Protein AF-A0A672IQ82-F1 (afdb_monomer_lite)

pLDDT: mean 71.4, std 21.6, range [24.34, 95.38]

InterPro domains:
  IPR033253 Cilia- and flagella-associated protein 45 [PTHR15504] (76-516)
  IPR043597 Trichohyalin-plectin-homology domain [PF13868] (155-502)

Secondary structure (DSSP, 8-state):
-------------------------------------------------PPP----------------------------------------HHHHHHHHHHHHHHHHHHHHHHHHHHHHHHHHHTT------HHHHHHHHHHHHHHHHHHHHHHHTSHHHHHHHHHHHHHHHHHHHHHHHHHHHHHHHHHHHHHHHHHHHHHHHHHHHHHHHHHHHHHHHHHHHHHHHHHHHHHHHHHHHHHHHHHHHHHHHHHHHHHHHHHHHHHHHHHHHHHHHHHHHHHHHHHHHHHHHHHHHHHHHHHHHHHHHHHHHHHHHTTTSSSSSSGGGSGGGSSSSSSSSSHHHHHHHHHHHHHHHHHHHHHHHHHHHHHHHHHHHHHHHHHHHHHHHHHHHHHHHHHHHHHHHHHHHHHHHHHHHHHHHHHHHHHHHHHHHHHHHHHHHHHHHHHHHHHHHHHHHHHHHHHHHHHHHHHHHHHHHHHHHHHHHHHHHHHHHHHHHTT--HHHHHHHHHHHHHHTTT-

Foldseek 3Di:
DDDDDDDDDDDDDDDDDDDDDDDDDDDDDDDDDDDDDDDDDDDDDDDDDDDDDDDDDDDDDDDDDDDDDDDDDDDDDDDDDDDDDDDDDDDDPVVVVVVVVVVVVVVVVVVVVVVVVVVVVVVVVVPPPPPQDPVRVVVVVVVVVVVVVVVVVVLCVPVLNVVLVVLLVVLVVVLVVVVVVVVVVVVVVVVVVVVVVVVVVVVVVVVVVVVVVVVVVVVVVVVVVVVVVVVVVVVVVVVVVVVVVVVVVVVVVVVVVVVVVVVVVVVVVVVVVVVVVVVVVVVVVVVVVVVVVVVVVVVVVVVVVVVVVVVVVVVVVVVPPVVPPVPPPPPPPPPPPPPPPPPPVVVVVVVVVVVVVVVVVVVVVVVVVVVVVVVVVVVVVVVVVVVVVVVVVVVVVVVVVVVVVVVVVVVVVVVVVVVVVVVVVVVVVVVVVVVVVVVVVVVVVVVVVVVVVVVVVVVVVVVVVVVVVVVVVVVVVVVSVVVSVVVSVVVLVVSVVPPRPVVSSVVSVVVSVVVVVVD

Radius of gyration: 84.93 Å; chains: 1; bounding box: 202×111×197 Å

Sequence (519 aa):
MCSVCFQCQNKIPLRTAWLAGGVERAAVRQRETWLSRPADLPRWSCFDDYKLRPAGDLREEQQTTRARTSEGETASESSSQRITEACSSKVHRSERNAMQKAFQKKKEEEIKASEERKTRMSKIDHRKNPVLTRLELKKQERDKRVVERAAALKMEEEDEIKQLNQLIGEAHCQAARDVQLQEHRRLQKEQAEGERRVHEMLKVERQKALDAADKMDEKRKQQRIRGRNEIQEQIQQNLVKKQAEKEVKKEEGKQLREQQEQMDLEDLRALEKKREETKLLQDEIKRINAESIDAKKQRKQQEKLADRTEAEYNKKKMQQEAEHEAEQRRIKKEREAEIKRLGAQQKRAADQKAKQEELHTRRIKEAKDREWRRAEVQRAVKKVEDRAVMEKSRLKQIQDKGLSMSKEVGRQKAQFDRDLRVLRQRVAKDQEQQERKQQDARRHLQAVQQQMQEEKLSAAEKRRELLKETDRQQEKAQLKQKQIQDLKEKKLKDLRATRVPEKHCQLVERRTKNQSAND

Organism: Salarias fasciatus (NCBI:txid181472)

Structure (mmCIF, N/CA/C/O backbone):
data_AF-A0A672IQ82-F1
#
_entry.id   AF-A0A672IQ82-F1
#
loop_
_atom_site.group_PDB
_atom_site.id
_atom_site.type_symbol
_atom_site.label_atom_id
_atom_site.label_alt_id
_atom_site.label_comp_id
_atom_site.label_asym_id
_atom_site.label_entity_id
_atom_site.label_seq_id
_atom_site.pdbx_PDB_ins_code
_atom_site.Cartn_x
_atom_site.Cartn_y
_atom_site.Cartn_z
_atom_site.occupancy
_atom_site.B_iso_or_equiv
_atom_site.auth_seq_id
_atom_site.auth_comp_id
_atom_site.auth_asym_id
_atom_site.auth_atom_id
_atom_site.pdbx_PDB_model_num
ATOM 1 N N . MET A 1 1 ? 57.966 -16.426 -64.859 1.00 37.22 1 MET A N 1
ATOM 2 C CA . MET A 1 1 ? 57.941 -14.993 -65.221 1.00 37.22 1 MET A CA 1
ATOM 3 C C . MET A 1 1 ? 56.777 -14.339 -64.497 1.00 37.22 1 MET A C 1
ATOM 5 O O . MET A 1 1 ? 55.691 -14.888 -64.573 1.00 37.22 1 MET A O 1
ATOM 9 N N . CYS A 1 2 ? 57.072 -13.256 -63.766 1.00 34.53 2 CYS A N 1
ATOM 10 C CA . CYS A 1 2 ? 56.198 -12.177 -63.271 1.00 34.53 2 CYS A CA 1
ATOM 11 C C . CYS A 1 2 ? 54.767 -12.530 -62.822 1.00 34.53 2 CYS A C 1
ATOM 13 O O . CYS A 1 2 ? 53.914 -12.873 -63.623 1.00 34.53 2 CYS A O 1
ATOM 15 N N . SER A 1 3 ? 54.487 -12.516 -61.516 1.00 36.38 3 SER A N 1
ATOM 16 C CA . SER A 1 3 ? 54.132 -11.320 -60.721 1.00 36.38 3 SER A CA 1
ATOM 17 C C . SER A 1 3 ? 52.795 -10.698 -61.131 1.00 36.38 3 SER A C 1
ATOM 19 O O . SER A 1 3 ? 52.675 -10.187 -62.237 1.00 36.38 3 SER A O 1
ATOM 21 N N . VAL A 1 4 ? 51.843 -10.626 -60.200 1.00 41.66 4 VAL A N 1
ATOM 22 C CA . VAL A 1 4 ? 51.490 -9.372 -59.511 1.00 41.66 4 VAL A CA 1
ATOM 23 C C . VAL A 1 4 ? 50.424 -9.670 -58.448 1.00 41.66 4 VAL A C 1
ATOM 25 O O . VAL A 1 4 ? 49.403 -10.301 -58.705 1.00 41.66 4 VAL A O 1
ATOM 28 N N . CYS A 1 5 ? 50.725 -9.212 -57.234 1.00 41.06 5 CYS A N 1
ATOM 29 C CA . CYS A 1 5 ? 49.835 -9.063 -56.091 1.00 41.06 5 CYS A CA 1
ATOM 30 C C . CYS A 1 5 ? 48.587 -8.236 -56.422 1.00 41.06 5 CYS A C 1
ATOM 32 O O . CYS A 1 5 ? 48.712 -7.193 -57.051 1.00 41.06 5 CYS A O 1
ATOM 34 N N . PHE A 1 6 ? 47.459 -8.550 -55.784 1.00 36.88 6 PHE A N 1
ATOM 35 C CA . PHE A 1 6 ? 46.820 -7.550 -54.924 1.00 36.88 6 PHE A CA 1
ATOM 36 C C . PHE A 1 6 ? 45.962 -8.224 -53.851 1.00 36.88 6 PHE A C 1
ATOM 38 O O . PHE A 1 6 ? 45.036 -8.980 -54.135 1.00 36.88 6 PHE A O 1
ATOM 45 N N . GLN A 1 7 ? 46.313 -7.946 -52.598 1.00 40.69 7 GLN A N 1
ATOM 46 C CA . GLN A 1 7 ? 45.501 -8.211 -51.422 1.00 40.69 7 GLN A CA 1
ATOM 47 C C . GLN A 1 7 ? 44.299 -7.263 -51.420 1.00 40.69 7 GLN A C 1
ATOM 49 O O . GLN A 1 7 ? 44.467 -6.049 -51.509 1.00 40.69 7 GLN A O 1
ATOM 54 N N . CYS A 1 8 ? 43.100 -7.793 -51.196 1.00 35.09 8 CYS A N 1
ATOM 55 C CA . CYS A 1 8 ? 42.100 -7.065 -50.431 1.00 35.09 8 CYS A CA 1
ATOM 56 C C . CYS A 1 8 ? 41.285 -8.028 -49.577 1.00 35.09 8 CYS A C 1
ATOM 58 O O . CYS A 1 8 ? 40.859 -9.100 -49.998 1.00 35.09 8 CYS A O 1
ATOM 60 N N . GLN A 1 9 ? 41.199 -7.629 -48.321 1.00 37.72 9 GLN A N 1
ATOM 61 C CA . GLN A 1 9 ? 40.736 -8.370 -47.174 1.00 37.72 9 GLN A CA 1
ATOM 62 C C . GLN A 1 9 ? 39.209 -8.338 -47.062 1.00 37.72 9 GLN A C 1
ATOM 64 O O . GLN A 1 9 ? 38.594 -7.338 -47.403 1.00 37.72 9 GLN A O 1
ATOM 69 N N . ASN A 1 10 ? 38.688 -9.394 -46.422 1.00 36.66 10 ASN A N 1
ATOM 70 C CA . ASN A 1 10 ? 37.582 -9.407 -45.452 1.00 36.66 10 ASN A CA 1
ATOM 71 C C . ASN A 1 10 ? 36.188 -8.924 -45.906 1.00 36.66 10 ASN A C 1
ATOM 73 O O . ASN A 1 10 ? 36.019 -7.846 -46.443 1.00 36.66 10 ASN A O 1
ATOM 77 N N . LYS A 1 11 ? 35.074 -9.577 -45.579 1.00 39.19 11 LYS A N 1
ATOM 78 C CA . LYS A 1 11 ? 34.754 -10.855 -44.925 1.00 39.19 11 LYS A CA 1
ATOM 79 C C . LYS A 1 11 ? 33.255 -11.049 -45.200 1.00 39.19 11 LYS A C 1
ATOM 81 O O . LYS A 1 11 ? 32.470 -10.118 -45.053 1.00 39.19 11 LYS A O 1
ATOM 86 N N . ILE A 1 12 ? 32.881 -12.248 -45.621 1.00 36.50 12 ILE A N 1
ATOM 87 C CA . ILE A 1 12 ? 31.517 -12.667 -45.970 1.00 36.50 12 ILE A CA 1
ATOM 88 C C . ILE A 1 12 ? 30.719 -12.973 -44.686 1.00 36.50 12 ILE A C 1
ATOM 90 O O . ILE A 1 12 ? 31.272 -13.636 -43.806 1.00 36.50 12 ILE A O 1
ATOM 94 N N . PRO A 1 13 ? 29.431 -12.588 -44.570 1.00 49.66 13 PRO A N 1
ATOM 95 C CA . PRO A 1 13 ? 28.523 -13.120 -43.561 1.00 49.66 13 PRO A CA 1
ATOM 96 C C . PRO A 1 13 ? 27.533 -14.123 -44.186 1.00 49.66 13 PRO A C 1
ATOM 98 O O . PRO A 1 13 ? 26.766 -13.780 -45.083 1.00 49.66 13 PRO A O 1
ATOM 101 N N . LEU A 1 14 ? 27.500 -15.357 -43.680 1.00 38.56 14 LEU A N 1
ATOM 102 C CA . LEU A 1 14 ? 26.433 -16.342 -43.922 1.00 38.56 14 LEU A CA 1
ATOM 103 C C . LEU A 1 14 ? 26.154 -17.027 -42.573 1.00 38.56 14 LEU A C 1
ATOM 105 O O . LEU A 1 14 ? 27.062 -17.586 -41.974 1.00 38.56 14 LEU A O 1
ATOM 109 N N . ARG A 1 15 ? 25.050 -16.704 -41.892 1.00 36.47 15 ARG A N 1
ATOM 110 C CA . ARG A 1 15 ? 23.685 -17.258 -42.012 1.00 36.47 15 ARG A CA 1
ATOM 111 C C . ARG A 1 15 ? 23.543 -18.733 -41.585 1.00 36.47 15 ARG A C 1
ATOM 113 O O . ARG A 1 15 ? 24.123 -19.629 -42.180 1.00 36.47 15 ARG A O 1
ATOM 120 N N . THR A 1 16 ? 22.610 -18.889 -40.635 1.00 35.50 16 THR A N 1
ATOM 121 C CA . THR A 1 16 ? 21.618 -19.965 -40.412 1.00 35.50 16 THR A CA 1
ATOM 122 C C . THR A 1 16 ? 21.976 -21.233 -39.625 1.00 35.50 16 THR A C 1
ATOM 124 O O . THR A 1 16 ? 22.555 -22.166 -40.161 1.00 35.50 16 THR A O 1
ATOM 127 N N . ALA A 1 17 ? 21.410 -21.305 -38.413 1.00 34.47 17 ALA A N 1
ATOM 128 C CA . ALA A 1 17 ? 20.697 -22.451 -37.820 1.00 34.47 17 ALA A CA 1
ATOM 129 C C . ALA A 1 17 ? 19.495 -21.838 -37.042 1.00 34.47 17 ALA A C 1
ATOM 131 O O . ALA A 1 17 ? 19.703 -20.868 -36.319 1.00 34.47 17 ALA A O 1
ATOM 132 N N . TRP A 1 18 ? 18.212 -22.073 -37.378 1.00 33.56 18 TRP A N 1
ATOM 133 C CA . TRP A 1 18 ? 17.365 -23.249 -37.055 1.00 33.56 18 TRP A CA 1
ATOM 134 C C . TRP A 1 18 ? 17.451 -23.586 -35.546 1.00 33.56 18 TRP A C 1
ATOM 136 O O . TRP A 1 18 ? 18.546 -23.850 -35.079 1.00 33.56 18 TRP A O 1
ATOM 146 N N . LEU A 1 19 ? 16.417 -23.594 -34.692 1.00 36.12 19 LEU A N 1
ATOM 147 C CA . LEU A 1 19 ? 14.957 -23.688 -34.818 1.00 36.12 19 LEU A CA 1
ATOM 148 C C . LEU A 1 19 ? 14.286 -23.303 -33.473 1.00 36.12 19 LEU A C 1
ATOM 150 O O . LEU A 1 19 ? 14.859 -23.530 -32.415 1.00 36.12 19 LEU A O 1
ATOM 154 N N . ALA A 1 20 ? 13.028 -22.861 -33.582 1.00 34.25 20 ALA A N 1
ATOM 155 C CA . ALA A 1 20 ? 11.898 -23.044 -32.657 1.00 34.25 20 ALA A CA 1
ATOM 156 C C . ALA A 1 20 ? 11.899 -22.365 -31.270 1.00 34.25 20 ALA A C 1
ATOM 158 O O . ALA A 1 20 ? 12.614 -22.731 -30.343 1.00 34.25 20 ALA A O 1
ATOM 159 N N . GLY A 1 21 ? 10.966 -21.416 -31.127 1.00 33.00 21 GLY A N 1
ATOM 160 C CA . GLY A 1 21 ? 10.489 -20.898 -29.851 1.00 33.00 21 GLY A CA 1
ATOM 161 C C . GLY A 1 21 ? 9.410 -21.776 -29.208 1.00 33.00 21 GLY A C 1
ATOM 162 O O . GLY A 1 21 ? 8.917 -22.730 -29.804 1.00 33.00 21 GLY A O 1
ATOM 163 N N . GLY A 1 22 ? 9.021 -21.398 -27.992 1.00 31.80 22 GLY A N 1
ATOM 164 C CA . GLY A 1 22 ? 7.932 -22.021 -27.246 1.00 31.80 22 GLY A CA 1
ATOM 165 C C . GLY A 1 22 ? 7.618 -21.229 -25.982 1.00 31.80 22 GLY A C 1
ATOM 166 O O . GLY A 1 22 ? 8.133 -21.526 -24.911 1.00 31.80 22 GLY A O 1
ATOM 167 N N . VAL A 1 23 ? 6.795 -20.191 -26.128 1.00 38.81 23 VAL A N 1
ATOM 168 C CA . VAL A 1 23 ? 6.028 -19.585 -25.036 1.00 38.81 23 VAL A CA 1
ATOM 169 C C . VAL A 1 23 ? 4.661 -20.250 -25.076 1.00 38.81 23 VAL A C 1
ATOM 171 O O . VAL A 1 23 ? 3.945 -20.050 -26.049 1.00 38.81 23 VAL A O 1
ATOM 174 N N . GLU A 1 24 ? 4.267 -20.976 -24.032 1.00 33.97 24 GLU A N 1
ATOM 175 C CA . GLU A 1 24 ? 2.870 -21.377 -23.860 1.00 33.97 24 GLU A CA 1
ATOM 176 C C . GLU A 1 24 ? 2.401 -21.164 -22.421 1.00 33.97 24 GLU A C 1
ATOM 178 O O . GLU A 1 24 ? 2.928 -21.707 -21.451 1.00 33.97 24 GLU A O 1
ATOM 183 N N . ARG A 1 25 ? 1.374 -20.317 -22.316 1.00 35.03 25 ARG A N 1
ATOM 184 C CA . ARG A 1 25 ? 0.450 -20.232 -21.193 1.00 35.03 25 ARG A CA 1
ATOM 185 C C . ARG A 1 25 ? -0.724 -21.172 -21.464 1.00 35.03 25 ARG A C 1
ATOM 187 O O . ARG A 1 25 ? -1.258 -21.163 -22.563 1.00 35.03 25 ARG A O 1
ATOM 194 N N . ALA A 1 26 ? -1.188 -21.787 -20.378 1.00 32.41 26 ALA A N 1
ATOM 195 C CA . ALA A 1 26 ? -2.571 -22.160 -20.077 1.00 32.41 26 ALA A CA 1
ATOM 196 C C . ALA A 1 26 ? -3.278 -23.203 -20.966 1.00 32.41 26 ALA A C 1
ATOM 198 O O . ALA A 1 26 ? -3.714 -22.919 -22.076 1.00 32.41 26 ALA A O 1
ATOM 199 N N . ALA A 1 27 ? -3.619 -24.336 -20.345 1.00 30.94 27 ALA A N 1
ATOM 200 C CA . ALA A 1 27 ? -4.864 -25.036 -20.633 1.00 30.94 27 ALA A CA 1
ATOM 201 C C . ALA A 1 27 ? -5.518 -25.542 -19.339 1.00 30.94 27 ALA A C 1
ATOM 203 O O . ALA A 1 27 ? -4.901 -26.144 -18.466 1.00 30.94 27 ALA A O 1
ATOM 204 N N . VAL A 1 28 ? -6.799 -25.211 -19.255 1.00 32.78 28 VAL A N 1
ATOM 205 C CA . VAL A 1 28 ? -7.788 -25.485 -18.219 1.00 32.78 28 VAL A CA 1
ATOM 206 C C . VAL A 1 28 ? -8.460 -26.831 -18.520 1.00 32.78 28 VAL A C 1
ATOM 208 O O . VAL A 1 28 ? -8.738 -27.093 -19.688 1.00 32.78 28 VAL A O 1
ATOM 211 N N . ARG A 1 29 ? -8.837 -27.584 -17.471 1.00 31.83 29 ARG A N 1
ATOM 212 C CA . ARG A 1 29 ? -10.129 -28.301 -17.259 1.00 31.83 29 ARG A CA 1
ATOM 213 C C . ARG A 1 29 ? -9.959 -29.731 -16.725 1.00 31.83 29 ARG A C 1
ATOM 215 O O . ARG A 1 29 ? -9.572 -30.614 -17.473 1.00 31.83 29 ARG A O 1
ATOM 222 N N . GLN A 1 30 ? -10.417 -29.960 -15.492 1.00 31.80 30 GLN A N 1
ATOM 223 C CA . GLN A 1 30 ? -11.649 -30.683 -15.081 1.00 31.80 30 GLN A CA 1
ATOM 224 C C . GLN A 1 30 ? -11.590 -30.814 -13.534 1.00 31.80 30 GLN A C 1
ATOM 226 O O . GLN A 1 30 ? -10.536 -31.144 -13.010 1.00 31.80 30 GLN A O 1
ATOM 231 N N . ARG A 1 31 ? -12.522 -30.204 -12.770 1.00 30.41 31 ARG A N 1
ATOM 232 C CA . ARG A 1 31 ? -13.731 -30.827 -12.149 1.00 30.41 31 ARG A CA 1
ATOM 233 C C . ARG A 1 31 ? -13.327 -32.002 -11.234 1.00 30.41 31 ARG A C 1
ATOM 235 O O . ARG A 1 31 ? -12.701 -32.916 -11.734 1.00 30.41 31 ARG A O 1
ATOM 242 N N . GLU A 1 32 ? -13.515 -32.019 -9.912 1.00 33.41 32 GLU A N 1
ATOM 243 C CA . GLU A 1 32 ? -14.679 -31.772 -9.026 1.00 33.41 32 GLU A CA 1
ATOM 244 C C . GLU A 1 32 ? -14.140 -31.551 -7.584 1.00 33.41 32 GLU A C 1
ATOM 246 O O . GLU A 1 32 ? -13.194 -32.214 -7.183 1.00 33.41 32 GLU A O 1
ATOM 251 N N . THR A 1 33 ? -14.433 -30.470 -6.854 1.00 31.64 33 THR A N 1
ATOM 252 C CA . THR A 1 33 ? -15.604 -30.155 -6.006 1.00 31.64 33 THR A CA 1
ATOM 253 C C . THR A 1 33 ? -15.846 -31.038 -4.760 1.00 31.64 33 THR A C 1
ATOM 255 O O . THR A 1 33 ? -16.025 -32.241 -4.873 1.00 31.64 33 THR A O 1
ATOM 258 N N . TRP A 1 34 ? -16.006 -30.341 -3.620 1.00 33.25 34 TRP A N 1
ATOM 259 C CA . TRP A 1 34 ? -16.676 -30.710 -2.354 1.00 33.25 34 TRP A CA 1
ATOM 260 C C . TRP A 1 34 ? -15.930 -31.572 -1.318 1.00 33.25 34 TRP A C 1
ATOM 262 O O . TRP A 1 34 ? -16.094 -32.782 -1.237 1.00 33.25 34 TRP A O 1
ATOM 272 N N . LEU A 1 35 ? -15.256 -30.893 -0.378 1.00 32.94 35 LEU A N 1
ATOM 273 C CA . LEU A 1 35 ? -15.163 -31.354 1.012 1.00 32.94 35 LEU A CA 1
ATOM 274 C C . LEU A 1 35 ? -16.375 -30.813 1.779 1.00 32.94 35 LEU A C 1
ATOM 276 O O . LEU A 1 35 ? -16.402 -29.678 2.255 1.00 32.94 35 LEU A O 1
ATOM 280 N N . SER A 1 36 ? -17.413 -31.633 1.861 1.00 33.34 36 SER A N 1
ATOM 281 C CA . SER A 1 36 ? -18.487 -31.507 2.839 1.00 33.34 36 SER A CA 1
ATOM 282 C C . SER A 1 36 ? -18.965 -32.904 3.199 1.00 33.34 36 SER A C 1
ATOM 284 O O . SER A 1 36 ? -19.394 -33.635 2.321 1.00 33.34 36 SER A O 1
ATOM 286 N N . ARG A 1 37 ? -18.865 -33.203 4.500 1.00 36.53 37 ARG A N 1
ATOM 287 C CA . ARG A 1 37 ? -19.716 -34.092 5.310 1.00 36.53 37 ARG A CA 1
ATOM 288 C C . ARG A 1 37 ? -20.093 -35.474 4.743 1.00 36.53 37 ARG A C 1
ATOM 290 O O . ARG A 1 37 ? -20.814 -35.548 3.758 1.00 36.53 37 ARG A O 1
ATOM 297 N N . PRO A 1 38 ? -19.826 -36.561 5.482 1.00 38.19 38 PRO A N 1
ATOM 298 C CA . PRO A 1 38 ? -20.615 -37.777 5.357 1.00 38.19 38 PRO A CA 1
ATOM 299 C C . PRO A 1 38 ? -21.825 -37.735 6.309 1.00 38.19 38 PRO A C 1
ATOM 301 O O . PRO A 1 38 ? -21.686 -37.403 7.488 1.00 38.19 38 PRO A O 1
ATOM 304 N N . ALA A 1 39 ? -23.002 -38.084 5.789 1.00 33.06 39 ALA A N 1
ATOM 305 C CA . ALA A 1 39 ? -24.189 -38.442 6.560 1.00 33.06 39 ALA A CA 1
ATOM 306 C C . ALA A 1 39 ? -24.871 -39.671 5.930 1.00 33.06 39 ALA A C 1
ATOM 308 O O . ALA A 1 39 ? -24.854 -39.820 4.709 1.00 33.06 39 ALA A O 1
ATOM 309 N N . ASP A 1 40 ? -25.485 -40.458 6.822 1.00 35.59 40 ASP A N 1
ATOM 310 C CA . ASP A 1 40 ? -26.496 -41.521 6.656 1.00 35.59 40 ASP A CA 1
ATOM 311 C C . ASP A 1 40 ? -25.998 -42.961 6.408 1.00 35.59 40 ASP A C 1
ATOM 313 O O . ASP A 1 40 ? -25.158 -43.174 5.544 1.00 35.59 40 ASP A O 1
ATOM 317 N N . LEU A 1 41 ? -26.460 -44.059 7.044 1.00 34.22 41 LEU A N 1
ATOM 318 C CA . LEU A 1 41 ? -27.446 -44.491 8.087 1.00 34.22 41 LEU A CA 1
ATOM 319 C C . LEU A 1 41 ? -27.310 -46.071 8.145 1.00 34.22 41 LEU A C 1
ATOM 321 O O . LEU A 1 41 ? -26.522 -46.571 7.338 1.00 34.22 41 LEU A O 1
ATOM 325 N N . PRO A 1 42 ? -28.026 -46.928 8.941 1.00 48.91 42 PRO A N 1
ATOM 326 C CA . PRO A 1 42 ? -29.123 -46.706 9.903 1.00 48.91 42 PRO A CA 1
ATOM 327 C C . PRO A 1 42 ? -29.054 -47.451 11.281 1.00 48.91 42 PRO A C 1
ATOM 329 O O . PRO A 1 42 ? -28.507 -48.537 11.411 1.00 48.91 42 PRO A O 1
ATOM 332 N N . ARG A 1 43 ? -29.756 -46.863 12.273 1.00 28.33 43 ARG A N 1
ATOM 333 C CA . ARG A 1 43 ? -30.795 -47.432 13.184 1.00 28.33 43 ARG A CA 1
ATOM 334 C C . ARG A 1 43 ? -30.533 -48.771 13.928 1.00 28.33 43 ARG A C 1
ATOM 336 O O . ARG A 1 43 ? -30.433 -49.811 13.297 1.00 28.33 43 ARG A O 1
ATOM 343 N N . TRP A 1 44 ? -30.618 -48.752 15.270 1.00 30.00 44 TRP A N 1
ATOM 344 C CA . TRP A 1 44 ? -31.692 -49.323 16.132 1.00 30.00 44 TRP A CA 1
ATOM 345 C C . TRP A 1 44 ? -31.299 -49.233 17.631 1.00 30.00 44 TRP A C 1
ATOM 347 O O . TRP A 1 44 ? -30.228 -49.700 17.989 1.00 30.00 44 TRP A O 1
ATOM 357 N N . SER A 1 45 ? -32.211 -48.673 18.456 1.00 29.62 45 SER A N 1
ATOM 358 C CA . SER A 1 45 ? -32.435 -48.853 19.922 1.00 29.62 45 SER A CA 1
ATOM 359 C C . SER A 1 45 ? -31.244 -48.672 20.891 1.00 29.62 45 SER A C 1
ATOM 361 O O . SER A 1 45 ? -30.197 -49.260 20.696 1.00 29.62 45 SER A O 1
ATOM 363 N N . CYS A 1 46 ? -31.306 -47.980 22.030 1.00 29.34 46 CYS A N 1
ATOM 364 C CA . CYS A 1 46 ? -32.373 -47.826 23.017 1.00 29.34 46 CYS A CA 1
ATOM 365 C C . CYS A 1 46 ? -31.852 -46.891 24.146 1.00 29.34 46 CYS A C 1
ATOM 367 O O . CYS A 1 46 ? -30.641 -46.745 24.287 1.00 29.34 46 CYS A O 1
ATOM 369 N N . PHE A 1 47 ? -32.765 -46.402 24.994 1.00 31.33 47 PHE A N 1
ATOM 370 C CA . PHE A 1 47 ? -32.563 -45.884 26.364 1.00 31.33 47 PHE A CA 1
ATOM 371 C C . PHE A 1 47 ? -32.249 -44.385 26.609 1.00 31.33 47 PHE A C 1
ATOM 373 O O . PHE A 1 47 ? -31.115 -43.923 26.527 1.00 31.33 47 PHE A O 1
ATOM 380 N N . ASP A 1 48 ? -33.325 -43.724 27.052 1.00 33.72 48 ASP A N 1
ATOM 381 C CA . ASP A 1 48 ? -33.469 -42.838 28.216 1.00 33.72 48 ASP A CA 1
ATOM 382 C C . ASP A 1 48 ? -33.215 -41.328 28.164 1.00 33.72 48 ASP A C 1
ATOM 384 O O . ASP A 1 48 ? -32.408 -40.767 27.429 1.00 33.72 48 ASP A O 1
ATOM 388 N N . ASP A 1 49 ? -34.027 -40.680 28.996 1.00 32.28 49 ASP A N 1
ATOM 389 C CA . ASP A 1 49 ? -34.911 -39.596 28.616 1.00 32.28 49 ASP A CA 1
ATOM 390 C C . ASP A 1 49 ? -34.633 -38.310 29.399 1.00 32.28 49 ASP A C 1
ATOM 392 O O . ASP A 1 49 ? -33.930 -38.257 30.412 1.00 32.28 49 ASP A O 1
ATOM 396 N N . TYR A 1 50 ? -35.228 -37.253 28.869 1.00 35.84 50 TYR A N 1
ATOM 397 C CA . TYR A 1 50 ? -35.011 -35.848 29.157 1.00 35.84 50 TYR A CA 1
ATOM 398 C C . TYR A 1 50 ? -35.451 -35.327 30.537 1.00 35.84 50 TYR A C 1
ATOM 400 O O . TYR A 1 50 ? -36.323 -35.837 31.237 1.00 35.84 50 TYR A O 1
ATOM 408 N N . LYS A 1 51 ? -34.848 -34.173 30.845 1.00 35.62 51 LYS A N 1
ATOM 409 C CA . LYS A 1 51 ? -35.143 -33.223 31.921 1.00 35.62 51 LYS A CA 1
ATOM 410 C C . LYS A 1 51 ? -36.616 -32.773 31.972 1.00 35.62 51 LYS A C 1
ATOM 412 O O . LYS A 1 51 ? -37.182 -32.332 30.978 1.00 35.62 51 LYS A O 1
ATOM 417 N N . LEU A 1 52 ? -37.144 -32.748 33.199 1.00 33.56 52 LEU A N 1
ATOM 418 C CA . LEU A 1 52 ? -38.272 -31.939 33.699 1.00 33.56 52 LEU A CA 1
ATOM 419 C C . LEU A 1 52 ? -38.048 -30.431 33.417 1.00 33.56 52 LEU A C 1
ATOM 421 O O . LEU A 1 52 ? -36.897 -30.002 33.421 1.00 33.56 52 LEU A O 1
ATOM 425 N N . ARG A 1 53 ? -39.023 -29.519 33.242 1.00 34.34 53 ARG A N 1
ATOM 426 C CA . ARG A 1 53 ? -40.381 -29.236 33.803 1.00 34.34 53 ARG A CA 1
ATOM 427 C C . ARG A 1 53 ? -40.899 -27.948 33.058 1.00 34.34 53 ARG A C 1
ATOM 429 O O . ARG A 1 53 ? -40.110 -27.445 32.260 1.00 34.34 53 ARG A O 1
ATOM 436 N N . PRO A 1 54 ? -42.035 -27.260 33.371 1.00 46.97 54 PRO A N 1
ATOM 437 C CA . PRO A 1 54 ? -43.217 -27.581 34.195 1.00 46.97 54 PRO A CA 1
ATOM 438 C C . PRO A 1 54 ? -44.619 -27.164 33.628 1.00 46.97 54 PRO A C 1
ATOM 440 O O . PRO A 1 54 ? -44.743 -26.243 32.835 1.00 46.97 54 PRO A O 1
ATOM 443 N N . ALA A 1 55 ? -45.652 -27.817 34.188 1.00 33.94 55 ALA A N 1
ATOM 444 C CA . ALA A 1 55 ? -46.962 -27.346 34.703 1.00 33.94 55 ALA A CA 1
ATOM 445 C C . ALA A 1 55 ? -47.961 -26.491 33.880 1.00 33.94 55 ALA A C 1
ATOM 447 O O . ALA A 1 55 ? -47.652 -25.384 33.453 1.00 33.94 55 ALA A O 1
ATOM 448 N N . GLY A 1 56 ? -49.233 -26.931 33.895 1.00 29.00 56 GLY A N 1
ATOM 449 C CA . GLY A 1 56 ? -50.405 -26.055 33.749 1.00 29.00 56 GLY A CA 1
ATOM 450 C C . GLY A 1 56 ? -51.725 -26.750 33.369 1.00 29.00 56 GLY A C 1
ATOM 451 O O . GLY A 1 56 ? -52.006 -26.879 32.189 1.00 29.00 56 GLY A O 1
ATOM 452 N N . ASP A 1 57 ? -52.497 -27.148 34.388 1.00 30.19 57 ASP A N 1
ATOM 453 C CA . ASP A 1 57 ? -53.959 -27.016 34.578 1.00 30.19 57 ASP A CA 1
ATOM 454 C C . ASP A 1 57 ? -55.047 -27.476 33.562 1.00 30.19 57 ASP A C 1
ATOM 456 O O . ASP A 1 57 ? -54.969 -27.294 32.354 1.00 30.19 57 ASP A O 1
ATOM 460 N N . LEU A 1 58 ? -56.168 -27.905 34.182 1.00 29.44 58 LEU A N 1
ATOM 461 C CA . LEU A 1 58 ? -57.566 -28.058 33.715 1.00 29.44 58 LEU A CA 1
ATOM 462 C C . LEU A 1 58 ? -57.952 -29.331 32.928 1.00 29.44 58 LEU A C 1
ATOM 464 O O . LEU A 1 58 ? -57.737 -29.418 31.725 1.00 29.44 58 LEU A O 1
ATOM 468 N N . ARG A 1 59 ? -58.730 -30.230 33.556 1.00 27.67 59 ARG A N 1
ATOM 469 C CA . ARG A 1 59 ? -60.207 -30.276 33.411 1.00 27.67 59 ARG A CA 1
ATOM 470 C C . ARG A 1 59 ? -60.863 -31.453 34.141 1.00 27.67 59 ARG A C 1
ATOM 472 O O . ARG A 1 59 ? -60.276 -32.510 34.344 1.00 27.67 59 ARG A O 1
ATOM 479 N N . GLU A 1 60 ? -62.112 -31.179 34.503 1.00 32.66 60 GLU A N 1
ATOM 480 C CA . GLU A 1 60 ? -63.208 -32.091 34.814 1.00 32.66 60 GLU A CA 1
ATOM 481 C C . GLU A 1 60 ? -63.463 -33.161 33.734 1.00 32.66 60 GLU A C 1
ATOM 483 O O . GLU A 1 60 ? -62.960 -33.087 32.617 1.00 32.66 60 GLU A O 1
ATOM 488 N N . GLU A 1 61 ? -64.367 -34.074 34.104 1.00 30.14 61 GLU A N 1
ATOM 489 C CA . GLU A 1 61 ? -65.110 -35.034 33.281 1.00 30.14 61 GLU A CA 1
ATOM 490 C C . GLU A 1 61 ? -64.381 -36.315 32.864 1.00 30.14 61 GLU A C 1
ATOM 492 O O . GLU A 1 61 ? -63.778 -36.431 31.802 1.00 30.14 61 GLU A O 1
ATOM 497 N N . GLN A 1 62 ? -64.610 -37.365 33.659 1.00 31.25 62 GLN A N 1
ATOM 498 C CA . GLN A 1 62 ? -64.847 -38.692 33.100 1.00 31.25 62 GLN A CA 1
ATOM 499 C C . GLN A 1 62 ? -66.147 -39.261 33.670 1.00 31.25 62 GLN A C 1
ATOM 501 O O . GLN A 1 62 ? -66.250 -39.612 34.845 1.00 31.25 62 GLN A O 1
ATOM 506 N N . GLN A 1 63 ? -67.149 -39.336 32.798 1.00 31.98 63 GLN A N 1
ATOM 507 C CA . GLN A 1 63 ? -68.281 -40.236 32.926 1.00 31.98 63 GLN A CA 1
ATOM 508 C C . GLN A 1 63 ? -67.987 -41.531 32.156 1.00 31.98 63 GLN A C 1
ATOM 510 O O . GLN A 1 63 ? -67.466 -41.512 31.045 1.00 31.98 63 GLN A O 1
ATOM 515 N N . THR A 1 64 ? -68.469 -42.631 32.738 1.00 30.84 64 THR A N 1
ATOM 516 C CA . THR A 1 64 ? -68.708 -43.964 32.158 1.00 30.84 64 THR A CA 1
ATOM 517 C C . THR A 1 64 ? -67.494 -44.863 31.898 1.00 30.84 64 THR A C 1
ATOM 519 O O . THR A 1 64 ? -66.625 -44.580 31.092 1.00 30.84 64 THR A O 1
ATOM 522 N N . THR A 1 65 ? -67.480 -46.044 32.519 1.00 33.31 65 THR A N 1
ATOM 523 C CA . THR A 1 65 ? -68.154 -47.236 31.977 1.00 33.31 65 THR A CA 1
ATOM 524 C C . THR A 1 65 ? -68.435 -48.269 33.071 1.00 33.31 65 THR A C 1
ATOM 526 O O . THR A 1 65 ? -67.688 -48.445 34.029 1.00 33.31 65 THR A O 1
ATOM 529 N N . ARG A 1 66 ? -69.589 -48.922 32.915 1.00 29.59 66 ARG A N 1
ATOM 530 C CA . ARG A 1 66 ? -70.037 -50.131 33.608 1.00 29.59 66 ARG A CA 1
ATOM 531 C C . ARG A 1 66 ? -69.130 -51.315 33.267 1.00 29.59 66 ARG A C 1
ATOM 533 O O . ARG A 1 66 ? -68.880 -51.546 32.091 1.00 29.59 66 ARG A O 1
ATOM 540 N N . ALA A 1 67 ? -68.891 -52.180 34.247 1.00 29.06 67 ALA A N 1
ATOM 541 C CA . ALA A 1 67 ? -68.905 -53.624 34.035 1.00 29.06 67 ALA A CA 1
ATOM 542 C C . ALA A 1 67 ? -69.440 -54.306 35.303 1.00 29.06 67 ALA A C 1
ATOM 544 O O . ALA A 1 67 ? -68.819 -54.283 36.362 1.00 29.06 67 ALA A O 1
ATOM 545 N N . ARG A 1 68 ? -70.656 -54.847 35.183 1.00 30.16 68 ARG A N 1
ATOM 546 C CA . ARG A 1 68 ? -71.202 -55.886 36.054 1.00 30.16 68 ARG A CA 1
ATOM 547 C C . ARG A 1 68 ? -70.598 -57.206 35.591 1.00 30.16 68 ARG A C 1
ATOM 549 O O . ARG A 1 68 ? -70.760 -57.523 34.419 1.00 30.16 68 ARG A O 1
ATOM 556 N N . THR A 1 69 ? -70.063 -57.997 36.508 1.00 32.38 69 THR A N 1
ATOM 557 C CA . THR A 1 69 ? -70.078 -59.459 36.402 1.00 32.38 69 THR A CA 1
ATOM 558 C C . THR A 1 69 ? -70.304 -60.022 37.792 1.00 32.38 69 THR A C 1
ATOM 560 O O . THR A 1 69 ? -69.500 -59.849 38.705 1.00 32.38 69 THR A O 1
ATOM 563 N N . SER A 1 70 ? -71.481 -60.612 37.927 1.00 29.53 70 SER A N 1
ATOM 564 C CA . SER A 1 70 ? -71.978 -61.407 39.032 1.00 29.53 70 SER A CA 1
ATOM 565 C C . SER A 1 70 ? -72.067 -62.842 38.528 1.00 29.53 70 SER A C 1
ATOM 567 O O . SER A 1 70 ? -72.834 -63.085 37.603 1.00 29.53 70 SER A O 1
ATOM 569 N N . GLU A 1 71 ? -71.340 -63.756 39.153 1.00 29.19 71 GLU A N 1
ATOM 570 C CA . GLU A 1 71 ? -71.572 -65.206 39.160 1.00 29.19 71 GLU A CA 1
ATOM 571 C C . GLU A 1 71 ? -71.150 -65.651 40.578 1.00 29.19 71 GLU A C 1
ATOM 573 O O . GLU A 1 71 ? -70.105 -65.222 41.055 1.00 29.19 71 GLU A O 1
ATOM 578 N N . GLY A 1 72 ? -71.908 -66.374 41.400 1.00 28.75 72 GLY A N 1
ATOM 579 C CA . GLY A 1 72 ? -73.180 -67.043 41.179 1.00 28.75 72 GLY A CA 1
ATOM 580 C C . GLY A 1 72 ? -73.035 -68.560 41.134 1.00 28.75 72 GLY A C 1
ATOM 581 O O . GLY A 1 72 ? -73.395 -69.132 40.125 1.00 28.75 72 GLY A O 1
ATOM 582 N N . GLU A 1 73 ? -72.577 -69.201 42.214 1.00 27.28 73 GLU A N 1
ATOM 583 C CA . GLU A 1 73 ? -72.719 -70.644 42.484 1.00 27.28 73 GLU A CA 1
ATOM 584 C C . GLU A 1 73 ? -72.669 -70.831 44.014 1.00 27.28 73 GLU A C 1
ATOM 586 O O . GLU A 1 73 ? -71.895 -70.150 44.676 1.00 27.28 73 GLU A O 1
ATOM 591 N N . THR A 1 74 ? -73.410 -71.683 44.715 1.00 24.34 74 THR A N 1
ATOM 592 C CA . THR A 1 74 ? -74.537 -72.588 44.467 1.00 24.34 74 THR A CA 1
ATOM 593 C C . THR A 1 74 ? -75.064 -72.934 45.872 1.00 24.34 74 THR A C 1
ATOM 595 O O . THR A 1 74 ? -74.278 -73.217 46.772 1.00 24.34 74 THR A O 1
ATOM 598 N N . ALA A 1 75 ? -76.378 -72.934 46.095 1.00 25.27 75 ALA A N 1
ATOM 599 C CA . ALA A 1 75 ? -76.992 -73.728 47.162 1.00 25.27 75 ALA A CA 1
ATOM 600 C C . ALA A 1 75 ? -78.446 -74.011 46.778 1.00 25.27 75 ALA A C 1
ATOM 602 O O . ALA A 1 75 ? -79.302 -73.133 46.766 1.00 25.27 75 ALA A O 1
ATOM 603 N N . SER A 1 76 ? -78.636 -75.263 46.386 1.00 27.95 76 SER A N 1
ATOM 604 C CA . SER A 1 76 ? -79.828 -75.924 45.877 1.00 27.95 76 SER A CA 1
ATOM 605 C C . SER A 1 76 ? -81.072 -75.760 46.759 1.00 27.95 76 SER A C 1
ATOM 607 O O . SER A 1 76 ? -81.053 -76.088 47.943 1.00 27.95 76 SER A O 1
ATOM 609 N N . GLU A 1 77 ? -82.191 -75.389 46.137 1.00 28.47 77 GLU A N 1
ATOM 610 C CA . GLU A 1 77 ? -83.535 -75.746 46.597 1.00 28.47 77 GLU A CA 1
ATOM 611 C C . GLU A 1 77 ? -83.815 -77.215 46.253 1.00 28.47 77 GLU A C 1
ATOM 613 O O . GLU A 1 77 ? -83.639 -77.627 45.108 1.00 28.47 77 GLU A O 1
ATOM 618 N N . SER A 1 78 ? -84.277 -78.014 47.217 1.00 27.67 78 SER A N 1
ATOM 619 C CA . SER A 1 78 ? -85.506 -78.820 47.072 1.00 27.67 78 SER A CA 1
ATOM 620 C C . SER A 1 78 ? -85.716 -79.815 48.222 1.00 27.67 78 SER A C 1
ATOM 622 O O . SER A 1 78 ? -84.786 -80.440 48.721 1.00 27.67 78 SER A O 1
ATOM 624 N N . SER A 1 79 ? -87.004 -80.001 48.546 1.00 26.77 79 SER A N 1
ATOM 625 C CA . SER A 1 79 ? -87.624 -80.945 49.500 1.00 26.77 79 SER A CA 1
ATOM 626 C C . SER A 1 79 ? -87.479 -80.553 50.982 1.00 26.77 79 SER A C 1
ATOM 628 O O . SER A 1 79 ? -86.385 -80.363 51.482 1.00 26.77 79 SER A O 1
ATOM 630 N N . SER A 1 80 ? -88.531 -80.350 51.779 1.00 28.08 80 SER A N 1
ATOM 631 C CA . SER A 1 80 ? -89.789 -81.101 51.908 1.00 28.08 80 SER A CA 1
ATOM 632 C C . SER A 1 80 ? -90.863 -80.177 52.518 1.00 28.08 80 SER A C 1
ATOM 634 O O . SER A 1 80 ? -90.592 -79.453 53.466 1.00 28.08 80 SER A O 1
ATOM 636 N N . GLN A 1 81 ? -92.001 -79.945 51.863 1.00 29.86 81 GLN A N 1
ATOM 637 C CA . GLN A 1 81 ? -93.292 -80.623 52.064 1.00 29.86 81 GLN A CA 1
ATOM 638 C C . GLN A 1 81 ? -93.834 -80.731 53.510 1.00 29.86 81 GLN A C 1
ATOM 640 O O . GLN A 1 81 ? -93.347 -81.520 54.306 1.00 29.86 81 GLN A O 1
ATOM 645 N N . ARG A 1 82 ? -95.004 -80.084 53.673 1.00 30.00 82 ARG A N 1
ATOM 646 C CA . ARG A 1 82 ? -96.270 -80.590 54.253 1.00 30.00 82 ARG A CA 1
ATOM 647 C C . ARG A 1 82 ? -96.482 -80.593 55.779 1.00 30.00 82 ARG A C 1
ATOM 649 O O . ARG A 1 82 ? -95.812 -81.300 56.511 1.00 30.00 82 ARG A O 1
ATOM 656 N N . ILE A 1 83 ? -97.616 -79.959 56.130 1.00 31.09 83 ILE A N 1
ATOM 657 C CA . ILE A 1 83 ? -98.510 -80.180 57.288 1.00 31.09 83 ILE A CA 1
ATOM 658 C C . ILE A 1 83 ? -97.887 -79.720 58.617 1.00 31.09 83 ILE A C 1
ATOM 660 O O . ILE A 1 83 ? -96.952 -80.322 59.116 1.00 31.09 83 ILE A O 1
ATOM 664 N N . THR A 1 84 ? -98.340 -78.610 59.202 1.00 26.14 84 THR A N 1
ATOM 665 C CA . THR A 1 84 ? -99.510 -78.625 60.095 1.00 26.14 84 THR A CA 1
ATOM 666 C C . THR A 1 84 ? -100.262 -77.285 60.122 1.00 26.14 84 THR A C 1
ATOM 668 O O . THR A 1 84 ? -99.803 -76.292 60.681 1.00 26.14 84 THR A O 1
ATOM 671 N N . GLU A 1 85 ? -101.482 -77.288 59.582 1.00 30.08 85 GLU A N 1
ATOM 672 C CA . GLU A 1 85 ? -102.576 -76.433 60.049 1.00 30.08 85 GLU A CA 1
ATOM 673 C C . GLU A 1 85 ? -103.415 -77.253 61.036 1.00 30.08 85 GLU A C 1
ATOM 675 O O . GLU A 1 85 ? -104.002 -78.257 60.643 1.00 30.08 85 GLU A O 1
ATOM 680 N N . ALA A 1 86 ? -103.462 -76.831 62.302 1.00 28.38 86 ALA A N 1
ATOM 681 C CA . ALA A 1 86 ? -104.666 -76.851 63.139 1.00 28.38 86 ALA A CA 1
ATOM 682 C C . ALA A 1 86 ? -104.405 -76.125 64.473 1.00 28.38 86 ALA A C 1
ATOM 684 O O . ALA A 1 86 ? -103.553 -76.542 65.251 1.00 28.38 86 ALA A O 1
ATOM 685 N N . CYS A 1 87 ? -105.225 -75.091 64.715 1.00 25.80 87 CYS A N 1
ATOM 686 C CA . CYS A 1 87 ? -105.500 -74.388 65.981 1.00 25.80 87 CYS A CA 1
ATOM 687 C C . CYS A 1 87 ? -104.329 -73.572 66.581 1.00 25.80 87 CYS A C 1
ATOM 689 O O . CYS A 1 87 ? -103.256 -74.083 66.835 1.00 25.80 87 CYS A O 1
ATOM 691 N N . SER A 1 88 ? -104.436 -72.281 66.901 1.00 28.45 88 SER A N 1
ATOM 692 C CA . SER A 1 88 ? -105.592 -71.480 67.296 1.00 28.45 88 SER A CA 1
ATOM 693 C C . SER A 1 88 ? -105.257 -69.978 67.207 1.00 28.45 88 SER A C 1
ATOM 695 O O . SER A 1 88 ? -104.139 -69.563 67.494 1.00 28.45 88 SER A O 1
ATOM 697 N N . SER A 1 89 ? -106.292 -69.188 66.898 1.00 32.56 89 SER A N 1
ATOM 698 C CA . SER A 1 89 ? -106.530 -67.779 67.275 1.00 32.56 89 SER A CA 1
ATOM 699 C C . SER A 1 89 ? -105.601 -66.648 66.779 1.00 32.56 89 SER A C 1
ATOM 701 O O . SER A 1 89 ? -104.482 -66.474 67.241 1.00 32.56 89 SER A O 1
ATOM 703 N N . LYS A 1 90 ? -106.193 -65.825 65.892 1.00 45.41 90 LYS A N 1
ATOM 704 C CA . LYS A 1 90 ? -106.067 -64.366 65.638 1.00 45.41 90 LYS A CA 1
ATOM 705 C C . LYS A 1 90 ? -104.985 -63.578 66.410 1.00 45.41 90 LYS A C 1
ATOM 707 O O . LYS A 1 90 ? -104.978 -63.637 67.629 1.00 45.41 90 LYS A O 1
ATOM 712 N N . VAL A 1 91 ? -104.241 -62.701 65.702 1.00 37.25 91 VAL A N 1
ATOM 713 C CA . VAL A 1 91 ? -104.003 -61.259 66.021 1.00 37.25 91 VAL A CA 1
ATOM 714 C C . VAL A 1 91 ? -103.156 -60.554 64.923 1.00 37.25 91 VAL A C 1
ATOM 716 O O . VAL A 1 91 ? -102.331 -61.156 64.241 1.00 37.25 91 VAL A O 1
ATOM 719 N N . HIS A 1 92 ? -103.451 -59.261 64.744 1.00 43.25 92 HIS A N 1
ATOM 720 C CA . HIS A 1 92 ? -102.984 -58.204 63.827 1.00 43.25 92 HIS A CA 1
ATOM 721 C C . HIS A 1 92 ? -101.583 -58.293 63.156 1.00 43.25 92 HIS A C 1
ATOM 723 O O . HIS A 1 92 ? -100.537 -58.129 63.782 1.00 43.25 92 HIS A O 1
ATOM 729 N N . ARG A 1 93 ? -101.554 -58.324 61.810 1.00 46.47 93 ARG A N 1
ATOM 730 C CA . ARG A 1 93 ? -100.345 -58.101 60.972 1.00 46.47 93 ARG A CA 1
ATOM 731 C C . ARG A 1 93 ? -99.852 -56.640 60.996 1.00 46.47 93 ARG A C 1
ATOM 733 O O . ARG A 1 93 ? -98.688 -56.377 60.704 1.00 46.47 93 ARG A O 1
ATOM 740 N N . SER A 1 94 ? -100.719 -55.687 61.354 1.00 51.94 94 SER A N 1
ATOM 741 C CA . SER A 1 94 ? -100.398 -54.249 61.360 1.00 51.94 94 SER A CA 1
ATOM 742 C C . SER A 1 94 ? -99.651 -53.798 62.627 1.00 51.94 94 SER A C 1
ATOM 744 O O . SER A 1 94 ? -98.819 -52.895 62.549 1.00 51.94 94 SER A O 1
ATOM 746 N N . GLU A 1 95 ? -99.856 -54.467 63.766 1.00 54.75 95 GLU A N 1
ATOM 747 C CA . GLU A 1 95 ? -99.196 -54.124 65.037 1.00 54.75 95 GLU A CA 1
ATOM 748 C C . GLU A 1 95 ? -97.735 -54.597 65.078 1.00 54.75 95 GLU A C 1
ATOM 750 O O . GLU A 1 95 ? -96.865 -53.878 65.566 1.00 54.75 95 GLU A O 1
ATOM 755 N N . ARG A 1 96 ? -97.419 -55.748 64.462 1.00 53.69 96 ARG A N 1
ATOM 756 C CA . ARG A 1 96 ? -96.031 -56.238 64.323 1.00 53.69 96 ARG A CA 1
ATOM 757 C C . ARG A 1 96 ? -95.152 -55.297 63.494 1.00 53.69 96 ARG A C 1
ATOM 759 O O . ARG A 1 96 ? -94.023 -55.008 63.887 1.00 53.69 96 ARG A O 1
ATOM 766 N N . ASN A 1 97 ? -95.685 -54.771 62.390 1.00 57.28 97 ASN A N 1
ATOM 767 C CA . ASN A 1 97 ? -94.969 -53.816 61.539 1.00 57.28 97 ASN A CA 1
ATOM 768 C C . ASN A 1 97 ? -94.820 -52.442 62.212 1.00 57.28 97 ASN A C 1
ATOM 770 O O . ASN A 1 97 ? -93.803 -51.774 62.024 1.00 57.28 97 ASN A O 1
ATOM 774 N N . ALA A 1 98 ? -95.804 -52.023 63.015 1.00 63.38 98 ALA A N 1
ATOM 775 C CA . ALA A 1 98 ? -95.717 -50.794 63.800 1.00 63.38 98 ALA A CA 1
ATOM 776 C C . ALA A 1 98 ? -94.677 -50.912 64.929 1.00 63.38 98 ALA A C 1
ATOM 778 O O . ALA A 1 98 ? -93.863 -50.004 65.097 1.00 63.38 98 ALA A O 1
ATOM 779 N N . MET A 1 99 ? -94.623 -52.050 65.632 1.00 58.44 99 MET A N 1
ATOM 780 C CA . MET A 1 99 ? -93.607 -52.302 66.660 1.00 58.44 99 MET A CA 1
ATOM 781 C C . MET A 1 99 ? -92.191 -52.418 66.085 1.00 58.44 99 MET A C 1
ATOM 783 O O . MET A 1 99 ? -91.264 -51.862 66.668 1.00 58.44 99 MET A O 1
ATOM 787 N N . GLN A 1 100 ? -92.000 -53.048 64.920 1.00 56.78 100 GLN A N 1
ATOM 788 C CA . GLN A 1 100 ? -90.685 -53.077 64.262 1.00 56.78 100 GLN A CA 1
ATOM 789 C C . GLN A 1 100 ? -90.230 -51.690 63.796 1.00 56.78 100 GLN A C 1
ATOM 791 O O . GLN A 1 100 ? -89.069 -51.341 63.998 1.00 56.78 100 GLN A O 1
ATOM 796 N N . LYS A 1 101 ? -91.130 -50.865 63.242 1.00 67.88 101 LYS A N 1
ATOM 797 C CA . LYS A 1 101 ? -90.805 -49.476 62.874 1.00 67.88 101 LYS A CA 1
ATOM 798 C C . LYS A 1 101 ? -90.513 -48.605 64.097 1.00 67.88 101 LYS A C 1
ATOM 800 O O . LYS A 1 101 ? -89.610 -47.777 64.043 1.00 67.88 101 LYS A O 1
ATOM 805 N N . ALA A 1 102 ? -91.229 -48.801 65.204 1.00 71.19 102 ALA A N 1
ATOM 806 C CA . ALA A 1 102 ? -90.954 -48.103 66.459 1.00 71.19 102 ALA A CA 1
ATOM 807 C C . ALA A 1 102 ? -89.608 -48.531 67.071 1.00 71.19 102 ALA A C 1
ATOM 809 O O . ALA A 1 102 ? -88.858 -47.688 67.558 1.00 71.19 102 ALA A O 1
ATOM 810 N N . PHE A 1 103 ? -89.265 -49.819 66.993 1.00 66.31 103 PHE A N 1
ATOM 811 C CA . PHE A 1 103 ? -87.975 -50.340 67.445 1.00 66.31 103 PHE A CA 1
ATOM 812 C C . PHE A 1 103 ? -86.811 -49.848 66.569 1.00 66.31 103 PHE A C 1
ATOM 814 O O . PHE A 1 103 ? -85.776 -49.449 67.095 1.00 66.31 103 PHE A O 1
ATOM 821 N N . GLN A 1 104 ? -86.993 -49.796 65.244 1.00 64.25 104 GLN A N 1
ATOM 822 C CA . GLN A 1 104 ? -86.011 -49.225 64.314 1.00 64.25 104 GLN A CA 1
ATOM 823 C C . GLN A 1 104 ? -85.804 -47.729 64.555 1.00 64.25 104 GLN A C 1
ATOM 825 O O . GLN A 1 104 ? -84.659 -47.300 64.630 1.00 64.25 104 GLN A O 1
ATOM 830 N N . LYS A 1 105 ? -86.876 -46.956 64.781 1.00 72.81 105 LYS A N 1
ATOM 831 C CA . LYS A 1 105 ? -86.763 -45.532 65.131 1.00 72.81 105 LYS A CA 1
ATOM 832 C C . LYS A 1 105 ? -86.013 -45.306 66.442 1.00 72.81 105 LYS A C 1
ATOM 834 O O . LYS A 1 105 ? -85.115 -44.478 66.471 1.00 72.81 105 LYS A O 1
ATOM 839 N N . LYS A 1 106 ? -86.299 -46.086 67.492 1.00 71.88 106 LYS A N 1
ATOM 840 C CA . LYS A 1 106 ? -85.548 -45.999 68.759 1.00 71.88 106 LYS A CA 1
ATOM 841 C C . LYS A 1 106 ? -84.067 -46.346 68.582 1.00 71.88 106 LYS A C 1
ATOM 843 O O . LYS A 1 106 ? -83.211 -45.664 69.134 1.00 71.88 106 LYS A O 1
ATOM 848 N N . LYS A 1 107 ? -83.754 -47.361 67.769 1.00 70.19 107 LYS A N 1
ATOM 849 C CA . LYS A 1 107 ? -82.369 -47.752 67.468 1.00 70.19 107 LYS A CA 1
ATOM 850 C C . LYS A 1 107 ? -81.645 -46.699 66.616 1.00 70.19 107 LYS A C 1
ATOM 852 O O . LYS A 1 107 ? -80.475 -46.426 66.854 1.00 70.19 107 LYS A O 1
ATOM 857 N N . GLU A 1 108 ? -82.330 -46.077 65.658 1.00 70.81 108 GLU A N 1
ATOM 858 C CA . GLU A 1 108 ? -81.807 -44.949 64.873 1.00 70.81 108 GLU A CA 1
ATOM 859 C C . GLU A 1 108 ? -81.590 -43.697 65.729 1.00 70.81 108 GLU A C 1
ATOM 861 O O . GLU A 1 108 ? -80.601 -42.998 65.536 1.00 70.81 108 GLU A O 1
ATOM 866 N N . GLU A 1 109 ? -82.470 -43.419 66.691 1.00 76.44 109 GLU A N 1
ATOM 867 C CA . GLU A 1 109 ? -82.316 -42.319 67.648 1.00 76.44 109 GLU A CA 1
ATOM 868 C C . GLU A 1 109 ? -81.134 -42.558 68.601 1.00 76.44 109 GLU A C 1
ATOM 870 O O . GLU A 1 109 ? -80.354 -41.639 68.843 1.00 76.44 109 GLU A O 1
ATOM 875 N N . GLU A 1 110 ? -80.922 -43.791 69.071 1.00 73.44 110 GLU A N 1
ATOM 876 C CA . GLU A 1 110 ? -79.734 -44.156 69.856 1.00 73.44 110 GLU A CA 1
ATOM 877 C C . GLU A 1 110 ? -78.439 -44.074 69.037 1.00 73.44 110 GLU A C 1
ATOM 879 O O . GLU A 1 110 ? -77.424 -43.577 69.537 1.00 73.44 110 GLU A O 1
ATOM 884 N N . ILE A 1 111 ? -78.465 -44.502 67.769 1.00 74.50 111 ILE A N 1
ATOM 885 C CA . ILE A 1 111 ? -77.320 -44.377 66.858 1.00 74.50 111 ILE A CA 1
ATOM 886 C C . ILE A 1 111 ? -77.027 -42.902 66.580 1.00 74.50 111 ILE A C 1
ATOM 888 O O . ILE A 1 111 ? -75.879 -42.494 66.731 1.00 74.50 111 ILE A O 1
ATOM 892 N N . LYS A 1 112 ? -78.039 -42.075 66.292 1.00 76.25 112 LYS A N 1
ATOM 893 C CA . LYS A 1 112 ? -77.870 -40.624 66.115 1.00 76.25 112 LYS A CA 1
ATOM 894 C C . LYS A 1 112 ? -77.345 -39.953 67.379 1.00 76.25 112 LYS A C 1
ATOM 896 O O . LYS A 1 112 ? -76.408 -39.171 67.297 1.00 76.25 112 LYS A O 1
ATOM 901 N N . ALA A 1 113 ? -77.846 -40.307 68.561 1.00 79.31 113 ALA A N 1
ATOM 902 C CA . ALA A 1 113 ? -77.338 -39.772 69.825 1.00 79.31 113 ALA A CA 1
ATOM 903 C C . ALA A 1 113 ? -75.890 -40.217 70.123 1.00 79.31 113 ALA A C 1
ATOM 905 O O . ALA A 1 113 ? -75.132 -39.492 70.779 1.00 79.31 113 ALA A O 1
ATOM 906 N N . SER A 1 114 ? -75.488 -41.401 69.653 1.00 76.31 114 SER A N 1
ATOM 907 C CA . SER A 1 114 ? -74.111 -41.903 69.717 1.00 76.31 114 SER A CA 1
ATOM 908 C C . SER A 1 114 ? -73.199 -41.213 68.693 1.00 76.31 114 SER A C 1
ATOM 910 O O . SER A 1 114 ? -72.079 -40.828 69.027 1.00 76.31 114 SER A O 1
ATOM 912 N N . GLU A 1 115 ? -73.672 -40.986 67.468 1.00 74.00 115 GLU A N 1
ATOM 913 C CA . GLU A 1 115 ? -72.965 -40.247 66.417 1.00 74.00 115 GLU A CA 1
ATOM 914 C C . GLU A 1 115 ? -72.822 -38.763 66.761 1.00 74.00 115 GLU A C 1
ATOM 916 O O . GLU A 1 115 ? -71.757 -38.181 66.570 1.00 74.00 115 GLU A O 1
ATOM 921 N N . GLU A 1 116 ? -73.831 -38.147 67.367 1.00 78.06 116 GLU A N 1
ATOM 922 C CA . GLU A 1 116 ? -73.752 -36.791 67.905 1.00 78.06 116 GLU A CA 1
ATOM 923 C C . GLU A 1 116 ? -72.768 -36.705 69.076 1.00 78.06 116 GLU A C 1
ATOM 925 O O . GLU A 1 116 ? -71.994 -35.751 69.164 1.00 78.06 116 GLU A O 1
ATOM 930 N N . ARG A 1 117 ? -72.711 -37.722 69.947 1.00 76.38 117 ARG A N 1
ATOM 931 C CA . ARG A 1 117 ? -71.672 -37.813 70.984 1.00 76.38 117 ARG A CA 1
ATOM 932 C C . ARG A 1 117 ? -70.279 -38.004 70.388 1.00 76.38 117 ARG A C 1
ATOM 934 O O . ARG A 1 117 ? -69.360 -37.312 70.819 1.00 76.38 117 ARG A O 1
ATOM 941 N N . LYS A 1 118 ? -70.114 -38.859 69.373 1.00 77.06 118 LYS A N 1
ATOM 942 C CA . LYS A 1 118 ? -68.840 -39.050 68.654 1.00 77.06 118 LYS A CA 1
ATOM 943 C C . LYS A 1 118 ? -68.399 -37.789 67.921 1.00 77.06 118 LYS A C 1
ATOM 945 O O . LYS A 1 118 ? -67.234 -37.422 68.007 1.00 77.06 118 LYS A O 1
ATOM 950 N N . THR A 1 119 ? -69.305 -37.098 67.238 1.00 74.12 119 THR A N 1
ATOM 951 C CA . THR A 1 119 ? -68.993 -35.852 66.522 1.00 74.12 119 THR A CA 1
ATOM 952 C C . THR A 1 119 ? -68.725 -34.703 67.486 1.00 74.12 119 THR A C 1
ATOM 954 O O . THR A 1 119 ? -67.837 -33.898 67.218 1.00 74.12 119 THR A O 1
ATOM 957 N N . ARG A 1 120 ? -69.405 -34.632 68.639 1.00 74.81 120 ARG A N 1
ATOM 958 C CA . ARG A 1 120 ? -69.046 -33.697 69.718 1.00 74.81 120 ARG A CA 1
ATOM 959 C C . ARG A 1 120 ? -67.678 -34.030 70.313 1.00 74.81 120 ARG A C 1
ATOM 961 O O . ARG A 1 120 ? -66.880 -33.114 70.468 1.00 74.81 120 ARG A O 1
ATOM 968 N N . MET A 1 121 ? -67.368 -35.304 70.564 1.00 69.75 121 MET A N 1
ATOM 969 C CA . MET A 1 121 ? -66.059 -35.725 71.083 1.00 69.75 121 MET A CA 1
ATOM 970 C C . MET A 1 121 ? -64.932 -35.442 70.082 1.00 69.75 121 MET A C 1
ATOM 972 O O . MET A 1 121 ? -63.934 -34.838 70.446 1.00 69.75 121 MET A O 1
ATOM 976 N N . SER A 1 122 ? -65.136 -35.749 68.798 1.00 66.94 122 SER A N 1
ATOM 977 C CA . SER A 1 122 ? -64.196 -35.439 67.712 1.00 66.94 122 SER A CA 1
ATOM 978 C C . SER A 1 122 ? -63.997 -33.930 67.530 1.00 66.94 122 SER A C 1
ATOM 980 O O . SER A 1 122 ? -62.870 -33.475 67.360 1.00 66.94 122 SER A O 1
ATOM 982 N N . LYS A 1 123 ? -65.057 -33.117 67.649 1.00 69.12 123 LYS A N 1
ATOM 983 C CA . LYS A 1 123 ? -64.941 -31.648 67.647 1.00 69.12 123 LYS A CA 1
ATOM 984 C C . LYS A 1 123 ? -64.207 -31.112 68.882 1.00 69.12 123 LYS A C 1
ATOM 986 O O . LYS A 1 123 ? -63.568 -30.069 68.776 1.00 69.12 123 LYS A O 1
ATOM 991 N N . ILE A 1 124 ? -64.295 -31.783 70.033 1.00 66.06 124 ILE A N 1
ATOM 992 C CA . ILE A 1 124 ? -63.558 -31.422 71.256 1.00 66.06 124 ILE A CA 1
ATOM 993 C C . ILE A 1 124 ? -62.082 -31.834 71.138 1.00 66.06 124 ILE A C 1
ATOM 995 O O . ILE A 1 124 ? -61.213 -31.028 71.465 1.00 66.06 124 ILE A O 1
ATOM 999 N N . ASP A 1 125 ? -61.783 -33.017 70.599 1.00 60.03 125 ASP A N 1
ATOM 1000 C CA . ASP A 1 125 ? -60.408 -33.485 70.378 1.00 60.03 125 ASP A CA 1
ATOM 1001 C C . ASP A 1 125 ? -59.689 -32.698 69.273 1.00 60.03 125 ASP A C 1
ATOM 1003 O O . ASP A 1 125 ? -58.529 -32.341 69.446 1.00 60.03 125 ASP A O 1
ATOM 1007 N N . HIS A 1 126 ? -60.372 -32.303 68.192 1.00 56.94 126 HIS A N 1
ATOM 1008 C CA . HIS A 1 126 ? -59.799 -31.406 67.175 1.00 56.94 126 HIS A CA 1
ATOM 1009 C C . HIS A 1 126 ? -59.596 -29.963 67.658 1.00 56.94 126 HIS A C 1
ATOM 1011 O O . HIS A 1 126 ? -58.839 -29.216 67.043 1.00 56.94 126 HIS A O 1
ATOM 1017 N N . ARG A 1 127 ? -60.259 -29.546 68.746 1.00 56.75 127 ARG A N 1
ATOM 1018 C CA . ARG A 1 127 ? -60.072 -28.213 69.349 1.00 56.75 127 ARG A CA 1
ATOM 1019 C C . ARG A 1 127 ? -58.963 -28.172 70.395 1.00 56.75 127 ARG A C 1
ATOM 1021 O O . ARG A 1 127 ? -58.513 -27.080 70.741 1.00 56.75 127 ARG A O 1
ATOM 1028 N N . LYS A 1 128 ? -58.488 -29.322 70.881 1.00 52.41 128 LYS A N 1
ATOM 1029 C CA . LYS A 1 128 ? -57.267 -29.392 71.687 1.00 52.41 128 LYS A CA 1
ATOM 1030 C C . LYS A 1 128 ? -56.062 -29.271 70.753 1.00 52.41 128 LYS A C 1
ATOM 1032 O O . LYS A 1 128 ? -55.468 -30.268 70.366 1.00 52.41 128 LYS A O 1
ATOM 1037 N N . ASN A 1 129 ? -55.689 -28.039 70.402 1.00 54.59 129 ASN A N 1
ATOM 1038 C CA . ASN A 1 129 ? -54.332 -27.777 69.927 1.00 54.59 129 ASN A CA 1
ATOM 1039 C C . ASN A 1 129 ? -53.379 -28.178 71.064 1.00 54.59 129 ASN A C 1
ATOM 1041 O O . ASN A 1 129 ? -53.454 -27.554 72.129 1.00 54.59 129 ASN A O 1
ATOM 1045 N N . PRO A 1 130 ? -52.517 -29.198 70.908 1.00 61.31 130 PRO A N 1
ATOM 1046 C CA . PRO A 1 130 ? -51.488 -29.441 71.904 1.00 61.31 130 PRO A CA 1
ATOM 1047 C C . PRO A 1 130 ? -50.644 -28.167 72.014 1.00 61.31 130 PRO A C 1
ATOM 1049 O O . PRO A 1 130 ? -50.259 -27.577 71.002 1.00 61.31 130 PRO A O 1
ATOM 1052 N N . VAL A 1 131 ? -50.406 -27.697 73.241 1.00 62.41 131 VAL A N 1
ATOM 1053 C CA . VAL A 1 131 ? -49.467 -26.598 73.486 1.00 62.41 131 VAL A CA 1
ATOM 1054 C C . VAL A 1 131 ? -48.123 -27.053 72.926 1.00 62.41 131 VAL A C 1
ATOM 1056 O O . VAL A 1 131 ? -47.553 -28.022 73.424 1.00 62.41 131 VAL A O 1
ATOM 1059 N N . LEU A 1 132 ? -47.674 -26.396 71.849 1.00 63.03 132 LEU A N 1
ATOM 1060 C CA . LEU A 1 132 ? -46.453 -26.746 71.126 1.00 63.03 132 LEU A CA 1
ATOM 1061 C C . LEU A 1 132 ? -45.300 -26.900 72.117 1.00 63.03 132 LEU A C 1
ATOM 1063 O O . LEU A 1 132 ? -44.992 -25.997 72.899 1.00 63.03 132 LEU A O 1
ATOM 1067 N N . THR A 1 133 ? -44.649 -28.054 72.074 1.00 73.50 133 THR A N 1
ATOM 1068 C CA . THR A 1 133 ? -43.515 -28.359 72.940 1.00 73.50 133 THR A CA 1
ATOM 1069 C C . THR A 1 133 ? -42.370 -27.394 72.617 1.00 73.50 133 THR A C 1
ATOM 1071 O O . THR A 1 133 ? -42.197 -26.974 71.473 1.00 73.50 133 THR A O 1
ATOM 1074 N N . ARG A 1 134 ? -41.511 -27.059 73.590 1.00 76.25 134 ARG A N 1
ATOM 1075 C CA . ARG A 1 134 ? -40.345 -26.162 73.402 1.00 76.25 134 ARG A CA 1
ATOM 1076 C C . ARG A 1 134 ? -39.489 -26.498 72.164 1.00 76.25 134 ARG A C 1
ATOM 1078 O O . ARG A 1 134 ? -38.884 -25.606 71.573 1.00 76.25 134 ARG A O 1
ATOM 1085 N N . LEU A 1 135 ? -39.415 -27.772 71.775 1.00 75.62 135 LEU A N 1
ATOM 1086 C CA . LEU A 1 135 ? -38.716 -28.229 70.567 1.00 75.62 135 LEU A CA 1
ATOM 1087 C C . LEU A 1 135 ? -39.476 -27.907 69.272 1.00 75.62 135 LEU A C 1
ATOM 1089 O O . LEU A 1 135 ? -38.852 -27.545 68.278 1.00 75.62 135 LEU A O 1
ATOM 1093 N N . GLU A 1 136 ? -40.802 -27.983 69.289 1.00 80.56 136 GLU A N 1
ATOM 1094 C CA . GLU A 1 136 ? -41.669 -27.667 68.151 1.00 80.56 136 GLU A CA 1
ATOM 1095 C C . GLU A 1 136 ? -41.707 -26.161 67.888 1.00 80.56 136 GLU A C 1
ATOM 1097 O O . GLU A 1 136 ? -41.631 -25.750 66.735 1.00 80.56 136 GLU A O 1
ATOM 1102 N N . LEU A 1 137 ? -41.695 -25.330 68.938 1.00 82.19 137 LEU A N 1
ATOM 1103 C CA . LEU A 1 137 ? -41.530 -23.877 68.802 1.00 82.19 137 LEU A CA 1
ATOM 1104 C C . LEU A 1 137 ? -40.177 -23.516 68.175 1.00 82.19 137 LEU A C 1
ATOM 1106 O O . LEU A 1 137 ? -40.124 -22.749 67.217 1.00 82.19 137 LEU A O 1
ATOM 1110 N N . LYS A 1 138 ? -39.081 -24.134 68.637 1.00 83.00 138 LYS A N 1
ATOM 1111 C CA . LYS A 1 138 ? -37.753 -23.953 68.022 1.00 83.00 138 LYS A CA 1
ATOM 1112 C C . LYS A 1 138 ? -37.713 -24.429 66.571 1.00 83.00 138 LYS A C 1
ATOM 1114 O O . LYS A 1 138 ? -37.002 -23.841 65.760 1.00 83.00 138 LYS A O 1
ATOM 1119 N N . LYS A 1 139 ? -38.438 -25.499 66.237 1.00 85.00 139 LYS A N 1
ATOM 1120 C CA . LYS A 1 139 ? -38.569 -25.975 64.858 1.00 85.00 139 LYS A CA 1
ATOM 1121 C C . LYS A 1 139 ? -39.334 -24.960 64.011 1.00 85.00 139 LYS A C 1
ATOM 1123 O O . LYS A 1 139 ? -38.815 -24.553 62.986 1.00 85.00 139 LYS A O 1
ATOM 1128 N N . GLN A 1 140 ? -40.470 -24.454 64.488 1.00 84.19 140 GLN A N 1
ATOM 1129 C CA . GLN A 1 140 ? -41.219 -23.400 63.802 1.00 84.19 140 GLN A CA 1
ATOM 1130 C C . GLN A 1 140 ? -40.401 -22.118 63.618 1.00 84.19 140 GLN A C 1
ATOM 1132 O O . GLN A 1 140 ? -40.471 -21.509 62.560 1.00 84.19 140 GLN A O 1
ATOM 1137 N N . GLU A 1 141 ? -39.608 -21.699 64.604 1.00 86.88 141 GLU A N 1
ATOM 1138 C CA . GLU A 1 141 ? -38.700 -20.555 64.453 1.00 86.88 141 GLU A CA 1
ATOM 1139 C C . GLU A 1 141 ? -37.624 -20.810 63.397 1.00 86.88 141 GLU A C 1
ATOM 1141 O O . GLU A 1 141 ? -37.317 -19.922 62.605 1.00 86.88 141 GLU A O 1
ATOM 1146 N N . ARG A 1 142 ? -37.051 -22.017 63.360 1.00 87.25 142 ARG A N 1
ATOM 1147 C CA . ARG A 1 142 ? -36.093 -22.404 62.317 1.00 87.25 142 ARG A CA 1
ATOM 1148 C C . ARG A 1 142 ? -36.752 -22.414 60.945 1.00 87.25 142 ARG A C 1
ATOM 1150 O O . ARG A 1 142 ? -36.195 -21.834 60.022 1.00 87.25 142 ARG A O 1
ATOM 1157 N N . ASP A 1 143 ? -37.935 -23.002 60.831 1.00 87.94 143 ASP A N 1
ATOM 1158 C CA . ASP A 1 143 ? -38.689 -23.081 59.582 1.00 87.94 143 ASP A CA 1
ATOM 1159 C C . ASP A 1 143 ? -39.063 -21.673 59.096 1.00 87.94 143 ASP A C 1
ATOM 1161 O O . ASP A 1 143 ? -38.837 -21.344 57.934 1.00 87.94 143 ASP A O 1
ATOM 1165 N N . LYS A 1 144 ? -39.511 -20.789 59.999 1.00 90.56 144 LYS A N 1
ATOM 1166 C CA . LYS A 1 144 ? -39.747 -19.365 59.705 1.00 90.56 144 LYS A CA 1
ATOM 1167 C C . LYS A 1 144 ? -38.480 -18.668 59.218 1.00 90.56 144 LYS A C 1
ATOM 1169 O O . LYS A 1 144 ? -38.519 -18.044 58.165 1.00 90.56 144 LYS A O 1
ATOM 1174 N N . ARG A 1 145 ? -37.339 -18.843 59.895 1.00 90.06 145 ARG A N 1
ATOM 1175 C CA . ARG A 1 145 ? -36.048 -18.277 59.455 1.00 90.06 145 ARG A CA 1
ATOM 1176 C C . ARG A 1 145 ? -35.619 -18.796 58.085 1.00 90.06 145 ARG A C 1
ATOM 1178 O O . ARG A 1 145 ? -35.028 -18.051 57.311 1.00 90.06 145 ARG A O 1
ATOM 1185 N N . VAL A 1 146 ? -35.884 -20.066 57.778 1.00 92.62 146 VAL A N 1
ATOM 1186 C CA . VAL A 1 146 ? -35.586 -20.649 56.462 1.00 92.62 146 VAL A CA 1
ATOM 1187 C C . VAL A 1 146 ? -36.477 -20.026 55.392 1.00 92.62 146 VAL A C 1
ATOM 1189 O O . VAL A 1 146 ? -35.967 -19.645 54.341 1.00 92.62 146 VAL A O 1
ATOM 1192 N N . VAL A 1 147 ? -37.773 -19.862 55.665 1.00 92.75 147 VAL A N 1
ATOM 1193 C CA . VAL A 1 147 ? -38.715 -19.205 54.748 1.00 92.75 147 VAL A CA 1
ATOM 1194 C C . VAL A 1 147 ? -38.346 -17.735 54.535 1.00 92.75 147 VAL A C 1
ATOM 1196 O O . VAL A 1 147 ? -38.278 -17.292 53.393 1.00 92.75 147 VAL A O 1
ATOM 1199 N N . GLU A 1 148 ? -38.037 -16.995 55.599 1.00 89.56 148 GLU A N 1
ATOM 1200 C CA . GLU A 1 148 ? -37.589 -15.598 55.538 1.00 89.56 148 GLU A CA 1
ATOM 1201 C C . GLU A 1 148 ? -36.275 -15.460 54.765 1.00 89.56 148 GLU A C 1
ATOM 1203 O O . GLU A 1 148 ? -36.156 -14.595 53.901 1.00 89.56 148 GLU A O 1
ATOM 1208 N N . ARG A 1 149 ? -35.302 -16.347 55.008 1.00 90.81 149 ARG A N 1
ATOM 1209 C CA . ARG A 1 149 ? -34.036 -16.365 54.264 1.00 90.81 149 ARG A CA 1
ATOM 1210 C C . ARG A 1 149 ? -34.251 -16.698 52.791 1.00 90.81 149 ARG A C 1
ATOM 1212 O O . ARG A 1 149 ? -33.627 -16.075 51.939 1.00 90.81 149 ARG A O 1
ATOM 1219 N N . ALA A 1 150 ? -35.122 -17.656 52.481 1.00 90.94 150 ALA A N 1
ATOM 1220 C CA . ALA A 1 150 ? -35.463 -17.998 51.104 1.00 90.94 150 ALA A CA 1
ATOM 1221 C C . ALA A 1 150 ? -36.176 -16.834 50.399 1.00 90.94 150 ALA A C 1
ATOM 1223 O O . ALA A 1 150 ? -35.892 -16.563 49.236 1.00 90.94 150 ALA A O 1
ATOM 1224 N N . ALA A 1 151 ? -37.062 -16.122 51.099 1.00 88.44 151 ALA A N 1
ATOM 1225 C CA . ALA A 1 151 ? -37.706 -14.919 50.584 1.00 88.44 151 ALA A CA 1
ATOM 1226 C C . ALA A 1 151 ? -36.691 -13.790 50.349 1.00 88.44 151 ALA A C 1
ATOM 1228 O O . ALA A 1 151 ? -36.706 -13.183 49.284 1.00 88.44 151 ALA A O 1
ATOM 1229 N N . ALA A 1 152 ? -35.766 -13.557 51.285 1.00 86.56 152 ALA A N 1
ATOM 1230 C CA . ALA A 1 152 ? -34.703 -12.568 51.124 1.00 86.56 152 ALA A CA 1
ATOM 1231 C C . ALA A 1 152 ? -33.815 -12.881 49.910 1.00 86.56 152 ALA A C 1
ATOM 1233 O O . ALA A 1 152 ? -33.594 -12.003 49.087 1.00 86.56 152 ALA A O 1
ATOM 1234 N N . LEU A 1 153 ? -33.377 -14.134 49.745 1.00 88.62 153 LEU A N 1
ATOM 1235 C CA . LEU A 1 153 ? -32.575 -14.546 48.587 1.00 88.62 153 LEU A CA 1
ATOM 1236 C C . LEU A 1 153 ? -33.314 -14.336 47.261 1.00 88.62 153 LEU A C 1
ATOM 1238 O O . LEU A 1 153 ? -32.723 -13.807 46.328 1.00 88.62 153 LEU A O 1
ATOM 1242 N N . LYS A 1 154 ? -34.609 -14.667 47.193 1.00 87.88 154 LYS A N 1
ATOM 1243 C CA . LYS A 1 154 ? -35.425 -14.402 45.996 1.00 87.88 154 LYS A CA 1
ATOM 1244 C C . LYS A 1 154 ? -35.503 -12.916 45.659 1.00 87.88 154 LYS A C 1
ATOM 1246 O O . LYS A 1 154 ? -35.487 -12.564 44.490 1.00 87.88 154 LYS A O 1
ATOM 1251 N N . MET A 1 155 ? -35.571 -12.049 46.666 1.00 84.19 155 MET A N 1
ATOM 1252 C CA . MET A 1 155 ? -35.581 -10.607 46.431 1.00 84.19 155 MET A CA 1
ATOM 1253 C C . MET A 1 155 ? -34.199 -10.060 46.045 1.00 84.19 155 MET A C 1
ATOM 1255 O O . MET A 1 155 ? -34.121 -9.135 45.248 1.00 84.19 155 MET A O 1
ATOM 1259 N N . GLU A 1 156 ? -33.105 -10.628 46.565 1.00 86.50 156 GLU A N 1
ATOM 1260 C CA . GLU A 1 156 ? -31.742 -10.306 46.102 1.00 86.50 156 GLU A CA 1
ATOM 1261 C C . GLU A 1 156 ? -31.496 -10.765 44.657 1.00 86.50 156 GLU A C 1
ATOM 1263 O O . GLU A 1 156 ? -30.648 -10.204 43.963 1.00 86.50 156 GLU A O 1
ATOM 1268 N N . GLU A 1 157 ? -32.225 -11.787 44.199 1.00 86.81 157 GLU A N 1
ATOM 1269 C CA . GLU A 1 157 ? -32.196 -12.256 42.815 1.00 86.81 157 GLU A CA 1
ATOM 1270 C C . GLU A 1 157 ? -32.937 -11.326 41.840 1.00 86.81 157 GLU A C 1
ATOM 1272 O O . GLU A 1 157 ? -32.693 -11.430 40.637 1.00 86.81 157 GLU A O 1
ATOM 1277 N N . GLU A 1 158 ? -33.782 -10.405 42.312 1.00 86.25 158 GLU A N 1
ATOM 1278 C CA . GLU A 1 158 ? -34.442 -9.416 41.449 1.00 86.25 158 GLU A CA 1
ATOM 1279 C C . GLU A 1 158 ? -33.399 -8.457 40.837 1.00 86.25 158 GLU A C 1
ATOM 1281 O O . GLU A 1 158 ? -32.487 -7.967 41.513 1.00 86.25 158 GLU A O 1
ATOM 1286 N N . ASP A 1 159 ? -33.519 -8.176 39.537 1.00 85.06 159 ASP A N 1
ATOM 1287 C CA . ASP A 1 159 ? -32.461 -7.501 38.771 1.00 85.06 159 ASP A CA 1
ATOM 1288 C C . ASP A 1 159 ? -32.200 -6.065 39.244 1.00 85.06 159 ASP A C 1
ATOM 1290 O O . ASP A 1 159 ? -31.048 -5.639 39.319 1.00 85.06 159 ASP A O 1
ATOM 1294 N N . GLU A 1 160 ? -33.238 -5.339 39.663 1.00 85.56 160 GLU A N 1
ATOM 1295 C CA . GLU A 1 160 ? -33.099 -3.999 40.242 1.00 85.56 160 GLU A CA 1
ATOM 1296 C C . GLU A 1 160 ? -32.271 -3.997 41.541 1.00 85.56 160 GLU A C 1
ATOM 1298 O O . GLU A 1 160 ? -31.530 -3.049 41.817 1.00 85.56 160 GLU A O 1
ATOM 1303 N N . ILE A 1 161 ? -32.375 -5.061 42.347 1.00 87.62 161 ILE A N 1
ATOM 1304 C CA . ILE A 1 161 ? -31.601 -5.215 43.585 1.00 87.62 161 ILE A CA 1
ATOM 1305 C C . ILE A 1 161 ? -30.169 -5.645 43.267 1.00 87.62 161 ILE A C 1
ATOM 1307 O O . ILE A 1 161 ? -29.236 -5.127 43.879 1.00 87.62 161 ILE A O 1
ATOM 1311 N N . LYS A 1 162 ? -29.953 -6.502 42.261 1.00 89.12 162 LYS A N 1
ATOM 1312 C CA . LYS A 1 162 ? -28.602 -6.809 41.760 1.00 89.12 162 LYS A CA 1
ATOM 1313 C C . LYS A 1 162 ? -27.891 -5.567 41.231 1.00 89.12 162 LYS A C 1
ATOM 1315 O O . LYS A 1 162 ? -26.725 -5.357 41.559 1.00 89.12 162 LYS A O 1
ATOM 1320 N N . GLN A 1 163 ? -28.583 -4.731 40.457 1.00 87.75 163 GLN A N 1
ATOM 1321 C CA . GLN A 1 163 ? -28.046 -3.462 39.964 1.00 87.75 163 GLN A CA 1
ATOM 1322 C C . GLN A 1 163 ? -27.705 -2.518 41.120 1.00 87.75 163 GLN A C 1
ATOM 1324 O O . GLN A 1 163 ? -26.633 -1.914 41.128 1.00 87.75 163 GLN A O 1
ATOM 1329 N N . LEU A 1 164 ? -28.564 -2.434 42.140 1.00 87.25 164 LEU A N 1
ATOM 1330 C CA . LEU A 1 164 ? -28.248 -1.682 43.353 1.00 87.25 164 LEU A CA 1
ATOM 1331 C C . LEU A 1 164 ? -27.021 -2.257 44.078 1.00 87.25 164 LEU A C 1
ATOM 1333 O O . LEU A 1 164 ? -26.122 -1.503 44.442 1.00 87.25 164 LEU A O 1
ATOM 1337 N N . ASN A 1 165 ? -26.932 -3.577 44.247 1.00 89.62 165 ASN A N 1
ATOM 1338 C CA . ASN A 1 165 ? -25.773 -4.240 44.847 1.00 89.62 165 ASN A CA 1
ATOM 1339 C C . ASN A 1 165 ? -24.488 -3.980 44.033 1.00 89.62 165 ASN A C 1
ATOM 1341 O O . ASN A 1 165 ? -23.424 -3.772 44.618 1.00 89.62 165 ASN A O 1
ATOM 1345 N N . GLN A 1 166 ? -24.576 -3.914 42.700 1.00 88.31 166 GLN A N 1
ATOM 1346 C CA . GLN A 1 166 ? -23.466 -3.506 41.840 1.00 88.31 166 GLN A CA 1
ATOM 1347 C C . GLN A 1 166 ? -23.071 -2.047 42.095 1.00 88.31 166 GLN A C 1
ATOM 1349 O O . GLN A 1 166 ? -21.891 -1.776 42.293 1.00 88.31 166 GLN A O 1
ATOM 1354 N N . LEU A 1 167 ? -24.028 -1.114 42.145 1.00 88.81 167 LEU A N 1
ATOM 1355 C CA . LEU A 1 167 ? -23.754 0.295 42.449 1.00 88.81 167 LEU A CA 1
ATOM 1356 C C . LEU A 1 167 ? -23.130 0.476 43.839 1.00 88.81 167 LEU A C 1
ATOM 1358 O O . LEU A 1 167 ? -22.220 1.286 44.004 1.00 88.81 167 LEU A O 1
ATOM 1362 N N . ILE A 1 168 ? -23.584 -0.300 44.823 1.00 88.62 168 ILE A N 1
ATOM 1363 C CA . ILE A 1 168 ? -22.989 -0.374 46.161 1.00 88.62 168 ILE A CA 1
ATOM 1364 C C . ILE A 1 168 ? -21.537 -0.860 46.066 1.00 88.62 168 ILE A C 1
ATOM 1366 O O . ILE A 1 168 ? -20.633 -0.213 46.595 1.00 88.62 168 ILE A O 1
ATOM 1370 N N . GLY A 1 169 ? -21.283 -1.955 45.345 1.00 88.25 169 GLY A N 1
ATOM 1371 C CA . GLY A 1 169 ? -19.932 -2.466 45.105 1.00 88.25 169 GLY A CA 1
ATOM 1372 C C . GLY A 1 169 ? -19.031 -1.452 44.394 1.00 88.25 169 GLY A C 1
ATOM 1373 O O . GLY A 1 169 ? -17.883 -1.248 44.791 1.00 88.25 169 GLY A O 1
ATOM 1374 N N . GLU A 1 170 ? -19.554 -0.749 43.390 1.00 88.56 170 GLU A N 1
ATOM 1375 C CA . GLU A 1 170 ? -18.860 0.330 42.690 1.00 88.56 170 GLU A CA 1
ATOM 1376 C C . GLU A 1 170 ? -18.533 1.495 43.621 1.00 88.56 170 GLU A C 1
ATOM 1378 O O . GLU A 1 170 ? -17.421 2.014 43.551 1.00 88.56 170 GLU A O 1
ATOM 1383 N N . ALA A 1 171 ? -19.457 1.889 44.499 1.00 89.06 171 ALA A N 1
ATOM 1384 C CA . ALA A 1 171 ? -19.242 2.936 45.492 1.00 89.06 171 ALA A CA 1
ATOM 1385 C C . ALA A 1 171 ? -18.149 2.547 46.494 1.00 89.06 171 ALA A C 1
ATOM 1387 O O . ALA A 1 171 ? -17.260 3.353 46.768 1.00 89.06 171 ALA A O 1
ATOM 1388 N N . HIS A 1 172 ? -18.136 1.296 46.965 1.00 88.56 172 HIS A N 1
ATOM 1389 C CA . HIS A 1 172 ? -17.030 0.764 47.765 1.00 88.56 172 HIS A CA 1
ATOM 1390 C C . HIS A 1 172 ? -15.699 0.814 47.000 1.00 88.56 172 HIS A C 1
ATOM 1392 O O . HIS A 1 172 ? -14.692 1.274 47.538 1.00 88.56 172 HIS A O 1
ATOM 1398 N N . CYS A 1 173 ? -15.687 0.409 45.728 1.00 88.88 173 CYS A N 1
ATOM 1399 C CA . CYS A 1 173 ? -14.488 0.456 44.891 1.00 88.88 173 CYS A CA 1
ATOM 1400 C C . CYS A 1 173 ? -14.035 1.893 44.591 1.00 88.88 173 CYS A C 1
ATOM 1402 O O . CYS A 1 173 ? -12.842 2.155 44.486 1.00 88.88 173 CYS A O 1
ATOM 1404 N N . GLN A 1 174 ? -14.958 2.840 44.411 1.00 88.50 174 GLN A N 1
ATOM 1405 C CA . GLN A 1 174 ? -14.649 4.262 44.232 1.00 88.50 174 GLN A CA 1
ATOM 1406 C C . GLN A 1 174 ? -14.079 4.861 45.516 1.00 88.50 174 GLN A C 1
ATOM 1408 O O . GLN A 1 174 ? -13.067 5.547 45.450 1.00 88.50 174 GLN A O 1
ATOM 1413 N N . ALA A 1 175 ? -14.649 4.531 46.676 1.00 88.88 175 ALA A N 1
ATOM 1414 C CA . ALA A 1 175 ? -14.100 4.928 47.966 1.00 88.88 175 ALA A CA 1
ATOM 1415 C C . ALA A 1 175 ? -12.671 4.393 48.160 1.00 88.88 175 ALA A C 1
ATOM 1417 O O . ALA A 1 175 ? -11.778 5.154 48.524 1.00 88.88 175 ALA A O 1
ATOM 1418 N N . ALA A 1 176 ? -12.431 3.117 47.843 1.00 89.38 176 ALA A N 1
ATOM 1419 C CA . ALA A 1 176 ? -11.095 2.526 47.900 1.00 89.38 176 ALA A CA 1
ATOM 1420 C C . ALA A 1 176 ? -10.123 3.185 46.904 1.00 89.38 176 ALA A C 1
ATOM 1422 O O . ALA A 1 176 ? -8.998 3.520 47.269 1.00 89.38 176 ALA A O 1
ATOM 1423 N N . ARG A 1 177 ? -10.562 3.433 45.663 1.00 91.38 177 ARG A N 1
ATOM 1424 C CA . ARG A 1 177 ? -9.755 4.120 44.642 1.00 91.38 177 ARG A CA 1
ATOM 1425 C C . ARG A 1 177 ? -9.413 5.550 45.029 1.00 91.38 177 ARG A C 1
ATOM 1427 O O . ARG A 1 177 ? -8.291 5.968 44.786 1.00 91.38 177 ARG A O 1
ATOM 1434 N N . ASP A 1 178 ? -10.336 6.298 45.624 1.00 90.56 178 ASP A N 1
ATOM 1435 C CA . ASP A 1 178 ? -10.069 7.667 46.074 1.00 90.56 178 ASP A CA 1
ATOM 1436 C C . ASP A 1 178 ? -8.955 7.686 47.127 1.00 90.56 178 ASP A C 1
ATOM 1438 O O . ASP A 1 178 ? -8.050 8.519 47.044 1.00 90.56 178 ASP A O 1
ATOM 1442 N N . VAL A 1 179 ? -8.976 6.731 48.063 1.00 90.38 179 VAL A N 1
ATOM 1443 C CA . VAL A 1 179 ? -7.898 6.544 49.045 1.00 90.38 179 VAL A CA 1
ATOM 1444 C C . VAL A 1 179 ? -6.581 6.208 48.337 1.00 90.38 179 VAL A C 1
ATOM 1446 O O . VAL A 1 179 ? -5.585 6.900 48.539 1.00 90.38 179 VAL A O 1
ATOM 1449 N N . GLN A 1 180 ? -6.582 5.232 47.425 1.00 90.94 180 GLN A N 1
ATOM 1450 C CA . GLN A 1 180 ? -5.385 4.844 46.665 1.00 90.94 180 GLN A CA 1
ATOM 1451 C C . GLN A 1 180 ? -4.826 5.980 45.796 1.00 90.94 180 GLN A C 1
ATOM 1453 O O . GLN A 1 180 ? -3.615 6.139 45.679 1.00 90.94 180 GLN A O 1
ATOM 1458 N N . LEU A 1 181 ? -5.681 6.800 45.183 1.00 93.44 181 LEU A N 1
ATOM 1459 C CA . LEU A 1 181 ? -5.265 7.949 44.378 1.00 93.44 181 LEU A CA 1
ATOM 1460 C C . LEU A 1 181 ? -4.643 9.043 45.242 1.00 93.44 181 LEU A C 1
ATOM 1462 O O . LEU A 1 181 ? -3.686 9.688 44.811 1.00 93.44 181 LEU A O 1
ATOM 1466 N N . GLN A 1 182 ? -5.172 9.273 46.445 1.00 91.88 182 GLN A N 1
ATOM 1467 C CA . GLN A 1 182 ? -4.555 10.191 47.400 1.00 91.88 182 GLN A CA 1
ATOM 1468 C C . GLN A 1 182 ? -3.167 9.693 47.816 1.00 91.88 182 GLN A C 1
ATOM 1470 O O . GLN A 1 182 ? -2.217 10.480 47.799 1.00 91.88 182 GLN A O 1
ATOM 1475 N N . GLU A 1 183 ? -3.023 8.396 48.094 1.00 92.56 183 GLU A N 1
ATOM 1476 C CA . GLU A 1 183 ? -1.728 7.772 48.387 1.00 92.56 183 GLU A CA 1
ATOM 1477 C C . GLU A 1 183 ? -0.759 7.872 47.204 1.00 92.56 183 GLU A C 1
ATOM 1479 O O . GLU A 1 183 ? 0.365 8.339 47.374 1.00 92.56 183 GLU A O 1
ATOM 1484 N N . HIS A 1 184 ? -1.197 7.533 45.989 1.00 94.44 184 HIS A N 1
ATOM 1485 C CA . HIS A 1 184 ? -0.374 7.632 44.784 1.00 94.44 184 HIS A CA 1
ATOM 1486 C C . HIS A 1 184 ? 0.070 9.073 44.515 1.00 94.44 184 HIS A C 1
ATOM 1488 O O . HIS A 1 184 ? 1.229 9.312 44.197 1.00 94.44 184 HIS A O 1
ATOM 1494 N N . ARG A 1 185 ? -0.819 10.065 44.668 1.00 93.56 185 ARG A N 1
ATOM 1495 C CA . ARG A 1 185 ? -0.453 11.486 44.531 1.00 93.56 185 ARG A CA 1
ATOM 1496 C C . ARG A 1 185 ? 0.578 11.912 45.572 1.00 93.56 185 ARG A C 1
ATOM 1498 O O . ARG A 1 185 ? 1.440 12.726 45.248 1.00 93.56 185 ARG A O 1
ATOM 1505 N N . ARG A 1 186 ? 0.492 11.398 46.804 1.00 93.31 186 ARG A N 1
ATOM 1506 C CA . ARG A 1 186 ? 1.503 11.641 47.842 1.00 93.31 186 ARG A CA 1
ATOM 1507 C C . ARG A 1 186 ? 2.849 11.043 47.424 1.00 93.31 186 ARG A C 1
ATOM 1509 O O . ARG A 1 186 ? 3.829 11.776 47.363 1.00 93.31 186 ARG A O 1
ATOM 1516 N N . LEU A 1 187 ? 2.865 9.770 47.029 1.00 92.44 187 LEU A N 1
ATOM 1517 C CA . LEU A 1 187 ? 4.072 9.073 46.569 1.00 92.44 187 LEU A CA 1
ATOM 1518 C C . LEU A 1 187 ? 4.698 9.733 45.333 1.00 92.44 187 LEU A C 1
ATOM 1520 O O . LEU A 1 187 ? 5.908 9.904 45.273 1.00 92.44 187 LEU A O 1
ATOM 1524 N N . GLN A 1 188 ? 3.891 10.164 44.362 1.00 93.06 188 GLN A N 1
ATOM 1525 C CA . GLN A 1 188 ? 4.377 10.836 43.155 1.00 93.06 188 GLN A CA 1
ATOM 1526 C C . GLN A 1 188 ? 5.047 12.178 43.474 1.00 93.06 188 GLN A C 1
ATOM 1528 O O . GLN A 1 188 ? 6.038 12.534 42.841 1.00 93.06 188 GLN A O 1
ATOM 1533 N N . LYS A 1 189 ? 4.529 12.933 44.452 1.00 93.50 189 LYS A N 1
ATOM 1534 C CA . LYS A 1 189 ? 5.181 14.167 44.916 1.00 93.50 189 LYS A CA 1
ATOM 1535 C C . LYS A 1 189 ? 6.538 13.865 45.550 1.00 93.50 189 LYS A C 1
ATOM 1537 O O . LYS A 1 189 ? 7.521 14.498 45.181 1.00 93.50 189 LYS A O 1
ATOM 1542 N N . GLU A 1 190 ? 6.600 12.867 46.429 1.00 92.62 190 GLU A N 1
ATOM 1543 C CA . GLU A 1 190 ? 7.849 12.423 47.063 1.00 92.62 190 GLU A CA 1
ATOM 1544 C C . GLU A 1 190 ? 8.877 11.935 46.023 1.00 92.62 190 GLU A C 1
ATOM 1546 O O . GLU A 1 190 ? 10.059 12.279 46.106 1.00 92.62 190 GLU A O 1
ATOM 1551 N N . GLN A 1 191 ? 8.429 11.197 45.000 1.00 90.50 191 GLN A N 1
ATOM 1552 C CA . GLN A 1 191 ? 9.261 10.759 43.873 1.00 90.50 191 GLN A CA 1
ATOM 1553 C C . GLN A 1 191 ? 9.768 11.938 43.043 1.00 90.50 191 GLN A C 1
ATOM 1555 O O . GLN A 1 191 ? 10.968 12.029 42.810 1.00 90.50 191 GLN A O 1
ATOM 1560 N N . ALA A 1 192 ? 8.896 12.871 42.651 1.00 92.44 192 ALA A N 1
ATOM 1561 C CA . ALA A 1 192 ? 9.286 14.046 41.872 1.00 92.44 192 ALA A CA 1
ATOM 1562 C C . ALA A 1 192 ? 10.296 14.926 42.629 1.00 92.44 192 ALA A C 1
ATOM 1564 O O . ALA A 1 192 ? 11.221 15.479 42.035 1.00 92.44 192 ALA A O 1
ATOM 1565 N N . GLU A 1 193 ? 10.157 15.054 43.948 1.00 94.12 193 GLU A N 1
ATOM 1566 C CA . GLU A 1 193 ? 11.159 15.712 44.790 1.00 94.12 193 GLU A CA 1
ATOM 1567 C C . GLU A 1 193 ? 12.481 14.932 44.825 1.00 94.12 193 GLU A C 1
ATOM 1569 O O . GLU A 1 193 ? 13.550 15.538 44.736 1.00 94.12 193 GLU A O 1
ATOM 1574 N N . GLY A 1 194 ? 12.428 13.599 44.901 1.00 92.12 194 GLY A N 1
ATOM 1575 C CA . GLY A 1 194 ? 13.597 12.725 44.780 1.00 92.12 194 GLY A CA 1
ATOM 1576 C C . GLY A 1 194 ? 14.328 12.875 43.444 1.00 92.12 194 GLY A C 1
ATOM 1577 O O . GLY A 1 194 ? 15.537 13.101 43.428 1.00 92.12 194 GLY A O 1
ATOM 1578 N N . GLU A 1 195 ? 13.600 12.833 42.330 1.00 91.56 195 GLU A N 1
ATOM 1579 C CA . GLU A 1 195 ? 14.131 13.025 40.978 1.00 91.56 195 GLU A CA 1
ATOM 1580 C C . GLU A 1 195 ? 14.749 14.410 40.803 1.00 91.56 195 GLU A C 1
ATOM 1582 O O . GLU A 1 195 ? 15.834 14.523 40.239 1.00 91.56 195 GLU A O 1
ATOM 1587 N N . ARG A 1 196 ? 14.122 15.470 41.334 1.00 93.44 196 ARG A N 1
ATOM 1588 C CA . ARG A 1 196 ? 14.702 16.825 41.322 1.00 93.44 196 ARG A CA 1
ATOM 1589 C C . ARG A 1 196 ? 16.049 16.869 42.039 1.00 93.44 196 ARG A C 1
ATOM 1591 O O . ARG A 1 196 ? 16.987 17.457 41.505 1.00 93.44 196 ARG A O 1
ATOM 1598 N N . ARG A 1 197 ? 16.168 16.221 43.206 1.00 94.25 197 ARG A N 1
ATOM 1599 C CA . ARG A 1 197 ? 17.443 16.123 43.942 1.00 94.25 197 ARG A CA 1
ATOM 1600 C C . ARG A 1 197 ? 18.517 15.404 43.119 1.00 94.25 197 ARG A C 1
ATOM 1602 O O . ARG A 1 197 ? 19.647 15.881 43.046 1.00 94.25 197 ARG A O 1
ATOM 1609 N N . VAL A 1 198 ? 18.169 14.294 42.465 1.00 93.94 198 VAL A N 1
ATOM 1610 C CA . VAL A 1 198 ? 19.106 13.526 41.624 1.00 93.94 198 VAL A CA 1
ATOM 1611 C C . VAL A 1 198 ? 19.480 14.285 40.349 1.00 93.94 198 VAL A C 1
ATOM 1613 O O . VAL A 1 198 ? 20.653 14.334 39.994 1.00 93.94 198 VAL A O 1
ATOM 1616 N N . HIS A 1 199 ? 18.525 14.923 39.672 1.00 93.94 199 HIS A N 1
ATOM 1617 C CA . HIS A 1 199 ? 18.797 15.736 38.487 1.00 93.94 199 HIS A CA 1
ATOM 1618 C C . HIS A 1 199 ? 19.765 16.875 38.786 1.00 93.94 199 HIS A C 1
ATOM 1620 O O . HIS A 1 199 ? 20.647 17.143 37.974 1.00 93.94 199 HIS A O 1
ATOM 1626 N N . GLU A 1 200 ? 19.623 17.530 39.937 1.00 94.19 200 GLU A N 1
ATOM 1627 C CA . GLU A 1 200 ? 20.544 18.589 40.333 1.00 94.19 200 GLU A CA 1
ATOM 1628 C C . GLU A 1 200 ? 21.956 18.042 40.582 1.00 94.19 200 GLU A C 1
ATOM 1630 O O . GLU A 1 200 ? 22.926 18.584 40.056 1.00 94.19 200 GLU A O 1
ATOM 1635 N N . MET A 1 201 ? 22.074 16.892 41.255 1.00 91.00 201 MET A N 1
ATOM 1636 C CA . MET A 1 201 ? 23.352 16.186 41.407 1.00 91.00 201 MET A CA 1
ATOM 1637 C C . MET A 1 201 ? 23.975 15.817 40.047 1.00 91.00 201 MET A C 1
ATOM 1639 O O . MET A 1 201 ? 25.161 16.051 39.824 1.00 91.00 201 MET A O 1
ATOM 1643 N N . LEU A 1 202 ? 23.183 15.300 39.103 1.00 92.81 202 LEU A N 1
ATOM 1644 C CA . LEU A 1 202 ? 23.660 14.926 37.768 1.00 92.81 202 LEU A CA 1
ATOM 1645 C C . LEU A 1 202 ? 24.067 16.130 36.915 1.00 92.81 202 LEU A C 1
ATOM 1647 O O . LEU A 1 202 ? 25.012 16.021 36.138 1.00 92.81 202 LEU A O 1
ATOM 1651 N N . LYS A 1 203 ? 23.393 17.281 37.036 1.00 92.44 203 LYS A N 1
ATOM 1652 C CA . LYS A 1 203 ? 23.829 18.517 36.365 1.00 92.44 203 LYS A CA 1
ATOM 1653 C C . LYS A 1 203 ? 25.196 18.955 36.868 1.00 92.44 203 LYS A C 1
ATOM 1655 O O . LYS A 1 203 ? 26.041 19.318 36.054 1.00 92.44 203 LYS A O 1
ATOM 1660 N N . VAL A 1 204 ? 25.415 18.883 38.180 1.00 95.38 204 VAL A N 1
ATOM 1661 C CA . VAL A 1 204 ? 26.715 19.188 38.785 1.00 95.38 204 VAL A CA 1
ATOM 1662 C C . VAL A 1 204 ? 27.791 18.243 38.245 1.00 95.38 204 VAL A C 1
ATOM 1664 O O . VAL A 1 204 ? 28.840 18.710 37.808 1.00 95.38 204 VAL A O 1
ATOM 1667 N N . GLU A 1 205 ? 27.533 16.934 38.185 1.00 92.19 205 GLU A N 1
ATOM 1668 C CA . GLU A 1 205 ? 28.485 15.969 37.610 1.00 92.19 205 GLU A CA 1
ATOM 1669 C C . GLU A 1 205 ? 28.717 16.178 36.106 1.00 92.19 205 GLU A C 1
ATOM 1671 O O . GLU A 1 205 ? 29.854 16.131 35.635 1.00 92.19 205 GLU A O 1
ATOM 1676 N N . ARG A 1 206 ? 27.667 16.498 35.341 1.00 93.88 206 ARG A N 1
ATOM 1677 C CA . ARG A 1 206 ? 27.792 16.854 33.923 1.00 93.88 206 ARG A CA 1
ATOM 1678 C C . ARG A 1 206 ? 28.670 18.088 33.737 1.00 93.88 206 ARG A C 1
ATOM 1680 O O . ARG A 1 206 ? 29.518 18.079 32.849 1.00 93.88 206 ARG A O 1
ATOM 1687 N N . GLN A 1 207 ? 28.475 19.128 34.546 1.00 92.94 207 GLN A N 1
ATOM 1688 C CA . GLN A 1 207 ? 29.285 20.341 34.470 1.00 92.94 207 GLN A CA 1
ATOM 1689 C C . GLN A 1 207 ? 30.754 20.023 34.752 1.00 92.94 207 GLN A C 1
ATOM 1691 O O . GLN A 1 207 ? 31.615 20.394 33.964 1.00 92.94 207 GLN A O 1
ATOM 1696 N N . LYS A 1 208 ? 31.037 19.231 35.795 1.00 94.50 208 LYS A N 1
ATOM 1697 C CA . LYS A 1 208 ? 32.401 18.767 36.090 1.00 94.50 208 LYS A CA 1
ATOM 1698 C C . LYS A 1 208 ? 33.023 17.999 34.919 1.00 94.50 208 LYS A C 1
ATOM 1700 O O . LYS A 1 208 ? 34.205 18.181 34.635 1.00 94.50 208 LYS A O 1
ATOM 1705 N N . ALA A 1 209 ? 32.250 17.151 34.239 1.00 93.00 209 ALA A N 1
ATOM 1706 C CA . ALA A 1 209 ? 32.724 16.394 33.082 1.00 93.00 209 ALA A CA 1
ATOM 1707 C C . ALA A 1 209 ? 33.018 17.292 31.867 1.00 93.00 209 ALA A C 1
ATOM 1709 O O . ALA A 1 209 ? 34.037 17.094 31.205 1.00 93.00 209 ALA A O 1
ATOM 1710 N N . LEU A 1 210 ? 32.169 18.291 31.597 1.00 94.06 210 LEU A N 1
ATOM 1711 C CA . LEU A 1 210 ? 32.408 19.289 30.548 1.00 94.06 210 LEU A CA 1
ATOM 1712 C C . LEU A 1 210 ? 33.653 20.124 30.859 1.00 94.06 210 LEU A C 1
ATOM 1714 O O . LEU A 1 210 ? 34.557 20.189 30.031 1.00 94.06 210 LEU A O 1
ATOM 1718 N N . ASP A 1 211 ? 33.769 20.641 32.084 1.00 94.25 211 ASP A N 1
ATOM 1719 C CA . ASP A 1 211 ? 34.939 21.404 32.523 1.00 94.25 211 ASP A CA 1
ATOM 1720 C C . ASP A 1 211 ? 36.233 20.572 32.410 1.00 94.25 211 ASP A C 1
ATOM 1722 O O . ASP A 1 211 ? 37.308 21.096 32.107 1.00 94.25 211 ASP A O 1
ATOM 1726 N N . ALA A 1 212 ? 36.163 19.259 32.663 1.00 94.06 212 ALA A N 1
ATOM 1727 C CA . ALA A 1 212 ? 37.290 18.348 32.480 1.00 94.06 212 ALA A CA 1
ATOM 1728 C C . ALA A 1 212 ? 37.635 18.133 30.995 1.00 94.06 212 ALA A C 1
ATOM 1730 O O . ALA A 1 212 ? 38.819 18.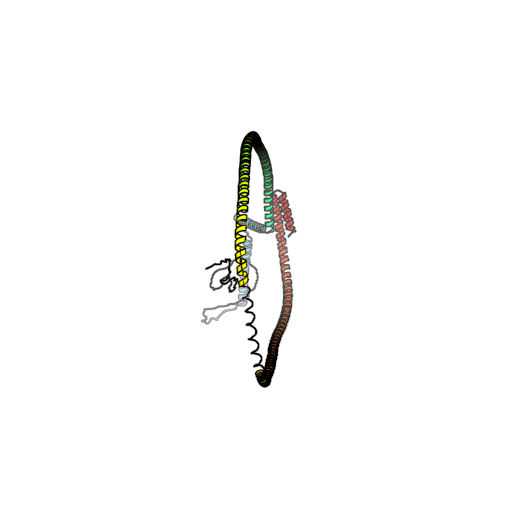121 30.649 1.00 94.06 212 ALA A O 1
ATOM 1731 N N . ALA A 1 213 ? 36.636 17.992 30.120 1.00 91.56 213 ALA A N 1
ATOM 1732 C CA . ALA A 1 213 ? 36.833 17.856 28.677 1.00 91.56 213 ALA A CA 1
ATOM 1733 C C . ALA A 1 213 ? 37.437 19.128 28.061 1.00 91.56 213 ALA A C 1
ATOM 1735 O O . ALA A 1 213 ? 38.443 19.037 27.356 1.00 91.56 213 ALA A O 1
ATOM 1736 N N . ASP A 1 214 ? 36.920 20.305 28.419 1.00 93.38 214 ASP A N 1
ATOM 1737 C CA . ASP A 1 214 ? 37.436 21.601 27.965 1.00 93.38 214 ASP A CA 1
ATOM 1738 C C . ASP A 1 214 ? 38.907 21.781 28.364 1.00 93.38 214 ASP A C 1
ATOM 1740 O O . ASP A 1 214 ? 39.747 22.175 27.549 1.00 93.38 214 ASP A O 1
ATOM 1744 N N . LYS A 1 215 ? 39.273 21.390 29.594 1.00 93.81 215 LYS A N 1
ATOM 1745 C CA . LYS A 1 215 ? 40.677 21.376 30.043 1.00 93.81 215 LYS A CA 1
ATOM 1746 C C . LYS A 1 215 ? 41.555 20.445 29.201 1.00 93.81 215 LYS A C 1
ATOM 1748 O O . LYS A 1 215 ? 42.732 20.747 28.991 1.00 93.81 215 LYS A O 1
ATOM 1753 N N . MET A 1 216 ? 41.034 19.309 28.736 1.00 90.31 216 MET A N 1
ATOM 1754 C CA . MET A 1 216 ? 41.780 18.378 27.881 1.00 90.31 216 MET A CA 1
ATOM 1755 C C . MET A 1 216 ? 41.922 18.897 26.449 1.00 90.31 216 MET A C 1
ATOM 1757 O O . MET A 1 216 ? 42.997 18.770 25.856 1.00 90.31 216 MET A O 1
ATOM 1761 N N . ASP A 1 217 ? 40.884 19.517 25.900 1.00 91.81 217 ASP A N 1
ATOM 1762 C CA . ASP A 1 217 ? 40.931 20.092 24.559 1.00 91.81 217 ASP A CA 1
ATOM 1763 C C . ASP A 1 217 ? 41.810 21.338 24.492 1.00 91.81 217 ASP A C 1
ATOM 1765 O O . ASP A 1 217 ? 42.558 21.496 23.521 1.00 91.81 217 ASP A O 1
ATOM 1769 N N . GLU A 1 218 ? 41.835 22.154 25.546 1.00 94.12 218 GLU A N 1
ATOM 1770 C CA . GLU A 1 218 ? 42.773 23.271 25.651 1.00 94.12 218 GLU A CA 1
ATOM 1771 C C . GLU A 1 218 ? 44.225 22.766 25.672 1.00 94.12 218 GLU A C 1
ATOM 1773 O O . GLU A 1 218 ? 45.069 23.264 24.924 1.00 94.12 218 GLU A O 1
ATOM 1778 N N . LYS A 1 219 ? 44.517 21.682 26.408 1.00 92.81 219 LYS A N 1
ATOM 1779 C CA . LYS A 1 219 ? 45.839 21.026 26.361 1.00 92.81 219 LYS A CA 1
ATOM 1780 C C . LYS A 1 219 ? 46.188 20.517 24.956 1.00 92.81 219 LYS A C 1
ATOM 1782 O O . LYS A 1 219 ? 47.308 20.731 24.490 1.00 92.81 219 LYS A O 1
ATOM 1787 N N . ARG A 1 220 ? 45.249 19.886 24.242 1.00 91.94 220 ARG A N 1
ATOM 1788 C CA . ARG A 1 220 ? 45.464 19.426 22.852 1.00 91.94 220 ARG A CA 1
ATOM 1789 C C . ARG A 1 220 ? 45.680 20.591 21.889 1.00 91.94 220 ARG A C 1
ATOM 1791 O O . ARG A 1 220 ? 46.519 20.506 20.995 1.00 91.94 220 ARG A O 1
ATOM 1798 N N . LYS A 1 221 ? 44.940 21.688 22.054 1.00 92.62 221 LYS A N 1
ATOM 1799 C CA . LYS A 1 221 ? 45.107 22.912 21.263 1.00 92.62 221 LYS A CA 1
ATOM 1800 C C . LYS A 1 221 ? 46.492 23.508 21.485 1.00 92.62 221 LYS A C 1
ATOM 1802 O O . LYS A 1 221 ? 47.165 23.821 20.506 1.00 92.62 221 LYS A O 1
ATOM 1807 N N . GLN A 1 222 ? 46.946 23.579 22.733 1.00 93.00 222 GLN A N 1
ATOM 1808 C CA . GLN A 1 222 ? 48.303 24.012 23.061 1.00 93.00 222 GLN A CA 1
ATOM 1809 C C . GLN A 1 222 ? 49.362 23.114 22.406 1.00 93.00 222 GLN A C 1
ATOM 1811 O O . GLN A 1 222 ? 50.302 23.633 21.810 1.00 93.00 222 GLN A O 1
ATOM 1816 N N . GLN A 1 223 ? 49.189 21.788 22.428 1.00 90.81 223 GLN A N 1
ATOM 1817 C CA . GLN A 1 223 ? 50.090 20.859 21.731 1.00 90.81 223 GLN A CA 1
ATOM 1818 C C . GLN A 1 223 ? 50.107 21.080 20.210 1.00 90.81 223 GLN A C 1
ATOM 1820 O O . GLN A 1 223 ? 51.180 21.121 19.616 1.00 90.81 223 GLN A O 1
ATOM 1825 N N . ARG A 1 224 ? 48.946 21.296 19.574 1.00 91.50 224 ARG A N 1
ATOM 1826 C CA . ARG A 1 224 ? 48.868 21.613 18.135 1.00 91.50 224 ARG A CA 1
ATOM 1827 C C . ARG A 1 224 ? 49.570 22.921 17.787 1.00 91.50 224 ARG A C 1
ATOM 1829 O O . ARG A 1 224 ? 50.246 22.989 16.767 1.00 91.50 224 ARG A O 1
ATOM 1836 N N . ILE A 1 225 ? 49.412 23.952 18.619 1.00 92.62 225 ILE A N 1
ATOM 1837 C CA . ILE A 1 225 ? 50.094 25.237 18.420 1.00 92.62 225 ILE A CA 1
ATOM 1838 C C . ILE A 1 225 ? 51.610 25.042 18.511 1.00 92.62 225 ILE A C 1
ATOM 1840 O O . ILE A 1 225 ? 52.320 25.534 17.639 1.00 92.62 225 ILE A O 1
ATOM 1844 N N . ARG A 1 226 ? 52.097 24.282 19.504 1.00 93.62 226 ARG A N 1
ATOM 1845 C CA . ARG A 1 226 ? 53.525 23.943 19.628 1.00 93.62 226 ARG A CA 1
ATOM 1846 C C . ARG A 1 226 ? 54.040 23.207 18.388 1.00 93.62 226 ARG A C 1
ATOM 1848 O O . ARG A 1 226 ? 54.956 23.706 17.748 1.00 93.62 226 ARG A O 1
ATOM 1855 N N . GLY A 1 227 ? 53.379 22.125 17.970 1.00 92.25 227 GLY A N 1
ATOM 1856 C CA . GLY A 1 227 ? 53.782 21.370 16.776 1.00 92.25 227 GLY A CA 1
ATOM 1857 C C . GLY A 1 227 ? 53.724 22.187 15.477 1.00 92.25 227 GLY A C 1
ATOM 1858 O O . GLY A 1 227 ? 54.598 22.063 14.624 1.00 92.25 227 GLY A O 1
ATOM 1859 N N . ARG A 1 228 ? 52.738 23.085 15.322 1.00 93.06 228 ARG A N 1
ATOM 1860 C CA . ARG A 1 228 ? 52.690 24.024 14.185 1.00 93.06 228 ARG A CA 1
ATOM 1861 C C . ARG A 1 228 ? 53.908 24.946 14.177 1.00 93.06 228 ARG A C 1
ATOM 1863 O O . ARG A 1 228 ? 54.485 25.161 13.116 1.00 93.06 228 ARG A O 1
ATOM 1870 N N . ASN A 1 229 ? 54.260 25.505 15.333 1.00 92.75 229 ASN A N 1
ATOM 1871 C CA . ASN A 1 229 ? 55.401 26.407 15.446 1.00 92.75 229 ASN A CA 1
ATOM 1872 C C . ASN A 1 229 ? 56.712 25.667 15.115 1.00 92.75 229 ASN A C 1
ATOM 1874 O O . ASN A 1 229 ? 57.498 26.181 14.328 1.00 92.75 229 ASN A O 1
ATOM 1878 N N . GLU A 1 230 ? 56.885 24.429 15.590 1.00 93.69 230 GLU A N 1
ATOM 1879 C CA . GLU A 1 230 ? 58.041 23.579 15.253 1.00 93.69 230 GLU A CA 1
ATOM 1880 C C . GLU A 1 230 ? 58.149 23.306 13.739 1.00 93.69 230 GLU A C 1
ATOM 1882 O O . GLU A 1 230 ? 59.224 23.427 13.153 1.00 93.69 230 GLU A O 1
ATOM 1887 N N . ILE A 1 231 ? 57.039 22.995 13.057 1.00 91.19 231 ILE A N 1
ATOM 1888 C CA . ILE A 1 231 ? 57.036 22.802 11.593 1.00 91.19 231 ILE A CA 1
ATOM 1889 C C . ILE A 1 231 ? 57.369 24.108 10.867 1.00 91.19 231 ILE A C 1
ATOM 1891 O O . ILE A 1 231 ? 58.099 24.103 9.877 1.00 91.19 231 ILE A O 1
ATOM 1895 N N . GLN A 1 232 ? 56.835 25.237 11.336 1.00 89.75 232 GLN A N 1
ATOM 1896 C CA . GLN A 1 232 ? 57.128 26.539 10.746 1.00 89.75 232 GLN A CA 1
ATOM 1897 C C . GLN A 1 232 ? 58.624 26.868 10.851 1.00 89.75 232 GLN A C 1
ATOM 1899 O O . GLN A 1 232 ? 59.213 27.314 9.864 1.00 89.75 232 GLN A O 1
ATOM 1904 N N . GLU A 1 233 ? 59.247 26.577 11.994 1.00 93.00 233 GLU A N 1
ATOM 1905 C CA . GLU A 1 233 ? 60.698 26.681 12.175 1.00 93.00 233 GLU A CA 1
ATOM 1906 C C . GLU A 1 233 ? 61.456 25.757 11.205 1.00 93.00 233 GLU A C 1
ATOM 1908 O O . GLU A 1 233 ? 62.387 26.204 10.532 1.00 93.00 233 GLU A O 1
ATOM 1913 N N . GLN A 1 234 ? 61.023 24.502 11.030 1.00 91.44 234 GLN A N 1
ATOM 1914 C CA . GLN A 1 234 ? 61.630 23.576 10.059 1.00 91.44 234 GLN A CA 1
ATOM 1915 C C . GLN A 1 234 ? 61.507 24.064 8.607 1.00 91.44 234 GLN A C 1
ATOM 1917 O O . GLN A 1 234 ? 62.459 23.957 7.831 1.00 91.44 234 GLN A O 1
ATOM 1922 N N . ILE A 1 235 ? 60.356 24.621 8.215 1.00 90.88 235 ILE A N 1
ATOM 1923 C CA . ILE A 1 235 ? 60.154 25.193 6.876 1.00 90.88 235 ILE A CA 1
ATOM 1924 C C . ILE A 1 235 ? 61.110 26.363 6.663 1.00 90.88 235 ILE A C 1
ATOM 1926 O O . ILE A 1 235 ? 61.752 26.433 5.615 1.00 90.88 235 ILE A O 1
ATOM 1930 N N . GLN A 1 236 ? 61.239 27.256 7.646 1.00 91.19 236 GLN A N 1
ATOM 1931 C CA . GLN A 1 236 ? 62.184 28.369 7.572 1.00 91.19 236 GLN A CA 1
ATOM 1932 C C . GLN A 1 236 ? 63.622 27.864 7.400 1.00 91.19 236 GLN A C 1
ATOM 1934 O O . GLN A 1 236 ? 64.315 28.313 6.487 1.00 91.19 236 GLN A O 1
ATOM 1939 N N . GLN A 1 237 ? 64.044 26.869 8.185 1.00 91.38 237 GLN A N 1
ATOM 1940 C CA . GLN A 1 237 ? 65.369 26.254 8.045 1.00 91.38 237 GLN A CA 1
ATOM 1941 C C . GLN A 1 237 ? 65.583 25.626 6.657 1.00 91.38 237 GLN A C 1
ATOM 1943 O O . GLN A 1 237 ? 66.635 25.811 6.044 1.00 91.38 237 GLN A O 1
ATOM 1948 N N . ASN A 1 238 ? 64.587 24.917 6.119 1.00 91.88 238 ASN A N 1
ATOM 1949 C CA . ASN A 1 238 ? 64.669 24.304 4.790 1.00 91.88 238 ASN A CA 1
ATOM 1950 C C . ASN A 1 238 ? 64.684 25.338 3.658 1.00 91.88 238 ASN A C 1
ATOM 1952 O O . ASN A 1 238 ? 65.371 25.136 2.658 1.00 91.88 238 ASN A O 1
ATOM 1956 N N . LEU A 1 239 ? 63.955 26.449 3.797 1.00 91.12 239 LEU A N 1
ATOM 1957 C CA . LEU A 1 239 ? 64.002 27.549 2.835 1.00 91.12 239 LEU A CA 1
ATOM 1958 C C . LEU A 1 239 ? 65.396 28.171 2.780 1.00 91.12 239 LEU A C 1
ATOM 1960 O O . LEU A 1 239 ? 65.904 28.380 1.680 1.00 91.12 239 LEU A O 1
ATOM 1964 N N . VAL A 1 240 ? 66.028 28.390 3.937 1.00 92.06 240 VAL A N 1
ATOM 1965 C CA . VAL A 1 240 ? 67.414 28.875 4.014 1.00 92.06 240 VAL A CA 1
ATOM 1966 C C . VAL A 1 240 ? 68.371 27.886 3.338 1.00 92.06 240 VAL A C 1
ATOM 1968 O O . VAL A 1 240 ? 69.155 28.288 2.480 1.00 92.06 240 VAL A O 1
ATOM 1971 N N . LYS A 1 241 ? 68.257 26.580 3.622 1.00 89.38 241 LYS A N 1
ATOM 1972 C CA . LYS A 1 241 ? 69.070 25.542 2.953 1.00 89.38 241 LYS A CA 1
ATOM 1973 C C . LYS A 1 241 ? 68.873 25.532 1.433 1.00 89.38 241 LYS A C 1
ATOM 1975 O O . LYS A 1 241 ? 69.843 25.542 0.683 1.00 89.38 241 LYS A O 1
ATOM 1980 N N . LYS A 1 242 ? 67.624 25.585 0.961 1.00 90.94 242 LYS A N 1
ATOM 1981 C CA . LYS A 1 242 ? 67.297 25.605 -0.473 1.00 90.94 242 LYS A CA 1
ATOM 1982 C C . LYS A 1 242 ? 67.799 26.871 -1.170 1.00 90.94 242 LYS A C 1
ATOM 1984 O O . LYS A 1 242 ? 68.143 26.821 -2.348 1.00 90.94 242 LYS A O 1
ATOM 1989 N N . GLN A 1 243 ? 67.798 28.012 -0.481 1.00 85.94 243 GLN A N 1
ATOM 1990 C CA . GLN A 1 243 ? 68.413 29.236 -0.994 1.00 85.94 243 GLN A CA 1
ATOM 1991 C C . GLN A 1 243 ? 69.922 29.044 -1.167 1.00 85.94 243 GLN A C 1
ATOM 1993 O O . GLN A 1 243 ? 70.420 29.318 -2.254 1.00 85.94 243 GLN A O 1
ATOM 1998 N N . ALA A 1 244 ? 70.612 28.476 -0.174 1.00 88.31 244 ALA A N 1
ATOM 1999 C CA . ALA A 1 244 ? 72.037 28.163 -0.284 1.00 88.31 244 ALA A CA 1
ATOM 2000 C C . ALA A 1 244 ? 72.341 27.217 -1.467 1.00 88.31 244 ALA A C 1
ATOM 2002 O O . ALA A 1 244 ? 73.212 27.514 -2.278 1.00 88.31 244 ALA A O 1
ATOM 2003 N N . GLU A 1 245 ? 71.569 26.140 -1.650 1.00 87.69 245 GLU A N 1
ATOM 2004 C CA . GLU A 1 245 ? 71.730 25.219 -2.793 1.00 87.69 245 GLU A CA 1
ATOM 2005 C C . GLU A 1 245 ? 71.521 25.896 -4.157 1.00 87.69 245 GLU A C 1
ATOM 2007 O O . GLU A 1 245 ? 72.180 25.554 -5.140 1.00 87.69 245 GLU A O 1
ATOM 2012 N N . LYS A 1 246 ? 70.577 26.842 -4.252 1.00 85.94 246 LYS A N 1
ATOM 2013 C CA . LYS A 1 246 ? 70.359 27.607 -5.488 1.00 85.94 246 LYS A CA 1
ATOM 2014 C C . LYS A 1 246 ? 71.553 28.490 -5.819 1.00 85.94 246 LYS A C 1
ATOM 2016 O O . LYS A 1 246 ? 71.860 28.624 -7.000 1.00 85.94 246 LYS A O 1
ATOM 2021 N N . GLU A 1 247 ? 72.185 29.096 -4.818 1.00 86.44 247 GLU A N 1
ATOM 2022 C CA . GLU A 1 247 ? 73.399 29.883 -5.039 1.00 86.44 247 GLU A CA 1
ATOM 2023 C C . GLU A 1 247 ? 74.544 28.986 -5.534 1.00 86.44 247 GLU A C 1
ATOM 2025 O O . GLU A 1 247 ? 75.128 29.303 -6.567 1.00 86.44 247 GLU A O 1
ATOM 2030 N N . VAL A 1 248 ? 74.741 27.798 -4.945 1.00 87.75 248 VAL A N 1
ATOM 2031 C CA . VAL A 1 248 ? 75.729 26.812 -5.438 1.00 87.75 248 VAL A CA 1
ATOM 2032 C C . VAL A 1 248 ? 75.472 26.432 -6.903 1.00 87.75 248 VAL A C 1
ATOM 2034 O O . VAL A 1 248 ? 76.364 26.535 -7.740 1.00 87.75 248 VAL A O 1
ATOM 2037 N N . LYS A 1 249 ? 74.231 26.086 -7.272 1.00 84.38 249 LYS A N 1
ATOM 2038 C CA . LYS A 1 249 ? 73.889 25.737 -8.667 1.00 84.38 249 LYS A CA 1
ATOM 2039 C C . LYS A 1 249 ? 74.100 26.887 -9.652 1.00 84.38 249 LYS A C 1
ATOM 2041 O O . LYS A 1 249 ? 74.396 26.653 -10.823 1.00 84.38 249 LYS A O 1
ATOM 2046 N N . LYS A 1 250 ? 73.902 28.138 -9.222 1.00 84.00 250 LYS A N 1
ATOM 2047 C CA . LYS A 1 250 ? 74.193 29.308 -10.065 1.00 84.00 250 LYS A CA 1
ATOM 2048 C C . LYS A 1 250 ? 75.691 29.445 -10.307 1.00 84.00 250 LYS A C 1
ATOM 2050 O O . LYS A 1 250 ? 76.064 29.814 -11.418 1.00 84.00 250 LYS A O 1
ATOM 2055 N N . GLU A 1 251 ? 76.515 29.182 -9.298 1.00 81.44 251 GLU A N 1
ATOM 2056 C CA . GLU A 1 251 ? 77.974 29.186 -9.423 1.00 81.44 251 GLU A CA 1
ATOM 2057 C C . GLU A 1 251 ? 78.453 28.065 -10.355 1.00 81.44 251 GLU A C 1
ATOM 2059 O O . GLU A 1 251 ? 79.147 28.357 -11.326 1.00 81.44 251 GLU A O 1
ATOM 2064 N N . GLU A 1 252 ? 77.976 26.830 -10.173 1.00 86.56 252 GLU A N 1
ATOM 2065 C CA . GLU A 1 252 ? 78.246 25.704 -11.088 1.00 86.56 252 GLU A CA 1
ATOM 2066 C C . GLU A 1 252 ? 77.818 26.028 -12.532 1.00 86.56 252 GLU A C 1
ATOM 2068 O O . GLU A 1 252 ? 78.560 25.813 -13.489 1.00 86.56 252 GLU A O 1
ATOM 2073 N N . GLY A 1 253 ? 76.631 26.621 -12.711 1.00 84.12 253 GLY A N 1
ATOM 2074 C CA . GLY A 1 253 ? 76.135 27.033 -14.025 1.00 84.12 253 GLY A CA 1
ATOM 2075 C C . GLY A 1 253 ? 76.897 28.207 -14.654 1.00 84.12 253 GLY A C 1
ATOM 2076 O O . GLY A 1 253 ? 76.817 28.402 -15.867 1.00 84.12 253 GLY A O 1
ATOM 2077 N N . LYS A 1 254 ? 77.609 29.031 -13.874 1.00 85.50 254 LYS A N 1
ATOM 2078 C CA . LYS A 1 254 ? 78.555 30.023 -14.420 1.00 85.50 254 LYS A CA 1
ATOM 2079 C C . LYS A 1 254 ? 79.817 29.324 -14.921 1.00 85.50 254 LYS A C 1
ATOM 2081 O O . LYS A 1 254 ? 80.177 29.533 -16.071 1.00 85.50 254 LYS A O 1
ATOM 2086 N N . GLN A 1 255 ? 80.388 28.426 -14.119 1.00 81.19 255 GLN A N 1
ATOM 2087 C CA . GLN A 1 255 ? 81.578 27.656 -14.496 1.00 81.19 255 GLN A CA 1
ATOM 2088 C C . GLN A 1 255 ? 81.355 26.833 -15.774 1.00 81.19 255 GLN A C 1
ATOM 2090 O O . GLN A 1 255 ? 82.197 26.840 -16.666 1.00 81.19 255 GLN A O 1
ATOM 2095 N N . LEU A 1 256 ? 80.194 26.182 -15.917 1.00 83.81 256 LEU A N 1
ATOM 2096 C CA . LEU A 1 256 ? 79.865 25.422 -17.129 1.00 83.81 256 LEU A CA 1
ATOM 2097 C C . LEU A 1 256 ? 79.744 26.320 -18.373 1.00 83.81 256 LEU A C 1
ATOM 2099 O O . LEU A 1 256 ? 80.141 25.919 -19.463 1.00 83.81 256 LEU A O 1
ATOM 2103 N N . ARG A 1 257 ? 79.204 27.538 -18.225 1.00 81.50 257 ARG A N 1
ATOM 2104 C CA . ARG A 1 257 ? 79.122 28.505 -19.334 1.00 81.50 257 ARG A CA 1
ATOM 2105 C C . ARG A 1 257 ? 80.498 28.985 -19.766 1.00 81.50 257 ARG A C 1
ATOM 2107 O O . ARG A 1 257 ? 80.766 28.995 -20.957 1.00 81.50 257 ARG A O 1
ATOM 2114 N N . GLU A 1 258 ? 81.370 29.302 -18.813 1.00 84.56 258 GLU A N 1
ATOM 2115 C CA . GLU A 1 258 ? 82.759 29.677 -19.100 1.00 84.56 258 GLU A CA 1
ATOM 2116 C C . GLU A 1 258 ? 83.501 28.553 -19.845 1.00 84.56 258 GLU A C 1
ATOM 2118 O O . GLU A 1 258 ? 84.233 28.821 -20.795 1.00 84.56 258 GLU A O 1
ATOM 2123 N N . GLN A 1 259 ? 83.265 27.288 -19.478 1.00 81.31 259 GLN A N 1
ATOM 2124 C CA . GLN A 1 259 ? 83.813 26.131 -20.199 1.00 81.31 259 GLN A CA 1
ATOM 2125 C C . GLN A 1 259 ? 83.247 25.999 -21.621 1.00 81.31 259 GLN A C 1
ATOM 2127 O O . GLN A 1 259 ? 83.999 25.734 -22.556 1.00 81.31 259 GLN A O 1
ATOM 2132 N N . GLN A 1 260 ? 81.938 26.200 -21.804 1.00 76.31 260 GLN A N 1
ATOM 2133 C CA . GLN A 1 260 ? 81.312 26.145 -23.127 1.00 76.31 260 GLN A CA 1
ATOM 2134 C C . GLN A 1 260 ? 81.843 27.251 -24.046 1.00 76.31 260 GLN A C 1
ATOM 2136 O O . GLN A 1 260 ? 82.190 26.974 -25.190 1.00 76.31 260 GLN A O 1
ATOM 2141 N N . GLU A 1 261 ? 81.970 28.480 -23.540 1.00 83.75 261 GLU A N 1
ATOM 2142 C CA . GLU A 1 261 ? 82.519 29.609 -24.299 1.00 83.75 261 GLU A CA 1
ATOM 2143 C C . GLU A 1 261 ? 83.956 29.337 -24.767 1.00 83.75 261 GLU A C 1
ATOM 2145 O O . GLU A 1 261 ? 84.317 29.705 -25.884 1.00 83.75 261 GLU A O 1
ATOM 2150 N N . GLN A 1 262 ? 84.769 28.651 -23.956 1.00 81.19 262 GLN A N 1
ATOM 2151 C CA . GLN A 1 262 ? 86.111 28.225 -24.361 1.00 81.19 262 GLN A CA 1
ATOM 2152 C C . GLN A 1 262 ? 86.071 27.218 -25.517 1.00 81.19 262 GLN A C 1
ATOM 2154 O O . GLN A 1 262 ? 86.809 27.399 -26.487 1.00 81.19 262 GLN A O 1
ATOM 2159 N N . MET A 1 263 ? 85.190 26.212 -25.457 1.00 75.88 263 MET A N 1
ATOM 2160 C CA . MET A 1 263 ? 85.034 25.243 -26.551 1.00 75.88 263 MET A CA 1
ATOM 2161 C C . MET A 1 263 ? 84.527 25.900 -27.840 1.00 75.88 263 MET A C 1
ATOM 2163 O O . MET A 1 263 ? 85.078 25.652 -28.910 1.00 75.88 263 MET A O 1
ATOM 2167 N N . ASP A 1 264 ? 83.539 26.794 -27.751 1.00 77.56 264 ASP A N 1
ATOM 2168 C CA . ASP A 1 264 ? 83.004 27.504 -28.920 1.00 77.56 264 ASP A CA 1
ATOM 2169 C C . ASP A 1 264 ? 84.096 28.357 -29.600 1.00 77.56 264 ASP A C 1
ATOM 2171 O O . ASP A 1 264 ? 84.162 28.457 -30.830 1.00 77.56 264 ASP A O 1
ATOM 2175 N N . LEU A 1 265 ? 85.001 28.950 -28.811 1.00 82.56 265 LEU A N 1
ATOM 2176 C CA . LEU A 1 265 ? 86.136 29.720 -29.324 1.00 82.56 265 LEU A CA 1
ATOM 2177 C C . LEU A 1 265 ? 87.162 28.830 -30.047 1.00 82.56 265 LEU A C 1
ATOM 2179 O O . LEU A 1 265 ? 87.764 29.252 -31.039 1.00 82.56 265 LEU A O 1
ATOM 2183 N N . GLU A 1 266 ? 87.361 27.601 -29.572 1.00 78.81 266 GLU A N 1
ATOM 2184 C CA . GLU A 1 266 ? 88.189 26.593 -30.240 1.00 78.81 266 GLU A CA 1
ATOM 2185 C C . GLU A 1 266 ? 87.553 26.107 -31.550 1.00 78.81 266 GLU A C 1
ATOM 2187 O O . GLU A 1 266 ? 88.243 26.032 -32.573 1.00 78.81 266 GLU A O 1
ATOM 2192 N N . ASP A 1 267 ? 86.238 25.880 -31.564 1.00 79.19 267 ASP A N 1
ATOM 2193 C CA . ASP A 1 267 ? 85.486 25.498 -32.763 1.00 79.19 267 ASP A CA 1
ATOM 2194 C C . ASP A 1 267 ? 85.517 26.594 -33.839 1.00 79.19 267 ASP A C 1
ATOM 2196 O O . ASP A 1 267 ? 85.717 26.304 -35.025 1.00 79.19 267 ASP A O 1
ATOM 2200 N N . LEU A 1 268 ? 85.400 27.870 -33.450 1.00 78.62 268 LEU A N 1
ATOM 2201 C CA . LEU A 1 268 ? 85.558 29.001 -34.371 1.00 78.62 268 LEU A CA 1
ATOM 2202 C C . LEU A 1 268 ? 86.954 29.024 -35.008 1.00 78.62 268 LEU A C 1
ATOM 2204 O O . LEU A 1 268 ? 87.066 29.158 -36.230 1.00 78.62 268 LEU A O 1
ATOM 2208 N N . ARG A 1 269 ? 88.013 28.805 -34.216 1.00 79.06 269 ARG A N 1
ATOM 2209 C CA . ARG A 1 269 ? 89.389 28.691 -34.737 1.00 79.06 269 ARG A CA 1
ATOM 2210 C C . ARG A 1 269 ? 89.538 27.507 -35.697 1.00 79.06 269 ARG A C 1
ATOM 2212 O O . ARG A 1 269 ? 90.258 27.606 -36.690 1.00 79.06 269 ARG A O 1
ATOM 2219 N N . ALA A 1 270 ? 88.863 26.386 -35.438 1.00 79.38 270 ALA A N 1
ATOM 2220 C CA . ALA A 1 270 ? 88.869 25.232 -36.337 1.00 79.38 270 ALA A CA 1
ATOM 2221 C C . ALA A 1 270 ? 88.133 25.517 -37.660 1.00 79.38 270 ALA A C 1
ATOM 2223 O O . ALA A 1 270 ? 88.591 25.102 -38.728 1.00 79.38 270 ALA A O 1
ATOM 2224 N N . LEU A 1 271 ? 87.017 26.253 -37.617 1.00 75.69 271 LEU A N 1
ATOM 2225 C CA . LEU A 1 271 ? 86.286 26.682 -38.813 1.00 75.69 271 LEU A CA 1
ATOM 2226 C C . LEU A 1 271 ? 87.095 27.661 -39.670 1.00 75.69 271 LEU A C 1
ATOM 2228 O O . LEU A 1 271 ? 87.058 27.556 -40.897 1.00 75.69 271 LEU A O 1
ATOM 2232 N N . GLU A 1 272 ? 87.832 28.587 -39.056 1.00 75.75 272 GLU A N 1
ATOM 2233 C CA . GLU A 1 272 ? 88.734 29.495 -39.775 1.00 75.75 272 GLU A CA 1
ATOM 2234 C C . GLU A 1 272 ? 89.833 28.729 -40.515 1.00 75.75 272 GLU A C 1
ATOM 2236 O O . GLU A 1 272 ? 89.983 28.918 -41.723 1.00 75.75 272 GLU A O 1
ATOM 2241 N N . LYS A 1 273 ? 90.493 27.768 -39.854 1.00 75.62 273 LYS A N 1
ATOM 2242 C CA . LYS A 1 273 ? 91.482 26.887 -40.502 1.00 75.62 273 LYS A CA 1
ATOM 2243 C C . LYS A 1 273 ? 90.889 26.115 -41.681 1.00 75.62 273 LYS A C 1
ATOM 2245 O O . LYS A 1 273 ? 91.458 26.116 -42.768 1.00 75.62 273 LYS A O 1
ATOM 2250 N N . LYS A 1 274 ? 89.694 25.531 -41.519 1.00 73.56 274 LYS A N 1
ATOM 2251 C CA . LYS A 1 274 ? 88.998 24.851 -42.628 1.00 73.56 274 LYS A CA 1
ATOM 2252 C C . LYS A 1 274 ? 88.687 25.804 -43.783 1.00 73.56 274 LYS A C 1
ATOM 2254 O O . LYS A 1 274 ? 88.810 25.421 -44.943 1.00 73.56 274 LYS A O 1
ATOM 2259 N N . ARG A 1 275 ? 88.291 27.052 -43.505 1.00 73.25 275 ARG A N 1
ATOM 2260 C CA . ARG A 1 275 ? 88.065 28.064 -44.553 1.00 73.25 275 ARG A CA 1
ATOM 2261 C C . ARG A 1 275 ? 89.355 28.379 -45.306 1.00 73.25 275 ARG A C 1
ATOM 2263 O O . ARG A 1 275 ? 89.315 28.463 -46.531 1.00 73.25 275 ARG A O 1
ATOM 2270 N N . GLU A 1 276 ? 90.476 28.523 -44.612 1.00 73.69 276 GLU A N 1
ATOM 2271 C CA . GLU A 1 276 ? 91.788 28.734 -45.233 1.00 73.69 276 GLU A CA 1
ATOM 2272 C C . GLU A 1 276 ? 92.196 27.546 -46.115 1.00 73.69 276 GLU A C 1
ATOM 2274 O O . GLU A 1 276 ? 92.532 27.741 -47.282 1.00 73.69 276 GLU A O 1
ATOM 2279 N N . GLU A 1 277 ? 92.039 26.314 -45.626 1.00 72.25 277 GLU A N 1
ATOM 2280 C CA . GLU A 1 277 ? 92.293 25.088 -46.397 1.00 72.25 277 GLU A CA 1
ATOM 2281 C C . GLU A 1 277 ? 91.403 24.992 -47.647 1.00 72.25 277 GLU A C 1
ATOM 2283 O O . GLU A 1 277 ? 91.884 24.677 -48.737 1.00 72.25 277 GLU A O 1
ATOM 2288 N N . THR A 1 278 ? 90.108 25.321 -47.535 1.00 67.88 278 THR A N 1
ATOM 2289 C CA . THR A 1 278 ? 89.205 25.327 -48.701 1.00 67.88 278 THR A CA 1
ATOM 2290 C C . THR A 1 278 ? 89.576 26.388 -49.732 1.00 67.88 278 THR A C 1
ATOM 2292 O O . THR A 1 278 ? 89.434 26.129 -50.926 1.00 67.88 278 THR A O 1
ATOM 2295 N N . LYS A 1 279 ? 90.074 27.561 -49.313 1.00 74.38 279 LYS A N 1
ATOM 2296 C CA . LYS A 1 279 ? 90.562 28.595 -50.239 1.00 74.38 279 LYS A CA 1
ATOM 2297 C C . LYS A 1 279 ? 91.802 28.116 -50.990 1.00 74.38 279 LYS A C 1
ATOM 2299 O O . LYS A 1 279 ? 91.830 28.228 -52.211 1.00 74.38 279 LYS A O 1
ATOM 2304 N N . LEU A 1 280 ? 92.761 27.506 -50.290 1.00 77.00 280 LEU A N 1
ATOM 2305 C CA . LEU A 1 280 ? 93.958 26.924 -50.907 1.00 77.00 280 LEU A CA 1
ATOM 2306 C C . LEU A 1 280 ? 93.594 25.837 -51.932 1.00 77.00 280 LEU A C 1
ATOM 2308 O O . LEU A 1 280 ? 94.086 25.858 -53.058 1.00 77.00 280 LEU A O 1
ATOM 2312 N N . LEU A 1 281 ? 92.663 24.940 -51.586 1.00 72.81 281 LEU A N 1
ATOM 2313 C CA . LEU A 1 281 ? 92.145 23.926 -52.512 1.00 72.81 281 LEU A CA 1
ATOM 2314 C C . LEU A 1 281 ? 91.422 24.543 -53.719 1.00 72.81 281 LEU A C 1
ATOM 2316 O O . LEU A 1 281 ? 91.581 24.067 -54.841 1.00 72.81 281 LEU A O 1
ATOM 2320 N N . GLN A 1 282 ? 90.630 25.600 -53.520 1.00 71.69 282 GLN A N 1
ATOM 2321 C CA . GLN A 1 282 ? 89.944 26.288 -54.618 1.00 71.69 282 GLN A CA 1
ATOM 2322 C C . GLN A 1 282 ? 90.918 26.978 -55.575 1.00 71.69 282 GLN A C 1
ATOM 2324 O O . GLN A 1 282 ? 90.679 26.967 -56.784 1.00 71.69 282 GLN A O 1
ATOM 2329 N N . ASP A 1 283 ? 91.999 27.564 -55.069 1.00 76.12 283 ASP A N 1
ATOM 2330 C CA . ASP A 1 283 ? 93.008 28.205 -55.909 1.00 76.12 283 ASP A CA 1
ATOM 2331 C C . ASP A 1 283 ? 93.836 27.170 -56.690 1.00 76.12 283 ASP A C 1
ATOM 2333 O O . ASP A 1 283 ? 94.092 27.373 -57.881 1.00 76.12 283 ASP A O 1
ATOM 2337 N N . GLU A 1 284 ? 94.110 26.000 -56.106 1.00 74.56 284 GLU A N 1
ATOM 2338 C CA . GLU A 1 284 ? 94.726 24.874 -56.821 1.00 74.56 284 GLU A CA 1
ATOM 2339 C C . GLU A 1 284 ? 93.793 24.304 -57.912 1.00 74.56 284 GLU A C 1
ATOM 2341 O O . GLU A 1 284 ? 94.221 24.057 -59.041 1.00 74.56 284 GLU A O 1
ATOM 2346 N N . ILE A 1 285 ? 92.482 24.193 -57.648 1.00 72.44 285 ILE A N 1
ATOM 2347 C CA . ILE A 1 285 ? 91.489 23.791 -58.665 1.00 72.44 285 ILE A CA 1
ATOM 2348 C C . ILE A 1 285 ? 91.422 24.806 -59.814 1.00 72.44 285 ILE A C 1
ATOM 2350 O O . ILE A 1 285 ? 91.305 24.409 -60.976 1.00 72.44 285 ILE A O 1
ATOM 2354 N N . LYS A 1 286 ? 91.489 26.116 -59.534 1.00 76.50 286 LYS A N 1
ATOM 2355 C CA . LYS A 1 286 ? 91.517 27.149 -60.588 1.00 76.50 286 LYS A CA 1
ATOM 2356 C C . LYS A 1 286 ? 92.764 27.017 -61.456 1.00 76.50 286 LYS A C 1
ATOM 2358 O O . LYS A 1 286 ? 92.653 27.145 -62.675 1.00 76.50 286 LYS A O 1
ATOM 2363 N N . ARG A 1 287 ? 93.915 26.717 -60.852 1.00 74.69 287 ARG A N 1
ATOM 2364 C CA . ARG A 1 287 ? 95.166 26.475 -61.572 1.00 74.69 287 ARG A CA 1
ATOM 2365 C C . ARG A 1 287 ? 95.064 25.245 -62.485 1.00 74.69 287 ARG A C 1
ATOM 2367 O O . ARG A 1 287 ? 95.307 25.369 -63.683 1.00 74.69 287 ARG A O 1
ATOM 2374 N N . ILE A 1 288 ? 94.587 24.109 -61.971 1.00 70.69 288 ILE A N 1
ATOM 2375 C CA . ILE A 1 288 ? 94.388 22.874 -62.756 1.00 70.69 288 ILE A CA 1
ATOM 2376 C C . ILE A 1 288 ? 93.349 23.077 -63.872 1.00 70.69 288 ILE A C 1
ATOM 2378 O O . ILE A 1 288 ? 93.512 22.578 -64.986 1.00 70.69 288 ILE A O 1
ATOM 2382 N N . ASN A 1 289 ? 92.283 23.841 -63.618 1.00 73.50 289 ASN A N 1
ATOM 2383 C CA . ASN A 1 289 ? 91.292 24.162 -64.645 1.00 73.50 289 ASN A CA 1
ATOM 2384 C C . ASN A 1 289 ? 91.852 25.082 -65.738 1.00 73.50 289 ASN A C 1
ATOM 2386 O O . ASN A 1 289 ? 91.512 24.885 -66.903 1.00 73.50 289 ASN A O 1
ATOM 2390 N N . ALA A 1 290 ? 92.716 26.046 -65.405 1.00 76.31 290 ALA A N 1
ATOM 2391 C CA . ALA A 1 290 ? 93.406 26.864 -66.403 1.00 76.31 290 ALA A CA 1
ATOM 2392 C C . ALA A 1 290 ? 94.323 25.999 -67.289 1.00 76.31 290 ALA A C 1
ATOM 2394 O O . ALA A 1 290 ? 94.221 26.054 -68.516 1.00 76.31 290 ALA A O 1
ATOM 2395 N N . GLU A 1 291 ? 95.105 25.105 -66.678 1.00 73.06 291 GLU A N 1
ATOM 2396 C CA . GLU A 1 291 ? 95.957 24.135 -67.382 1.00 73.06 291 GLU A CA 1
ATOM 2397 C C . GLU A 1 291 ? 95.122 23.175 -68.269 1.00 73.06 291 GLU A C 1
ATOM 2399 O O . GLU A 1 291 ? 95.482 22.892 -69.415 1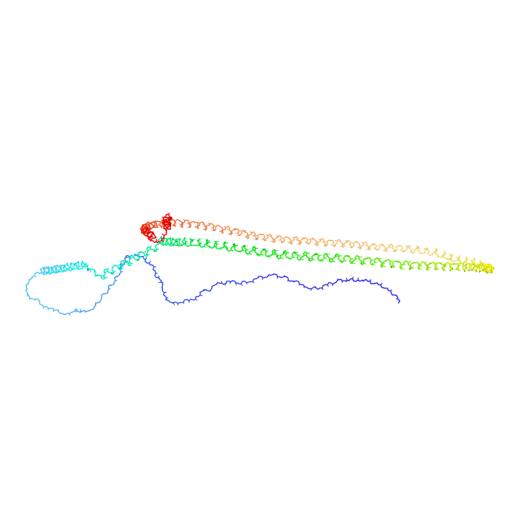.00 73.06 291 GLU A O 1
ATOM 2404 N N . SER A 1 292 ? 93.938 22.745 -67.808 1.00 70.88 292 SER A N 1
ATOM 2405 C CA . SER A 1 292 ? 92.997 21.912 -68.579 1.00 70.88 292 SER A CA 1
ATOM 2406 C C . SER A 1 292 ? 92.345 22.655 -69.758 1.00 70.88 292 SER A C 1
ATOM 2408 O O . SER A 1 292 ? 92.132 22.077 -70.831 1.00 70.88 292 SER A O 1
ATOM 2410 N N . ILE A 1 293 ? 92.035 23.946 -69.594 1.00 69.56 293 ILE A N 1
ATOM 2411 C CA . ILE A 1 293 ? 91.489 24.798 -70.660 1.00 69.56 293 ILE A CA 1
ATOM 2412 C C . ILE A 1 293 ? 92.528 25.004 -71.768 1.00 69.56 293 ILE A C 1
ATOM 2414 O O . ILE A 1 293 ? 92.179 24.920 -72.950 1.00 69.56 293 ILE A O 1
ATOM 2418 N N . ASP A 1 294 ? 93.796 25.211 -71.419 1.00 70.00 294 ASP A N 1
ATOM 2419 C CA . ASP A 1 294 ? 94.859 25.390 -72.409 1.00 70.00 294 ASP A CA 1
ATOM 2420 C C . ASP A 1 294 ? 95.221 24.070 -73.116 1.00 70.00 294 ASP A C 1
ATOM 2422 O O . ASP A 1 294 ? 95.384 24.059 -74.342 1.00 70.00 294 ASP A O 1
ATOM 2426 N N . ALA A 1 295 ? 95.158 22.926 -72.422 1.00 66.94 295 ALA A N 1
ATOM 2427 C CA . ALA A 1 295 ? 95.243 21.600 -73.045 1.00 66.94 295 ALA A CA 1
ATOM 2428 C C . ALA A 1 295 ? 94.079 21.320 -74.025 1.00 66.94 295 ALA A C 1
ATOM 2430 O O . ALA A 1 295 ? 94.277 20.750 -75.105 1.00 66.94 295 ALA A O 1
ATOM 2431 N N . LYS A 1 296 ? 92.852 21.768 -73.708 1.00 62.62 296 LYS A N 1
ATOM 2432 C CA . LYS A 1 296 ? 91.694 21.683 -74.624 1.00 62.62 296 LYS A CA 1
ATOM 2433 C C . LYS A 1 296 ? 91.845 22.579 -75.858 1.00 62.62 296 LYS A C 1
ATOM 2435 O O . LYS A 1 296 ? 91.406 22.180 -76.938 1.00 62.62 296 LYS A O 1
ATOM 2440 N N . LYS A 1 297 ? 92.466 23.759 -75.742 1.00 67.81 297 LYS A N 1
ATOM 2441 C CA . LYS A 1 297 ? 92.758 24.628 -76.900 1.00 67.81 297 LYS A CA 1
ATOM 2442 C C . LYS A 1 297 ? 93.780 23.995 -77.847 1.00 67.81 297 LYS A C 1
ATOM 2444 O O . LYS A 1 297 ? 93.582 24.069 -79.058 1.00 67.81 297 LYS A O 1
ATOM 2449 N N . GLN A 1 298 ? 94.803 23.322 -77.316 1.00 61.16 298 GLN A N 1
ATOM 2450 C CA . GLN A 1 298 ? 95.789 22.594 -78.124 1.00 61.16 298 GLN A CA 1
ATOM 2451 C C . GLN A 1 298 ? 95.170 21.380 -78.843 1.00 61.16 298 GLN A C 1
ATOM 2453 O O . GLN A 1 298 ? 95.409 21.196 -80.037 1.00 61.16 298 GLN A O 1
ATOM 2458 N N . ARG A 1 299 ? 94.272 20.623 -78.187 1.00 60.97 299 ARG A N 1
ATOM 2459 C CA . ARG A 1 299 ? 93.501 19.544 -78.847 1.00 60.97 299 ARG A CA 1
ATOM 2460 C C . ARG A 1 299 ? 92.600 20.060 -79.975 1.00 60.97 299 ARG A C 1
ATOM 2462 O O . ARG A 1 299 ? 92.608 19.491 -81.060 1.00 60.97 299 ARG A O 1
ATOM 2469 N N . LYS A 1 300 ? 91.909 21.191 -79.778 1.00 64.12 300 LYS A N 1
ATOM 2470 C CA . LYS A 1 300 ? 91.084 21.832 -80.826 1.00 64.12 300 LYS A CA 1
ATOM 2471 C C . LYS A 1 300 ? 91.888 22.340 -82.030 1.00 64.12 300 LYS A C 1
ATOM 2473 O O . LYS A 1 300 ? 91.323 22.492 -83.110 1.00 64.12 300 LYS A O 1
ATOM 2478 N N . GLN A 1 301 ? 93.175 22.648 -81.868 1.00 58.81 301 GLN A N 1
ATOM 2479 C CA . GLN A 1 301 ? 94.045 23.025 -82.989 1.00 58.81 301 GLN A CA 1
ATOM 2480 C C . GLN A 1 301 ? 94.520 21.803 -83.796 1.00 58.81 301 GLN A C 1
ATOM 2482 O O . GLN A 1 301 ? 94.701 21.928 -85.004 1.00 58.81 301 GLN A O 1
ATOM 2487 N N . GLN A 1 302 ? 94.634 20.626 -83.169 1.00 55.97 302 GLN A N 1
ATOM 2488 C CA . GLN A 1 302 ? 94.936 19.355 -83.845 1.00 55.97 302 GLN A CA 1
ATOM 2489 C C . GLN A 1 302 ? 93.708 18.776 -84.577 1.00 55.97 302 GLN A C 1
ATOM 2491 O O . GLN A 1 302 ? 93.835 18.308 -85.705 1.00 55.97 302 GLN A O 1
ATOM 2496 N N . GLU A 1 303 ? 92.509 18.905 -84.000 1.00 57.25 303 GLU A N 1
ATOM 2497 C CA . GLU A 1 303 ? 91.232 18.474 -84.605 1.00 57.25 303 GLU A CA 1
ATOM 2498 C C . GLU A 1 303 ? 90.921 19.251 -85.903 1.00 57.25 303 GLU A C 1
ATOM 2500 O O . GLU A 1 303 ? 90.589 18.669 -86.930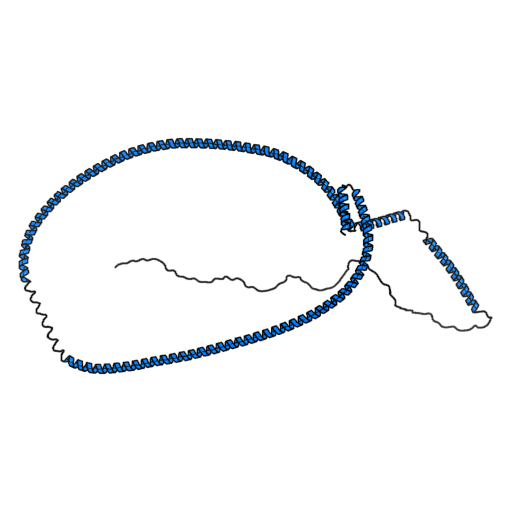 1.00 57.25 303 GLU A O 1
ATOM 2505 N N . LYS A 1 304 ? 91.196 20.564 -85.926 1.00 60.66 304 LYS A N 1
ATOM 2506 C CA . LYS A 1 304 ? 91.044 21.412 -87.126 1.00 60.66 304 LYS A CA 1
ATOM 2507 C C . LYS A 1 304 ? 91.992 21.065 -88.284 1.00 60.66 304 LYS A C 1
ATOM 2509 O O . LYS A 1 304 ? 91.737 21.490 -89.413 1.00 60.66 304 LYS A O 1
ATOM 2514 N N . LEU A 1 305 ? 93.092 20.356 -88.024 1.00 58.16 305 LEU A N 1
ATOM 2515 C CA . LEU A 1 305 ? 93.998 19.857 -89.064 1.00 58.16 305 LEU A CA 1
ATOM 2516 C C . LEU A 1 305 ? 93.545 18.485 -89.595 1.00 58.16 305 LEU A C 1
ATOM 2518 O O . LEU A 1 305 ? 93.723 18.232 -90.783 1.00 58.16 305 LEU A O 1
ATOM 2522 N N . ALA A 1 306 ? 92.879 17.667 -88.769 1.00 55.91 306 ALA A N 1
ATOM 2523 C CA . ALA A 1 306 ? 92.268 16.395 -89.170 1.00 55.91 306 ALA A CA 1
ATOM 2524 C C . ALA A 1 306 ? 90.958 16.587 -89.973 1.00 55.91 306 ALA A C 1
ATOM 2526 O O . ALA A 1 306 ? 90.759 15.942 -91.005 1.00 55.91 306 ALA A O 1
ATOM 2527 N N . ASP A 1 307 ? 90.130 17.569 -89.604 1.00 57.69 307 ASP A N 1
ATOM 2528 C CA . ASP A 1 307 ? 88.888 17.899 -90.326 1.00 57.69 307 ASP A CA 1
ATOM 2529 C C . ASP A 1 307 ? 89.147 18.468 -91.739 1.00 57.69 307 ASP A C 1
ATOM 2531 O O . ASP A 1 307 ? 88.333 18.311 -92.653 1.00 57.69 307 ASP A O 1
ATOM 2535 N N . ARG A 1 308 ? 90.310 19.105 -91.962 1.00 56.72 308 ARG A N 1
ATOM 2536 C CA . ARG A 1 308 ? 90.736 19.572 -93.297 1.00 56.72 308 ARG A CA 1
ATOM 2537 C C . ARG A 1 308 ? 91.107 18.415 -94.228 1.00 56.72 308 ARG A C 1
ATOM 2539 O O . ARG A 1 308 ? 90.851 18.516 -95.423 1.00 56.72 308 ARG A O 1
ATOM 2546 N N . THR A 1 309 ? 91.631 17.311 -93.694 1.00 55.81 309 THR A N 1
ATOM 2547 C CA . THR A 1 309 ? 91.954 16.102 -94.471 1.00 55.81 309 THR A CA 1
ATOM 2548 C C . THR A 1 309 ? 90.730 15.221 -94.770 1.00 55.81 309 THR A C 1
ATOM 2550 O O . THR A 1 309 ? 90.683 14.579 -95.817 1.00 55.81 309 THR A O 1
ATOM 2553 N N . GLU A 1 310 ? 89.690 15.242 -93.927 1.00 57.38 310 GLU A N 1
ATOM 2554 C CA . GLU A 1 310 ? 88.447 14.470 -94.131 1.00 57.38 310 GLU A CA 1
ATOM 2555 C C . GLU A 1 310 ? 87.462 15.150 -95.113 1.00 57.38 310 GLU A C 1
ATOM 2557 O O . GLU A 1 310 ? 86.754 14.486 -95.880 1.00 57.38 310 GLU A O 1
ATOM 2562 N N . ALA A 1 311 ? 87.465 16.487 -95.176 1.00 59.31 311 ALA A N 1
ATOM 2563 C CA . ALA A 1 311 ? 86.647 17.266 -96.112 1.00 59.31 311 ALA A CA 1
ATOM 2564 C C . ALA A 1 311 ? 87.092 17.145 -97.589 1.00 59.31 311 ALA A C 1
ATOM 2566 O O . ALA A 1 311 ? 86.263 17.271 -98.497 1.00 59.31 311 ALA A O 1
ATOM 2567 N N . GLU A 1 312 ? 88.373 16.866 -97.855 1.00 55.66 312 GLU A N 1
ATOM 2568 C CA . GLU A 1 312 ? 88.900 16.654 -99.214 1.00 55.66 312 GLU A CA 1
ATOM 2569 C C . GLU A 1 312 ? 88.633 15.230 -99.748 1.00 55.66 312 GLU A C 1
ATOM 2571 O O . GLU A 1 312 ? 88.532 15.035 -100.962 1.00 55.66 312 GLU A O 1
ATOM 2576 N N . TYR A 1 313 ? 88.409 14.254 -98.858 1.00 54.41 313 TYR A N 1
ATOM 2577 C CA . TYR A 1 313 ? 88.019 12.877 -99.196 1.00 54.41 313 TYR A CA 1
ATOM 2578 C C . TYR A 1 313 ? 86.509 12.756 -99.498 1.00 54.41 313 TYR A C 1
ATOM 2580 O O . TYR A 1 313 ? 86.111 12.141 -100.490 1.00 54.41 313 TYR A O 1
ATOM 2588 N N . ASN A 1 314 ? 85.653 13.440 -98.727 1.00 57.78 314 ASN A N 1
ATOM 2589 C CA . ASN A 1 314 ? 84.191 13.401 -98.903 1.00 57.78 314 ASN A CA 1
ATOM 2590 C C . ASN A 1 314 ? 83.670 14.191 -100.124 1.00 57.78 314 ASN A C 1
ATOM 2592 O O . ASN A 1 314 ? 82.622 13.850 -100.677 1.00 57.78 314 ASN A O 1
ATOM 2596 N N . LYS A 1 315 ? 84.418 15.185 -100.627 1.00 54.75 315 LYS A N 1
ATOM 2597 C CA . LYS A 1 315 ? 84.080 15.900 -101.877 1.00 54.75 315 LYS A CA 1
ATOM 2598 C C . LYS A 1 315 ? 84.229 15.048 -103.146 1.00 54.75 315 LYS A C 1
ATOM 2600 O O . LYS A 1 315 ? 83.552 15.336 -104.128 1.00 54.75 315 LYS A O 1
ATOM 2605 N N . LYS A 1 316 ? 85.062 13.998 -103.134 1.00 53.03 316 LYS A N 1
ATOM 2606 C CA . LYS A 1 316 ? 85.268 13.092 -104.284 1.00 53.03 316 LYS A CA 1
ATOM 2607 C C . LYS A 1 316 ? 84.276 11.921 -104.335 1.00 53.03 316 LYS A C 1
ATOM 2609 O O . LYS A 1 316 ? 84.096 11.340 -105.397 1.00 53.03 316 LYS A O 1
ATOM 2614 N N . LYS A 1 317 ? 83.590 11.609 -103.226 1.00 50.25 317 LYS A N 1
ATOM 2615 C CA . LYS A 1 317 ? 82.607 10.510 -103.133 1.00 50.25 317 LYS A CA 1
ATOM 2616 C C . LYS A 1 317 ? 81.176 10.934 -103.517 1.00 50.25 317 LYS A C 1
ATOM 2618 O O . LYS A 1 317 ? 80.464 10.188 -104.176 1.00 50.25 317 LYS A O 1
ATOM 2623 N N . MET A 1 318 ? 80.786 12.173 -103.203 1.00 46.19 318 MET A N 1
ATOM 2624 C CA . MET A 1 318 ? 79.444 12.734 -103.472 1.00 46.19 318 MET A CA 1
ATOM 2625 C C . MET A 1 318 ? 79.127 12.988 -104.961 1.00 46.19 318 MET A C 1
ATOM 2627 O O . MET A 1 318 ? 77.978 13.252 -105.301 1.00 46.19 318 MET A O 1
ATOM 2631 N N . GLN A 1 319 ? 80.115 12.911 -105.859 1.00 52.59 319 GLN A N 1
ATOM 2632 C CA . GLN A 1 319 ? 79.907 13.088 -107.304 1.00 52.59 319 GLN A CA 1
ATOM 2633 C C . GLN A 1 319 ? 79.552 11.782 -108.038 1.00 52.59 319 GLN A C 1
ATOM 2635 O O . GLN A 1 319 ? 79.089 11.853 -109.167 1.00 52.59 319 GLN A O 1
ATOM 2640 N N . GLN A 1 320 ? 79.705 10.607 -107.409 1.00 49.91 320 GLN A N 1
ATOM 2641 C CA . GLN A 1 320 ? 79.445 9.301 -108.042 1.00 49.91 320 GLN A CA 1
ATOM 2642 C C . GLN A 1 320 ? 78.095 8.662 -107.650 1.00 49.91 320 GLN A C 1
ATOM 2644 O O . GLN A 1 320 ? 77.647 7.735 -108.314 1.00 49.91 320 GLN A O 1
ATOM 2649 N N . GLU A 1 321 ? 77.400 9.166 -106.623 1.00 50.34 321 GLU A N 1
ATOM 2650 C CA . GLU A 1 321 ? 76.116 8.601 -106.151 1.00 50.34 321 GLU A CA 1
ATOM 2651 C C . GLU A 1 321 ? 74.877 9.404 -106.617 1.00 50.34 321 GLU A C 1
ATOM 2653 O O . GLU A 1 321 ? 73.755 8.908 -106.540 1.00 50.34 321 GLU A O 1
ATOM 2658 N N . ALA A 1 322 ? 75.059 10.598 -107.199 1.00 55.78 322 ALA A N 1
ATOM 2659 C CA . ALA A 1 322 ? 73.969 11.428 -107.735 1.00 55.78 322 ALA A CA 1
ATOM 2660 C C . ALA A 1 322 ? 73.446 10.975 -109.120 1.00 55.78 322 ALA A C 1
ATOM 2662 O O . ALA A 1 322 ? 72.357 11.376 -109.529 1.00 55.78 322 ALA A O 1
ATOM 2663 N N . GLU A 1 323 ? 74.182 10.117 -109.835 1.00 53.12 323 GLU A N 1
ATOM 2664 C CA . GLU A 1 323 ? 73.800 9.621 -111.168 1.00 53.12 323 GLU A CA 1
ATOM 2665 C C . GLU A 1 323 ? 72.894 8.370 -111.115 1.00 53.12 323 GLU A C 1
ATOM 2667 O O . GLU A 1 323 ? 72.159 8.104 -112.062 1.00 53.12 323 GLU A O 1
ATOM 2672 N N . HIS A 1 324 ? 72.833 7.649 -109.986 1.00 52.03 324 HIS A N 1
ATOM 2673 C CA . HIS A 1 324 ? 72.107 6.370 -109.881 1.00 52.03 324 HIS A CA 1
ATOM 2674 C C . HIS A 1 324 ? 70.631 6.490 -109.435 1.00 52.03 324 HIS A C 1
ATOM 2676 O O . HIS A 1 324 ? 69.858 5.538 -109.568 1.00 52.03 324 HIS A O 1
ATOM 2682 N N . GLU A 1 325 ? 70.199 7.656 -108.938 1.00 52.69 325 GLU A N 1
ATOM 2683 C CA . GLU A 1 325 ? 68.846 7.861 -108.382 1.00 52.69 325 GLU A CA 1
ATOM 2684 C C . GLU A 1 325 ? 67.829 8.420 -109.408 1.00 52.69 325 GLU A C 1
ATOM 2686 O O . GLU A 1 325 ? 66.614 8.404 -109.178 1.00 52.69 325 GLU A O 1
ATOM 2691 N N . ALA A 1 326 ? 68.292 8.835 -110.595 1.00 51.62 326 ALA A N 1
ATOM 2692 C CA . ALA A 1 326 ? 67.437 9.276 -111.704 1.00 51.62 326 ALA A CA 1
ATOM 2693 C C . ALA A 1 326 ? 66.826 8.110 -112.518 1.00 51.62 326 ALA A C 1
ATOM 2695 O O . ALA A 1 326 ? 65.839 8.300 -113.235 1.00 51.62 326 ALA A O 1
ATOM 2696 N N . GLU A 1 327 ? 67.342 6.886 -112.373 1.00 48.50 327 GLU A N 1
ATOM 2697 C CA . GLU A 1 327 ? 67.022 5.765 -113.271 1.00 48.50 327 GLU A CA 1
ATOM 2698 C C . GLU A 1 327 ? 65.811 4.908 -112.829 1.00 48.50 327 GLU A C 1
ATOM 2700 O O . GLU A 1 327 ? 65.193 4.220 -113.641 1.00 48.50 327 GLU A O 1
ATOM 2705 N N . GLN A 1 328 ? 65.335 5.020 -111.581 1.00 52.22 328 GLN A N 1
ATOM 2706 C CA . GLN A 1 328 ? 64.202 4.209 -111.086 1.00 52.22 328 GLN A CA 1
ATOM 2707 C C . GLN A 1 328 ? 62.801 4.836 -111.247 1.00 52.22 328 GLN A C 1
ATOM 2709 O O . GLN A 1 328 ? 61.791 4.211 -110.909 1.00 52.22 328 GLN A O 1
ATOM 2714 N N . ARG A 1 329 ? 62.675 6.040 -111.825 1.00 47.31 329 ARG A N 1
ATOM 2715 C CA . ARG A 1 329 ? 61.365 6.697 -112.046 1.00 47.31 329 ARG A CA 1
ATOM 2716 C C . ARG A 1 329 ? 60.698 6.382 -113.398 1.00 47.31 329 ARG A C 1
ATOM 2718 O O . ARG A 1 329 ? 59.596 6.872 -113.645 1.00 47.31 329 ARG A O 1
ATOM 2725 N N . ARG A 1 330 ? 61.278 5.513 -114.243 1.00 48.75 330 ARG A N 1
ATOM 2726 C CA . ARG A 1 330 ? 60.674 5.083 -115.528 1.00 48.75 330 ARG A CA 1
ATOM 2727 C C . ARG A 1 330 ? 59.868 3.769 -115.492 1.00 48.75 330 ARG A C 1
ATOM 2729 O O . ARG A 1 330 ? 59.097 3.536 -116.412 1.00 48.75 330 ARG A O 1
ATOM 2736 N N . ILE A 1 331 ? 59.923 2.963 -114.426 1.00 54.38 331 ILE A N 1
ATOM 2737 C CA . ILE A 1 331 ? 59.342 1.594 -114.412 1.00 54.38 331 ILE A CA 1
ATOM 2738 C C . ILE A 1 331 ? 57.839 1.528 -114.029 1.00 54.38 331 ILE A C 1
ATOM 2740 O O . ILE A 1 331 ? 57.178 0.514 -114.230 1.00 54.38 331 ILE A O 1
ATOM 2744 N N . LYS A 1 332 ? 57.220 2.608 -113.530 1.00 52.50 332 LYS A N 1
ATOM 2745 C CA . LYS A 1 332 ? 55.826 2.572 -113.020 1.00 52.50 332 LYS A CA 1
ATOM 2746 C C . LYS A 1 332 ? 54.714 2.940 -114.020 1.00 52.50 332 LYS A C 1
ATOM 2748 O O . LYS A 1 332 ? 53.556 2.955 -113.622 1.00 52.50 332 LYS A O 1
ATOM 2753 N N . LYS A 1 333 ? 55.015 3.207 -115.298 1.00 49.78 333 LYS A N 1
ATOM 2754 C CA . LYS A 1 333 ? 54.009 3.665 -116.288 1.00 49.78 333 LYS A CA 1
ATOM 2755 C C . LYS A 1 333 ? 53.524 2.619 -117.308 1.00 49.78 333 LYS A C 1
ATOM 2757 O O . LYS A 1 333 ? 52.667 2.954 -118.116 1.00 49.78 333 LYS A O 1
ATOM 2762 N N . GLU A 1 334 ? 53.966 1.360 -117.243 1.00 48.84 334 GLU A N 1
ATOM 2763 C CA . GLU A 1 334 ? 53.531 0.312 -118.195 1.00 48.84 334 GLU A CA 1
ATOM 2764 C C . GLU A 1 334 ? 52.424 -0.637 -117.692 1.00 48.84 334 GLU A C 1
ATOM 2766 O O . GLU A 1 334 ? 51.818 -1.330 -118.500 1.00 48.84 334 GLU A O 1
ATOM 2771 N N . ARG A 1 335 ? 52.057 -0.650 -116.400 1.00 52.06 335 ARG A N 1
ATOM 2772 C CA . ARG A 1 335 ? 51.042 -1.599 -115.872 1.00 52.06 335 ARG A CA 1
ATOM 2773 C C . ARG A 1 335 ? 49.584 -1.107 -115.851 1.00 52.06 335 ARG A C 1
ATOM 2775 O O . ARG A 1 335 ? 48.707 -1.861 -115.445 1.00 52.06 335 ARG A O 1
ATOM 2782 N N . GLU A 1 336 ? 49.284 0.111 -116.308 1.00 49.53 336 GLU A N 1
ATOM 2783 C CA . GLU A 1 336 ? 47.919 0.682 -116.240 1.00 49.53 336 GLU A CA 1
ATOM 2784 C C . GLU A 1 336 ? 47.149 0.721 -117.575 1.00 49.53 336 GLU A C 1
ATOM 2786 O O . GLU A 1 336 ? 45.951 1.011 -117.585 1.00 49.53 336 GLU A O 1
ATOM 2791 N N . ALA A 1 337 ? 47.775 0.382 -118.706 1.00 55.84 337 ALA A N 1
ATOM 2792 C CA . ALA A 1 337 ? 47.116 0.460 -120.016 1.00 55.84 337 ALA A CA 1
ATOM 2793 C C . ALA A 1 337 ? 46.366 -0.826 -120.438 1.00 55.84 337 ALA A C 1
ATOM 2795 O O . ALA A 1 337 ? 45.512 -0.769 -121.323 1.00 55.84 337 ALA A O 1
ATOM 2796 N N . GLU A 1 338 ? 46.605 -1.972 -119.791 1.00 48.47 338 GLU A N 1
ATOM 2797 C CA . GLU A 1 338 ? 46.110 -3.278 -120.266 1.00 48.47 338 GLU A CA 1
ATOM 2798 C C . GLU A 1 338 ? 44.731 -3.692 -119.695 1.00 48.47 338 GLU A C 1
ATOM 2800 O O . GLU A 1 338 ? 44.018 -4.500 -120.285 1.00 48.47 338 GLU A O 1
ATOM 2805 N N . ILE A 1 339 ? 44.252 -3.058 -118.617 1.00 53.72 339 ILE A N 1
ATOM 2806 C CA . ILE A 1 339 ? 42.973 -3.421 -117.959 1.00 53.72 339 ILE A CA 1
ATOM 2807 C C . ILE A 1 339 ? 41.744 -2.725 -118.591 1.00 53.72 339 ILE A C 1
ATOM 2809 O O . ILE A 1 339 ? 40.600 -3.129 -118.373 1.00 53.72 339 ILE A O 1
ATOM 2813 N N . LYS A 1 340 ? 41.930 -1.708 -119.443 1.00 54.50 340 LYS A N 1
ATOM 2814 C CA . LYS A 1 340 ? 40.808 -0.909 -119.980 1.00 54.50 340 LYS A CA 1
ATOM 2815 C C . LYS A 1 340 ? 40.113 -1.485 -121.223 1.00 54.50 340 LYS A C 1
ATOM 2817 O O . LYS A 1 340 ? 38.999 -1.058 -121.519 1.00 54.50 340 LYS A O 1
ATOM 2822 N N . ARG A 1 341 ? 40.695 -2.457 -121.938 1.00 52.75 341 ARG A N 1
ATOM 2823 C CA . ARG A 1 341 ? 40.130 -2.960 -123.214 1.00 52.75 341 ARG A CA 1
ATOM 2824 C C . ARG A 1 341 ? 39.211 -4.188 -123.069 1.00 52.75 341 ARG A C 1
ATOM 2826 O O . ARG A 1 341 ? 38.317 -4.357 -123.892 1.00 52.75 341 ARG A O 1
ATOM 2833 N N . LEU A 1 342 ? 39.343 -4.989 -122.004 1.00 52.84 342 LEU A N 1
ATOM 2834 C CA . LEU A 1 342 ? 38.537 -6.210 -121.783 1.00 52.84 342 LEU A CA 1
ATOM 2835 C C . LEU A 1 342 ? 37.202 -5.981 -121.033 1.00 52.84 342 LEU A C 1
ATOM 2837 O O . LEU A 1 342 ? 36.301 -6.814 -121.111 1.00 52.84 342 LEU A O 1
ATOM 2841 N N . GLY A 1 343 ? 37.012 -4.836 -120.366 1.00 58.69 343 GLY A N 1
ATOM 2842 C CA . GLY A 1 343 ? 35.803 -4.560 -119.566 1.00 58.69 343 GLY A CA 1
ATOM 2843 C C . GLY A 1 343 ? 34.554 -4.143 -120.360 1.00 58.69 343 GLY A C 1
ATOM 2844 O O . GLY A 1 343 ? 33.436 -4.234 -119.854 1.00 58.69 343 GLY A O 1
ATOM 2845 N N . ALA A 1 344 ? 34.705 -3.694 -121.611 1.00 57.47 344 ALA A N 1
ATOM 2846 C CA . ALA A 1 344 ? 33.598 -3.090 -122.360 1.00 57.47 344 ALA A CA 1
ATOM 2847 C C . ALA A 1 344 ? 32.634 -4.111 -123.006 1.00 57.47 344 ALA A C 1
ATOM 2849 O O . ALA A 1 344 ? 31.445 -3.819 -123.135 1.00 57.47 344 ALA A O 1
ATOM 2850 N N . GLN A 1 345 ? 33.098 -5.316 -123.369 1.00 56.88 345 GLN A N 1
ATOM 2851 C CA . GLN A 1 345 ? 32.240 -6.382 -123.922 1.00 56.88 345 GLN A CA 1
ATOM 2852 C C . GLN A 1 345 ? 31.572 -7.246 -122.836 1.00 56.88 345 GLN A C 1
ATOM 2854 O O . GLN A 1 345 ? 30.428 -7.657 -123.019 1.00 56.88 345 GLN A O 1
ATOM 2859 N N . GLN A 1 346 ? 32.206 -7.443 -121.672 1.00 56.62 346 GLN A N 1
ATOM 2860 C CA . GLN A 1 346 ? 31.597 -8.174 -120.546 1.00 56.62 346 GLN A CA 1
ATOM 2861 C C . GLN A 1 346 ? 30.454 -7.394 -119.873 1.00 56.62 346 GLN A C 1
ATOM 2863 O O . GLN A 1 346 ? 29.471 -7.994 -119.437 1.00 56.62 346 GLN A O 1
ATOM 2868 N N . LYS A 1 347 ? 30.521 -6.054 -119.859 1.00 58.84 347 LYS A N 1
ATOM 2869 C CA . LYS A 1 347 ? 29.497 -5.196 -119.240 1.00 58.84 347 LYS A CA 1
ATOM 2870 C C . LYS A 1 347 ? 28.116 -5.339 -119.899 1.00 58.84 347 LYS A C 1
ATOM 2872 O O . LYS A 1 347 ? 27.114 -5.420 -119.203 1.00 58.84 347 LYS A O 1
ATOM 2877 N N . ARG A 1 348 ? 28.056 -5.498 -121.229 1.00 56.97 348 ARG A N 1
ATOM 2878 C CA . ARG A 1 348 ? 26.780 -5.657 -121.960 1.00 56.97 348 ARG A CA 1
ATOM 2879 C C . ARG A 1 348 ? 26.101 -7.014 -121.717 1.00 56.97 348 ARG A C 1
ATOM 2881 O O . ARG A 1 348 ? 24.875 -7.076 -121.702 1.00 56.97 348 ARG A O 1
ATOM 2888 N N . ALA A 1 349 ? 26.874 -8.081 -121.493 1.00 59.38 349 ALA A N 1
ATOM 2889 C CA . ALA A 1 349 ? 26.345 -9.405 -121.149 1.00 59.38 349 ALA A CA 1
ATOM 2890 C C . ALA A 1 349 ? 25.897 -9.490 -119.674 1.00 59.38 349 ALA A C 1
ATOM 2892 O O . ALA A 1 349 ? 24.874 -10.108 -119.374 1.00 59.38 349 ALA A O 1
ATOM 2893 N N . ALA A 1 350 ? 26.612 -8.813 -118.765 1.00 61.84 350 ALA A N 1
ATOM 2894 C CA . ALA A 1 350 ? 26.206 -8.650 -117.368 1.00 61.84 350 ALA A CA 1
ATOM 2895 C C . ALA A 1 350 ? 24.900 -7.842 -117.241 1.00 61.84 350 ALA A C 1
ATOM 2897 O O . ALA A 1 350 ? 24.008 -8.241 -116.496 1.00 61.84 350 ALA A O 1
ATOM 2898 N N . ASP A 1 351 ? 24.730 -6.786 -118.045 1.00 62.38 351 ASP A N 1
ATOM 2899 C CA . ASP A 1 351 ? 23.519 -5.955 -118.038 1.00 62.38 351 ASP A CA 1
ATOM 2900 C C . ASP A 1 351 ? 22.265 -6.701 -118.554 1.00 62.38 351 ASP A C 1
ATOM 2902 O O . ASP A 1 351 ? 21.145 -6.381 -118.151 1.00 62.38 351 ASP A O 1
ATOM 2906 N N . GLN A 1 352 ? 22.409 -7.719 -119.417 1.00 63.06 352 GLN A N 1
ATOM 2907 C CA . GLN A 1 352 ? 21.283 -8.565 -119.853 1.00 63.06 352 GLN A CA 1
ATOM 2908 C C . GLN A 1 352 ? 20.912 -9.647 -118.821 1.00 63.06 352 GLN A C 1
ATOM 2910 O O . GLN A 1 352 ? 19.719 -9.866 -118.594 1.00 63.06 352 GLN A O 1
ATOM 2915 N N . LYS A 1 353 ? 21.893 -10.266 -118.140 1.00 62.09 353 LYS A N 1
ATOM 2916 C CA . LYS A 1 353 ? 21.638 -11.168 -116.996 1.00 62.09 353 LYS A CA 1
ATOM 2917 C C . LYS A 1 353 ? 21.016 -10.427 -115.809 1.00 62.09 353 LYS A C 1
ATOM 2919 O O . LYS A 1 353 ? 20.035 -10.911 -115.254 1.00 62.09 353 LYS A O 1
ATOM 2924 N N . ALA A 1 354 ? 21.484 -9.214 -115.509 1.00 68.75 354 ALA A N 1
ATOM 2925 C CA . ALA A 1 354 ? 20.930 -8.374 -114.447 1.00 68.75 354 ALA A CA 1
ATOM 2926 C C . ALA A 1 354 ? 19.441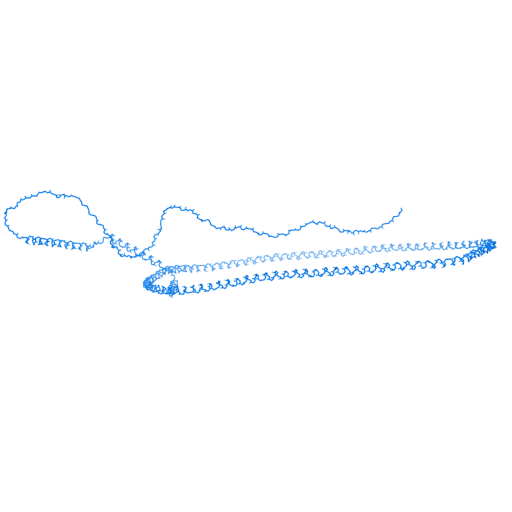 -8.050 -114.666 1.00 68.75 354 ALA A C 1
ATOM 2928 O O . ALA A 1 354 ? 18.667 -8.054 -113.715 1.00 68.75 354 ALA A O 1
ATOM 2929 N N . LYS A 1 355 ? 19.000 -7.853 -115.918 1.00 67.81 355 LYS A N 1
ATOM 2930 C CA . LYS A 1 355 ? 17.578 -7.625 -116.243 1.00 67.81 355 LYS A CA 1
ATOM 2931 C C . LYS A 1 355 ? 16.706 -8.873 -116.046 1.00 67.81 355 LYS A C 1
ATOM 2933 O O . LYS A 1 355 ? 15.560 -8.757 -115.615 1.00 67.81 355 LYS A O 1
ATOM 2938 N N . GLN A 1 356 ? 17.227 -10.069 -116.332 1.00 65.06 356 GLN A N 1
ATOM 2939 C CA . GLN A 1 356 ? 16.511 -11.328 -116.075 1.00 65.06 356 GLN A CA 1
ATOM 2940 C C . GLN A 1 356 ? 16.471 -11.666 -114.572 1.00 65.06 356 GLN A C 1
ATOM 2942 O O . GLN A 1 356 ? 15.436 -12.101 -114.062 1.00 65.06 356 GLN A O 1
ATOM 2947 N N . GLU A 1 357 ? 17.553 -11.391 -113.843 1.00 64.75 357 GLU A N 1
ATOM 2948 C CA . GLU A 1 357 ? 17.638 -11.538 -112.386 1.00 64.75 357 GLU A CA 1
ATOM 2949 C C . GLU A 1 357 ? 16.790 -10.497 -111.642 1.00 64.75 357 GLU A C 1
ATOM 2951 O O . GLU A 1 357 ? 16.197 -10.822 -110.615 1.00 64.75 357 GLU A O 1
ATOM 2956 N N . GLU A 1 358 ? 16.628 -9.284 -112.177 1.00 74.19 358 GLU A N 1
ATOM 2957 C CA . GLU A 1 358 ? 15.705 -8.281 -111.635 1.00 74.19 358 GLU A CA 1
ATOM 2958 C C . GLU A 1 358 ? 14.252 -8.776 -111.712 1.00 74.19 358 GLU A C 1
ATOM 2960 O O . GLU A 1 358 ? 13.512 -8.689 -110.729 1.00 74.19 358 GLU A O 1
ATOM 2965 N N . LEU A 1 359 ? 13.847 -9.371 -112.840 1.00 71.50 359 LEU A N 1
ATOM 2966 C CA . LEU A 1 359 ? 12.513 -9.962 -112.995 1.00 71.50 359 LEU A CA 1
ATOM 2967 C C . LEU A 1 359 ? 12.305 -11.176 -112.076 1.00 71.50 359 LEU A C 1
ATOM 2969 O O . LEU A 1 359 ? 11.234 -11.324 -111.482 1.00 71.50 359 LEU A O 1
ATOM 2973 N N . HIS A 1 360 ? 13.322 -12.026 -111.909 1.00 73.81 360 HIS A N 1
ATOM 2974 C CA . HIS A 1 360 ? 13.275 -13.149 -110.968 1.00 73.81 360 HIS A CA 1
ATOM 2975 C C . HIS A 1 360 ? 13.188 -12.672 -109.508 1.00 73.81 360 HIS A C 1
ATOM 2977 O O . HIS A 1 360 ? 12.347 -13.145 -108.742 1.00 73.81 360 HIS A O 1
ATOM 2983 N N . THR A 1 361 ? 13.974 -11.658 -109.145 1.00 75.25 361 THR A N 1
ATOM 2984 C CA . THR A 1 361 ? 13.974 -11.037 -107.814 1.00 75.25 361 THR A CA 1
ATOM 2985 C C . THR A 1 361 ? 12.644 -10.348 -107.525 1.00 75.25 361 THR A C 1
ATOM 2987 O O . THR A 1 361 ? 12.135 -10.465 -106.412 1.00 75.25 361 THR A O 1
ATOM 2990 N N . ARG A 1 362 ? 12.018 -9.702 -108.521 1.00 75.44 362 ARG A N 1
ATOM 2991 C CA . ARG A 1 362 ? 10.657 -9.153 -108.394 1.00 75.44 362 ARG A CA 1
ATOM 2992 C C . ARG A 1 362 ? 9.628 -10.249 -108.124 1.00 75.44 362 ARG A C 1
ATOM 2994 O O . ARG A 1 362 ? 8.865 -10.114 -107.173 1.00 75.44 362 ARG A O 1
ATOM 3001 N N . ARG A 1 363 ? 9.658 -11.370 -108.857 1.00 73.50 363 ARG A N 1
ATOM 3002 C CA . ARG A 1 363 ? 8.742 -12.506 -108.621 1.00 73.50 363 ARG A CA 1
ATOM 3003 C C . ARG A 1 363 ? 8.938 -13.152 -107.243 1.00 73.50 363 ARG A C 1
ATOM 3005 O O . ARG A 1 363 ? 7.948 -13.455 -106.581 1.00 73.50 363 ARG A O 1
ATOM 3012 N N . ILE A 1 364 ? 10.180 -13.316 -106.778 1.00 76.25 364 ILE A N 1
ATOM 3013 C CA . ILE A 1 364 ? 10.482 -13.826 -105.425 1.00 76.25 364 ILE A CA 1
ATOM 3014 C C . ILE A 1 364 ? 10.042 -12.829 -104.351 1.00 76.25 364 ILE A C 1
ATOM 3016 O O . ILE A 1 364 ? 9.460 -13.231 -103.345 1.00 76.25 364 ILE A O 1
ATOM 3020 N N . LYS A 1 365 ? 10.290 -11.531 -104.554 1.00 74.38 365 LYS A N 1
ATOM 3021 C CA . LYS A 1 365 ? 9.864 -10.478 -103.629 1.00 74.38 365 LYS A CA 1
ATOM 3022 C C . LYS A 1 365 ? 8.341 -10.437 -103.524 1.00 74.38 365 LYS A C 1
ATOM 3024 O O . LYS A 1 365 ? 7.833 -10.420 -102.413 1.00 74.38 365 LYS A O 1
ATOM 3029 N N . GLU A 1 366 ? 7.619 -10.526 -104.640 1.00 81.88 366 GLU A N 1
ATOM 3030 C CA . GLU A 1 366 ? 6.153 -10.615 -104.664 1.00 81.88 366 GLU A CA 1
ATOM 3031 C C . GLU A 1 366 ? 5.618 -11.915 -104.044 1.00 81.88 366 GLU A C 1
ATOM 3033 O O . GLU A 1 366 ? 4.580 -11.896 -103.386 1.00 81.88 366 GLU A O 1
ATOM 3038 N N . ALA A 1 367 ? 6.290 -13.058 -104.226 1.00 81.88 367 ALA A N 1
ATOM 3039 C CA . ALA A 1 367 ? 5.917 -14.313 -103.568 1.00 81.88 367 ALA A CA 1
ATOM 3040 C C . ALA A 1 367 ? 6.095 -14.232 -102.043 1.00 81.88 367 ALA A C 1
ATOM 3042 O O . ALA A 1 367 ? 5.145 -14.505 -101.313 1.00 81.88 367 ALA A O 1
ATOM 3043 N N . LYS A 1 368 ? 7.251 -13.748 -101.568 1.00 82.19 368 LYS A N 1
ATOM 3044 C CA . LYS A 1 368 ? 7.522 -13.525 -100.139 1.00 82.19 368 LYS A CA 1
ATOM 3045 C C . LYS A 1 368 ? 6.594 -12.477 -99.529 1.00 82.19 368 LYS A C 1
ATOM 3047 O O . LYS A 1 368 ? 6.159 -12.633 -98.397 1.00 82.19 368 LYS A O 1
ATOM 3052 N N . ASP A 1 369 ? 6.248 -11.435 -100.277 1.00 82.06 369 ASP A N 1
ATOM 3053 C CA . ASP A 1 369 ? 5.307 -10.395 -99.856 1.00 82.06 369 ASP A CA 1
ATOM 3054 C C . ASP A 1 369 ? 3.862 -10.933 -99.794 1.00 82.06 369 ASP A C 1
ATOM 3056 O O . ASP A 1 369 ? 3.117 -10.637 -98.861 1.00 82.06 369 ASP A O 1
ATOM 3060 N N . ARG A 1 370 ? 3.462 -11.823 -100.716 1.00 83.94 370 ARG A N 1
ATOM 3061 C CA . ARG A 1 370 ? 2.188 -12.564 -100.624 1.00 83.94 370 ARG A CA 1
ATOM 3062 C C . ARG A 1 370 ? 2.156 -13.519 -99.430 1.00 83.94 370 ARG A C 1
ATOM 3064 O O . ARG A 1 370 ? 1.149 -13.561 -98.728 1.00 83.94 370 ARG A O 1
ATOM 3071 N N . GLU A 1 371 ? 3.229 -14.263 -99.183 1.00 82.06 371 GLU A N 1
ATOM 3072 C CA . GLU A 1 371 ? 3.357 -15.146 -98.016 1.00 82.06 371 GLU A CA 1
ATOM 3073 C C . GLU A 1 371 ? 3.354 -14.356 -96.705 1.00 82.06 371 GLU A C 1
ATOM 3075 O O . GLU A 1 371 ? 2.658 -14.735 -95.766 1.00 82.06 371 GLU A O 1
ATOM 3080 N N . TRP A 1 372 ? 4.042 -13.214 -96.662 1.00 84.12 372 TRP A N 1
ATOM 3081 C CA . TRP A 1 372 ? 4.055 -12.322 -95.507 1.00 84.12 372 TRP A CA 1
ATOM 3082 C C . TRP A 1 372 ? 2.668 -11.735 -95.234 1.00 84.12 372 TRP A C 1
ATOM 3084 O O . TRP A 1 372 ? 2.199 -11.808 -94.101 1.00 84.12 372 TRP A O 1
ATOM 3094 N N . ARG A 1 373 ? 1.949 -11.255 -96.263 1.00 82.94 373 ARG A N 1
ATOM 3095 C CA . ARG A 1 373 ? 0.556 -10.795 -96.109 1.00 82.94 373 ARG A CA 1
ATOM 3096 C C . ARG A 1 373 ? -0.369 -11.913 -95.627 1.00 82.94 373 ARG A C 1
ATOM 3098 O O . ARG A 1 373 ? -1.189 -11.673 -94.749 1.00 82.94 373 ARG A O 1
ATOM 3105 N N . ARG A 1 374 ? -0.232 -13.139 -96.151 1.00 83.06 374 ARG A N 1
ATOM 3106 C CA . ARG A 1 374 ? -1.010 -14.304 -95.680 1.00 83.06 374 ARG A CA 1
ATOM 3107 C C . ARG A 1 374 ? -0.704 -14.631 -94.219 1.00 83.06 374 ARG A C 1
ATOM 3109 O O . ARG A 1 374 ? -1.634 -14.845 -93.447 1.00 83.06 374 ARG A O 1
ATOM 3116 N N . ALA A 1 375 ? 0.569 -14.625 -93.829 1.00 84.75 375 ALA A N 1
ATOM 3117 C CA . ALA A 1 375 ? 0.982 -14.856 -92.449 1.00 84.75 375 ALA A CA 1
ATOM 3118 C C . ALA A 1 375 ? 0.476 -13.750 -91.508 1.00 84.75 375 ALA A C 1
ATOM 3120 O O . ALA A 1 375 ? 0.029 -14.049 -90.403 1.00 84.75 375 ALA A O 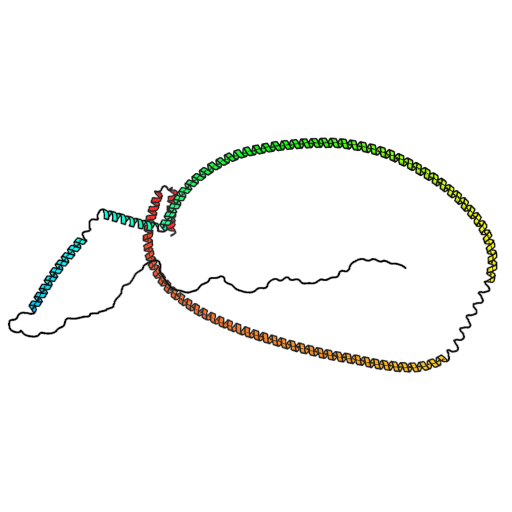1
ATOM 3121 N N . GLU A 1 376 ? 0.488 -12.488 -91.942 1.00 86.62 376 GLU A N 1
ATOM 3122 C CA . GLU A 1 376 ? -0.000 -11.366 -91.138 1.00 86.62 376 GLU A CA 1
ATOM 3123 C C . GLU A 1 376 ? -1.523 -11.406 -90.969 1.00 86.62 376 GLU A C 1
ATOM 3125 O O . GLU A 1 376 ? -2.020 -11.250 -89.853 1.00 86.62 376 GLU A O 1
ATOM 3130 N N . VAL A 1 377 ? -2.264 -11.742 -92.031 1.00 87.06 377 VAL A N 1
ATOM 3131 C CA . VAL A 1 377 ? -3.711 -11.993 -91.951 1.00 87.06 377 VAL A CA 1
ATOM 3132 C C . VAL A 1 377 ? -4.007 -13.166 -91.014 1.00 87.06 377 VAL A C 1
ATOM 3134 O O . VAL A 1 377 ? -4.865 -13.039 -90.149 1.00 87.06 377 VAL A O 1
ATOM 3137 N N . GLN A 1 378 ? -3.275 -14.281 -91.098 1.00 85.00 378 GLN A N 1
ATOM 3138 C CA . GLN A 1 378 ? -3.472 -15.417 -90.186 1.00 85.00 378 GLN A CA 1
ATOM 3139 C C . GLN A 1 378 ? -3.155 -15.070 -88.727 1.00 85.00 378 GLN A C 1
ATOM 3141 O O . GLN A 1 378 ? -3.876 -15.496 -87.826 1.00 85.00 378 GLN A O 1
ATOM 3146 N N . ARG A 1 379 ? -2.111 -14.275 -88.464 1.00 85.38 379 ARG A N 1
ATOM 3147 C CA . ARG A 1 379 ? -1.825 -13.769 -87.111 1.00 85.38 379 ARG A CA 1
ATOM 3148 C C . ARG A 1 379 ? -2.931 -12.845 -86.616 1.00 85.38 379 ARG A C 1
ATOM 3150 O O . ARG A 1 379 ? -3.285 -12.918 -85.442 1.00 85.38 379 ARG A O 1
ATOM 3157 N N . ALA A 1 380 ? -3.472 -11.987 -87.479 1.00 88.25 380 ALA A N 1
ATOM 3158 C CA . ALA A 1 380 ? -4.590 -11.116 -87.137 1.00 88.25 380 ALA A CA 1
ATOM 3159 C C . ALA A 1 380 ? -5.861 -11.925 -86.829 1.00 88.25 380 ALA A C 1
ATOM 3161 O O . ALA A 1 380 ? -6.493 -11.673 -85.807 1.00 88.25 380 ALA A O 1
ATOM 3162 N N . VAL A 1 381 ? -6.179 -12.940 -87.640 1.00 91.25 381 VAL A N 1
ATOM 3163 C CA . VAL A 1 381 ? -7.308 -13.856 -87.409 1.00 91.25 381 VAL A CA 1
ATOM 3164 C C . VAL A 1 381 ? -7.142 -14.603 -86.087 1.00 91.25 381 VAL A C 1
ATOM 3166 O O . VAL A 1 381 ? -8.038 -14.524 -85.255 1.00 91.25 381 VAL A O 1
ATOM 3169 N N . LYS A 1 382 ? -5.974 -15.205 -85.818 1.00 88.25 382 LYS A N 1
ATOM 3170 C CA . LYS A 1 382 ? -5.701 -15.867 -84.529 1.00 88.25 382 LYS A CA 1
ATOM 3171 C C . LYS A 1 382 ? -5.866 -14.919 -83.342 1.00 88.25 382 LYS A C 1
ATOM 3173 O O . LYS A 1 382 ? -6.515 -15.267 -82.369 1.00 88.25 382 LYS A O 1
ATOM 3178 N N . LYS A 1 383 ? -5.370 -13.679 -83.440 1.00 89.38 383 LYS A N 1
ATOM 3179 C CA . LYS A 1 383 ? -5.574 -12.662 -82.391 1.00 89.38 383 LYS A CA 1
ATOM 3180 C C . LYS A 1 383 ? -7.056 -12.352 -82.161 1.00 89.38 383 LYS A C 1
ATOM 3182 O O . LYS A 1 383 ? -7.440 -12.088 -81.025 1.00 89.38 383 LYS A O 1
ATOM 3187 N N . VAL A 1 384 ? -7.879 -12.331 -83.210 1.00 92.25 384 VAL A N 1
ATOM 3188 C CA . VAL A 1 384 ? -9.332 -12.119 -83.092 1.00 92.25 384 VAL A CA 1
ATOM 3189 C C . VAL A 1 384 ? -10.015 -13.345 -82.480 1.00 92.25 384 VAL A C 1
ATOM 3191 O O . VAL A 1 384 ? -10.842 -13.180 -81.586 1.00 92.25 384 VAL A O 1
ATOM 3194 N N . GLU A 1 385 ? -9.638 -14.556 -82.889 1.00 90.31 385 GLU A N 1
ATOM 3195 C CA . GLU A 1 385 ? -10.137 -15.814 -82.319 1.00 90.31 385 GLU A CA 1
ATOM 3196 C C . GLU A 1 385 ? -9.790 -15.934 -80.829 1.00 90.31 385 GLU A C 1
ATOM 3198 O O . GLU A 1 385 ? -10.681 -16.165 -80.011 1.00 90.31 385 GLU A O 1
ATOM 3203 N N . ASP A 1 386 ? -8.536 -15.672 -80.456 1.00 88.25 386 ASP A N 1
ATOM 3204 C CA . ASP A 1 386 ? -8.077 -15.668 -79.066 1.00 88.25 386 ASP A CA 1
ATOM 3205 C C . ASP A 1 386 ? -8.854 -14.633 -78.240 1.00 88.25 386 ASP A C 1
ATOM 3207 O O . ASP A 1 386 ? -9.334 -14.933 -77.145 1.00 88.25 386 ASP A O 1
ATOM 3211 N N . ARG A 1 387 ? -9.059 -13.420 -78.779 1.00 89.00 387 ARG A N 1
ATOM 3212 C CA . ARG A 1 387 ? -9.890 -12.390 -78.131 1.00 89.00 387 ARG A CA 1
ATOM 3213 C C . ARG A 1 387 ? -11.329 -12.864 -77.933 1.00 89.00 387 ARG A C 1
ATOM 3215 O O . ARG A 1 387 ? -11.861 -12.688 -76.840 1.00 89.00 387 ARG A O 1
ATOM 3222 N N . ALA A 1 388 ? -11.936 -13.502 -78.932 1.00 92.62 388 ALA A N 1
ATOM 3223 C CA . ALA A 1 388 ? -13.298 -14.021 -78.840 1.00 92.62 388 ALA A CA 1
ATOM 3224 C C . ALA A 1 388 ? -13.421 -15.168 -77.817 1.00 92.62 388 ALA A C 1
ATOM 3226 O O . ALA A 1 388 ? -14.418 -15.256 -77.097 1.00 92.62 388 ALA A O 1
ATOM 3227 N N . VAL A 1 389 ? -12.413 -16.040 -77.705 1.00 93.56 389 VAL A N 1
ATOM 3228 C CA . VAL A 1 389 ? -12.367 -17.095 -76.674 1.00 93.56 389 VAL A CA 1
ATOM 3229 C C . VAL A 1 389 ? -12.217 -16.490 -75.278 1.00 93.56 389 VAL A C 1
ATOM 3231 O O . VAL A 1 389 ? -12.917 -16.909 -74.349 1.00 93.56 389 VAL A O 1
ATOM 3234 N N . MET A 1 390 ? -11.358 -15.479 -75.122 1.00 90.44 390 MET A N 1
ATOM 3235 C CA . MET A 1 390 ? -11.183 -14.763 -73.855 1.00 90.44 390 MET A CA 1
ATOM 3236 C C . MET A 1 390 ? -12.460 -14.027 -73.442 1.00 90.44 390 MET A C 1
ATOM 3238 O O . MET A 1 390 ? -12.846 -14.081 -72.276 1.00 90.44 390 MET A O 1
ATOM 3242 N N . GLU A 1 391 ? -13.160 -13.398 -74.387 1.00 92.88 391 GLU A N 1
ATOM 3243 C CA . GLU A 1 391 ? -14.445 -12.741 -74.144 1.00 92.88 391 GLU A CA 1
ATOM 3244 C C . GLU A 1 391 ? -15.520 -13.744 -73.708 1.00 92.88 391 GLU A C 1
ATOM 3246 O O . GLU A 1 391 ? -16.151 -13.552 -72.669 1.00 92.88 391 GLU A O 1
ATOM 3251 N N . LYS A 1 392 ? -15.668 -14.872 -74.417 1.00 93.50 392 LYS A N 1
ATOM 3252 C CA . LYS A 1 392 ? -16.596 -15.949 -74.024 1.00 93.50 392 LYS A CA 1
ATOM 3253 C C . LYS A 1 392 ? -16.278 -16.507 -72.635 1.00 93.50 392 LYS A C 1
ATOM 3255 O O . LYS A 1 392 ? -17.191 -16.744 -71.847 1.00 93.50 392 LYS A O 1
ATOM 3260 N N . SER A 1 393 ? -14.998 -16.698 -72.318 1.00 92.69 393 SER A N 1
ATOM 3261 C CA . SER A 1 393 ? -14.555 -17.180 -71.002 1.00 92.69 393 SER A CA 1
ATOM 3262 C C . SER A 1 393 ? -14.839 -16.158 -69.901 1.00 92.69 393 SER A C 1
ATOM 3264 O O . SER A 1 393 ? -15.320 -16.525 -68.831 1.00 92.69 393 SER A O 1
ATOM 3266 N N . ARG A 1 394 ? -14.629 -14.866 -70.178 1.00 92.62 394 ARG A N 1
ATOM 3267 C CA . ARG A 1 394 ? -14.960 -13.772 -69.258 1.00 92.62 394 ARG A CA 1
ATOM 3268 C C . ARG A 1 394 ? -16.465 -13.673 -69.016 1.00 92.62 394 ARG A C 1
ATOM 3270 O O . ARG A 1 394 ? -16.875 -13.509 -67.872 1.00 92.62 394 ARG A O 1
ATOM 3277 N N . LEU A 1 395 ? -17.288 -13.815 -70.055 1.00 94.25 395 LEU A N 1
ATOM 3278 C CA . LEU A 1 395 ? -18.747 -13.832 -69.920 1.00 94.25 395 LEU A CA 1
ATOM 3279 C C . LEU A 1 395 ? -19.225 -15.016 -69.075 1.00 94.25 395 LEU A C 1
ATOM 3281 O O . LEU A 1 395 ? -20.029 -14.813 -68.168 1.00 94.25 395 LEU A O 1
ATOM 3285 N N . LYS A 1 396 ? -18.684 -16.220 -69.301 1.00 93.81 396 LYS A N 1
ATOM 3286 C CA . LYS A 1 396 ? -18.966 -17.388 -68.451 1.00 93.81 396 LYS A CA 1
ATOM 3287 C C . LYS A 1 396 ? -18.560 -17.141 -67.000 1.00 93.81 396 LYS A C 1
ATOM 3289 O O . LYS A 1 396 ? -19.373 -17.335 -66.109 1.00 93.81 396 LYS A O 1
ATOM 3294 N N . GLN A 1 397 ? -17.365 -16.599 -66.763 1.00 93.81 397 GLN A N 1
ATOM 3295 C CA . GLN A 1 397 ? -16.910 -16.258 -65.413 1.00 93.81 397 GLN A CA 1
ATOM 3296 C C . GLN A 1 397 ? -17.841 -15.247 -64.726 1.00 93.81 397 GLN A C 1
ATOM 3298 O O . GLN A 1 397 ? -18.135 -15.386 -63.540 1.00 93.81 397 GLN A O 1
ATOM 3303 N N . ILE A 1 398 ? -18.316 -14.232 -65.455 1.00 94.06 398 ILE A N 1
ATOM 3304 C CA . ILE A 1 398 ? -19.277 -13.249 -64.936 1.00 94.06 398 ILE A CA 1
ATOM 3305 C C . ILE A 1 398 ? -20.606 -13.930 -64.590 1.00 94.06 398 ILE A C 1
ATOM 3307 O O . ILE A 1 398 ? -21.148 -13.674 -63.516 1.00 94.06 398 ILE A O 1
ATOM 3311 N N . GLN A 1 399 ? -21.112 -14.809 -65.459 1.00 93.94 399 GLN A N 1
ATOM 3312 C CA . GLN A 1 399 ? -22.345 -15.562 -65.218 1.00 93.94 399 GLN A CA 1
ATOM 3313 C C . GLN A 1 399 ? -22.215 -16.491 -64.006 1.00 93.94 399 GLN A C 1
ATOM 3315 O O . GLN A 1 399 ? -23.058 -16.439 -63.114 1.00 93.94 399 GLN A O 1
ATOM 3320 N N . ASP A 1 400 ? -21.136 -17.266 -63.918 1.00 92.75 400 ASP A N 1
ATOM 3321 C CA . ASP A 1 400 ? -20.871 -18.178 -62.803 1.00 92.75 400 ASP A CA 1
ATOM 3322 C C . ASP A 1 400 ? -20.725 -17.414 -61.482 1.00 92.75 400 ASP A C 1
ATOM 3324 O O . ASP A 1 400 ? -21.314 -17.795 -60.465 1.00 92.75 400 ASP A O 1
ATOM 3328 N N . LYS A 1 401 ? -20.018 -16.275 -61.502 1.00 92.81 401 LYS A N 1
ATOM 3329 C CA . LYS A 1 401 ? -19.920 -15.377 -60.346 1.00 92.81 401 LYS A CA 1
ATOM 3330 C C . LYS A 1 401 ? -21.292 -14.827 -59.953 1.00 92.81 401 LYS A C 1
ATOM 3332 O O . LYS A 1 401 ? -21.617 -14.808 -58.768 1.00 92.81 401 LYS A O 1
ATOM 3337 N N . GLY A 1 402 ? -22.114 -14.428 -60.924 1.00 93.38 402 GLY A N 1
ATOM 3338 C CA . GLY A 1 402 ? -23.487 -13.974 -60.696 1.00 93.38 402 GLY A CA 1
ATOM 3339 C C . GLY A 1 402 ? -24.375 -15.054 -60.072 1.00 93.38 402 GLY A C 1
ATOM 3340 O O . GLY A 1 402 ? -25.083 -14.786 -59.101 1.00 93.38 402 GLY A O 1
ATOM 3341 N N . LEU A 1 403 ? -24.293 -16.293 -60.563 1.00 93.44 403 LEU A N 1
ATOM 3342 C CA . LEU A 1 403 ? -25.024 -17.437 -60.013 1.00 93.44 403 LEU A CA 1
ATOM 3343 C C . LEU A 1 403 ? -24.558 -17.790 -58.594 1.00 93.44 403 LEU A C 1
ATOM 3345 O O . LEU A 1 403 ? -25.403 -18.080 -57.745 1.00 93.44 403 LEU A O 1
ATOM 3349 N N . SER A 1 404 ? -23.251 -17.742 -58.307 1.00 90.75 404 SER A N 1
ATOM 3350 C CA . SER A 1 404 ? -22.730 -17.944 -56.944 1.00 90.75 404 SER A CA 1
ATOM 3351 C C . SER A 1 404 ? -23.262 -16.877 -55.991 1.00 90.75 404 SER A C 1
ATOM 3353 O O . SER A 1 404 ? -23.846 -17.213 -54.962 1.00 90.75 404 SER A O 1
ATOM 3355 N N . MET A 1 405 ? -23.172 -15.602 -56.383 1.00 91.19 405 MET A N 1
ATOM 3356 C CA . MET A 1 405 ? -23.684 -14.483 -55.586 1.00 91.19 405 MET A CA 1
ATOM 3357 C C . MET A 1 405 ? -25.192 -14.616 -55.331 1.00 91.19 405 MET A C 1
ATOM 3359 O O . MET A 1 405 ? -25.651 -14.422 -54.209 1.00 91.19 405 MET A O 1
ATOM 3363 N N . SER A 1 406 ? -25.979 -15.006 -56.340 1.00 91.81 406 SER A N 1
ATOM 3364 C CA . SER A 1 406 ? -27.422 -15.231 -56.184 1.00 91.81 406 SER A CA 1
ATOM 3365 C C . SER A 1 406 ? -27.730 -16.361 -55.194 1.00 91.81 406 SER A C 1
ATOM 3367 O O . SER A 1 406 ? -28.575 -16.201 -54.309 1.00 91.81 406 SER A O 1
ATOM 3369 N N . LYS A 1 407 ? -27.000 -17.483 -55.277 1.00 91.94 407 LYS A N 1
ATOM 3370 C CA . LYS A 1 407 ? -27.123 -18.600 -54.327 1.00 91.94 407 LYS A CA 1
ATOM 3371 C C . LYS A 1 407 ? -26.758 -18.177 -52.904 1.00 91.94 407 LYS A C 1
ATOM 3373 O O . LYS A 1 407 ? -27.443 -18.573 -51.963 1.00 91.94 407 LYS A O 1
ATOM 3378 N N . GLU A 1 408 ? -25.711 -17.376 -52.735 1.00 88.62 408 GLU A N 1
ATOM 3379 C CA . GLU A 1 408 ? -25.289 -16.850 -51.433 1.00 88.62 408 GLU A CA 1
ATOM 3380 C C . GLU A 1 408 ? -26.334 -15.904 -50.837 1.00 88.62 408 GLU A C 1
ATOM 3382 O O . GLU A 1 408 ? -26.739 -16.097 -49.691 1.00 88.62 408 GLU A O 1
ATOM 3387 N N . VAL A 1 409 ? -26.859 -14.961 -51.625 1.00 93.19 409 VAL A N 1
ATOM 3388 C CA . VAL A 1 409 ? -27.960 -14.078 -51.203 1.00 93.19 409 VAL A CA 1
ATOM 3389 C C . VAL A 1 409 ? -29.200 -14.894 -50.832 1.00 93.19 409 VAL A C 1
ATOM 3391 O O . VAL A 1 409 ? -29.844 -14.614 -49.823 1.00 93.19 409 VAL A O 1
ATOM 3394 N N . GLY A 1 410 ? -29.527 -15.937 -51.600 1.00 93.06 410 GLY A N 1
ATOM 3395 C CA . GLY A 1 410 ? -30.619 -16.857 -51.279 1.00 93.06 410 GLY A CA 1
ATOM 3396 C C . GLY A 1 410 ? -30.418 -17.575 -49.940 1.00 93.06 410 GLY A C 1
ATOM 3397 O O . GLY A 1 410 ? -31.344 -17.638 -49.132 1.00 93.06 410 GLY A O 1
ATOM 3398 N N . ARG A 1 411 ? -29.200 -18.063 -49.661 1.00 91.81 411 ARG A N 1
ATOM 3399 C CA . ARG A 1 411 ? -28.845 -18.683 -48.370 1.00 91.81 411 ARG A CA 1
ATOM 3400 C C . ARG A 1 411 ? -28.956 -17.691 -47.215 1.00 91.81 411 ARG A C 1
ATOM 3402 O O . ARG A 1 411 ? -29.550 -18.034 -46.197 1.00 91.81 411 ARG A O 1
ATOM 3409 N N . GLN A 1 412 ? -28.443 -16.473 -47.385 1.00 91.06 412 GLN A N 1
ATOM 3410 C CA . GLN A 1 412 ? -28.515 -15.417 -46.371 1.00 91.06 412 GLN A CA 1
ATOM 3411 C C . GLN A 1 412 ? -29.962 -15.013 -46.072 1.00 91.06 412 GLN A C 1
ATOM 3413 O O . GLN A 1 412 ? -30.334 -14.927 -44.906 1.00 91.06 412 GLN A O 1
ATOM 3418 N N . LYS A 1 413 ? -30.808 -14.847 -47.098 1.00 93.62 413 LYS A N 1
ATOM 3419 C CA . LYS A 1 413 ? -32.247 -14.587 -46.917 1.00 93.62 413 LYS A CA 1
ATOM 3420 C C . LYS A 1 413 ? -32.941 -15.729 -46.179 1.00 93.62 413 LYS A C 1
ATOM 3422 O O . LYS A 1 413 ? -33.646 -15.490 -45.207 1.00 93.62 413 LYS A O 1
ATOM 3427 N N . ALA A 1 414 ? -32.694 -16.975 -46.582 1.00 93.88 414 ALA A N 1
ATOM 3428 C CA . ALA A 1 414 ? -33.287 -18.134 -45.920 1.00 93.88 414 ALA A CA 1
ATOM 3429 C C . ALA A 1 414 ? -32.845 -18.263 -44.451 1.00 93.88 414 ALA A C 1
ATOM 3431 O O . ALA A 1 414 ? -33.646 -18.668 -43.607 1.00 93.88 414 ALA A O 1
ATOM 3432 N N . GLN A 1 415 ? -31.590 -17.925 -44.141 1.00 91.50 415 GLN A N 1
ATOM 3433 C CA . GLN A 1 415 ? -31.087 -17.863 -42.770 1.00 91.50 415 GLN A CA 1
ATOM 3434 C C . GLN A 1 415 ? -31.772 -16.742 -41.984 1.00 91.50 415 GLN A C 1
ATOM 3436 O O . GLN A 1 415 ? -32.335 -17.014 -40.928 1.00 91.50 415 GLN A O 1
ATOM 3441 N N . PHE A 1 416 ? -31.832 -15.533 -42.543 1.00 93.06 416 PHE A N 1
ATOM 3442 C CA . PHE A 1 416 ? -32.526 -14.400 -41.937 1.00 93.06 416 PHE A CA 1
ATOM 3443 C C . PHE A 1 416 ? -33.995 -14.721 -41.627 1.00 93.06 416 PHE A C 1
ATOM 3445 O O . PHE A 1 416 ? -34.469 -14.461 -40.526 1.00 93.06 416 PHE A O 1
ATOM 3452 N N . ASP A 1 417 ? -34.709 -15.375 -42.545 1.00 94.19 417 ASP A N 1
ATOM 3453 C CA . ASP A 1 417 ? -36.103 -15.772 -42.328 1.00 94.19 417 ASP A CA 1
ATOM 3454 C C . ASP A 1 417 ? -36.250 -16.849 -41.241 1.00 94.19 417 ASP A C 1
ATOM 3456 O O . ASP A 1 417 ? -37.263 -16.904 -40.537 1.00 94.19 417 ASP A O 1
ATOM 3460 N N . ARG A 1 418 ? -35.274 -17.758 -41.099 1.00 93.06 418 ARG A N 1
ATOM 3461 C CA . ARG A 1 418 ? -35.242 -18.722 -39.983 1.00 93.06 418 ARG A CA 1
ATOM 3462 C C . ARG A 1 418 ? -35.024 -17.998 -38.661 1.00 93.06 418 ARG A C 1
ATOM 3464 O O . ARG A 1 418 ? -35.793 -18.234 -37.731 1.00 93.06 418 ARG A O 1
ATOM 3471 N N . ASP A 1 419 ? -34.057 -17.092 -38.608 1.00 92.81 419 ASP A N 1
ATOM 3472 C CA . ASP A 1 419 ? -33.747 -16.314 -37.411 1.00 92.81 419 ASP A CA 1
ATOM 3473 C C . ASP A 1 419 ? -34.946 -15.452 -37.004 1.00 92.81 419 ASP A C 1
ATOM 3475 O O . ASP A 1 419 ? -35.357 -15.465 -35.844 1.00 92.81 419 ASP A O 1
ATOM 3479 N N . LEU A 1 420 ? -35.610 -14.802 -37.964 1.00 94.19 420 LEU A N 1
ATOM 3480 C CA . LEU A 1 420 ? -36.812 -14.010 -37.718 1.00 94.19 420 LEU A CA 1
ATOM 3481 C C . LEU A 1 420 ? -37.974 -14.864 -37.187 1.00 94.19 420 LEU A C 1
ATOM 3483 O O . LEU A 1 420 ? -38.695 -14.428 -36.289 1.00 94.19 420 LEU A O 1
ATOM 3487 N N . ARG A 1 421 ? -38.156 -16.093 -37.692 1.00 94.44 421 ARG A N 1
ATOM 3488 C CA . ARG A 1 421 ? -39.152 -17.038 -37.151 1.00 94.44 421 ARG A CA 1
ATOM 3489 C C . ARG A 1 421 ? -38.837 -17.429 -35.711 1.00 94.44 421 ARG A C 1
ATOM 3491 O O . ARG A 1 421 ? -39.742 -17.413 -34.880 1.00 94.44 421 ARG A O 1
ATOM 3498 N N . VAL A 1 422 ? -37.576 -17.734 -35.406 1.00 94.62 422 VAL A N 1
ATOM 3499 C CA . VAL A 1 422 ? -37.139 -18.048 -34.036 1.00 94.62 422 VAL A CA 1
ATOM 3500 C C . VAL A 1 422 ? -37.360 -16.850 -33.115 1.00 94.62 422 VAL A C 1
ATOM 3502 O O . VAL A 1 422 ? -37.883 -17.021 -32.016 1.00 94.62 422 VAL A O 1
ATOM 3505 N N . LEU A 1 423 ? -37.027 -15.637 -33.562 1.00 90.00 423 LEU A N 1
ATOM 3506 C CA . LEU A 1 423 ? -37.256 -14.411 -32.798 1.00 90.00 423 LEU A CA 1
ATOM 3507 C C . LEU A 1 423 ? -38.745 -14.182 -32.530 1.00 90.00 423 LEU A C 1
ATOM 3509 O O . LEU A 1 423 ? -39.117 -13.953 -31.385 1.00 90.00 423 LEU A O 1
ATOM 3513 N N . ARG A 1 424 ? -39.613 -14.324 -33.539 1.00 92.62 424 ARG A N 1
ATOM 3514 C CA . ARG A 1 424 ? -41.072 -14.215 -33.355 1.00 92.62 424 ARG A CA 1
ATOM 3515 C C . ARG A 1 424 ? -41.604 -15.241 -32.355 1.00 92.62 424 ARG A C 1
ATOM 3517 O O . ARG A 1 424 ? -42.403 -14.888 -31.496 1.00 92.62 424 ARG A O 1
ATOM 3524 N N . GLN A 1 425 ? -41.140 -16.489 -32.429 1.00 92.81 425 GLN A N 1
ATOM 3525 C CA . GLN A 1 425 ? -41.525 -17.529 -31.471 1.00 92.81 425 GLN A CA 1
ATOM 3526 C C . GLN A 1 425 ? -41.028 -17.233 -30.052 1.00 92.81 425 GLN A C 1
ATOM 3528 O O . GLN A 1 425 ? -41.750 -17.506 -29.097 1.00 92.81 425 GLN A O 1
ATOM 3533 N N . ARG A 1 426 ? -39.818 -16.678 -29.895 1.00 90.50 426 ARG A N 1
ATOM 3534 C CA . ARG A 1 426 ? -39.303 -16.249 -28.586 1.00 90.50 426 ARG A CA 1
ATOM 3535 C C . ARG A 1 426 ? -40.140 -15.116 -28.013 1.00 90.50 426 ARG A C 1
ATOM 3537 O O . ARG A 1 426 ? -40.626 -15.264 -26.905 1.00 90.50 426 ARG A O 1
ATOM 3544 N N . VAL A 1 427 ? -40.405 -14.070 -28.797 1.00 93.50 427 VAL A N 1
ATOM 3545 C CA . VAL A 1 427 ? -41.245 -12.941 -28.365 1.00 93.50 427 VAL A CA 1
ATOM 3546 C C . VAL A 1 427 ? -42.635 -13.417 -27.938 1.00 93.50 427 VAL A C 1
ATOM 3548 O O . VAL A 1 427 ? -43.107 -13.014 -26.882 1.00 93.50 427 VAL A O 1
ATOM 3551 N N . ALA A 1 428 ? -43.266 -14.318 -28.699 1.00 93.75 428 ALA A N 1
ATOM 3552 C CA . ALA A 1 428 ? -44.567 -14.878 -28.331 1.00 93.75 428 ALA A CA 1
ATOM 3553 C C . ALA A 1 428 ? -44.512 -15.688 -27.021 1.00 93.75 428 ALA A C 1
ATOM 3555 O O . ALA A 1 428 ? -45.371 -15.523 -26.158 1.00 93.75 428 ALA A O 1
ATOM 3556 N N . LYS A 1 429 ? -43.479 -16.525 -26.833 1.00 91.94 429 LYS A N 1
ATOM 3557 C CA . LYS A 1 429 ? -43.273 -17.272 -25.579 1.00 91.94 429 LYS A CA 1
ATOM 3558 C C . LYS A 1 429 ? -42.999 -16.349 -24.395 1.00 91.94 429 LYS A C 1
ATOM 3560 O O . LYS A 1 429 ? -43.511 -16.599 -23.309 1.00 91.94 429 LYS A O 1
ATOM 3565 N N . ASP A 1 430 ? -42.215 -15.295 -24.594 1.00 88.69 430 ASP A N 1
ATOM 3566 C CA . ASP A 1 430 ? -41.895 -14.320 -23.554 1.00 88.69 430 ASP A CA 1
ATOM 3567 C C . ASP A 1 430 ? -43.151 -13.537 -23.141 1.00 88.69 430 ASP A C 1
ATOM 3569 O O . ASP A 1 430 ? -43.381 -13.334 -21.949 1.00 88.69 430 ASP A O 1
ATOM 3573 N N . GLN A 1 431 ? -44.005 -13.166 -24.102 1.00 90.62 431 GLN A N 1
ATOM 3574 C CA . GLN A 1 431 ? -45.310 -12.551 -23.839 1.00 90.62 431 GLN A CA 1
ATOM 3575 C C . GLN A 1 431 ? -46.224 -13.485 -23.041 1.00 90.62 431 GLN A C 1
ATOM 3577 O O . GLN A 1 431 ? -46.733 -13.084 -21.996 1.00 90.62 431 GLN A O 1
ATOM 3582 N N . GLU A 1 432 ? -46.366 -14.744 -23.461 1.00 92.81 432 GLU A N 1
ATOM 3583 C CA . GLU A 1 432 ? -47.187 -15.731 -22.750 1.00 92.81 432 GLU A CA 1
ATOM 3584 C C . GLU A 1 432 ? -46.674 -15.970 -21.319 1.00 92.81 432 GLU A C 1
ATOM 3586 O O . GLU A 1 432 ? -47.447 -16.018 -20.360 1.00 92.81 432 GLU A O 1
ATOM 3591 N N . GLN A 1 433 ? -45.354 -16.074 -21.136 1.00 89.50 433 GLN A N 1
ATOM 3592 C CA . GLN A 1 433 ? -44.756 -16.188 -19.807 1.00 89.50 433 GLN A CA 1
ATOM 3593 C C . GLN A 1 433 ? -45.010 -14.945 -18.955 1.00 89.50 433 GLN A C 1
ATOM 3595 O O . GLN A 1 433 ? -45.246 -15.070 -17.753 1.00 89.50 433 GLN A O 1
ATOM 3600 N N . GLN A 1 434 ? -44.962 -13.753 -19.549 1.00 86.06 434 GLN A N 1
ATOM 3601 C CA . GLN A 1 434 ? -45.219 -12.509 -18.837 1.00 86.06 434 GLN A CA 1
ATOM 3602 C C . GLN A 1 434 ? -46.682 -12.399 -18.404 1.00 86.06 434 GLN A C 1
ATOM 3604 O O . GLN A 1 434 ? -46.947 -12.015 -17.267 1.00 86.06 434 GLN A O 1
ATOM 3609 N N . GLU A 1 435 ? -47.627 -12.788 -19.257 1.00 92.12 435 GLU A N 1
ATOM 3610 C CA . GLU A 1 435 ? -49.048 -12.839 -18.908 1.00 92.12 435 GLU A CA 1
ATOM 3611 C C . GLU A 1 435 ? -49.318 -13.835 -17.779 1.00 92.12 435 GLU A C 1
ATOM 3613 O O . GLU A 1 435 ? -49.996 -13.489 -16.810 1.00 92.12 435 GLU A O 1
ATOM 3618 N N . ARG A 1 436 ? -48.727 -15.036 -17.839 1.00 91.88 436 ARG A N 1
ATOM 3619 C CA . ARG A 1 436 ? -48.817 -16.026 -16.751 1.00 91.88 436 ARG A CA 1
ATOM 3620 C C . ARG A 1 436 ? -48.269 -15.464 -15.440 1.00 91.88 436 ARG A C 1
ATOM 3622 O O . ARG A 1 436 ? -48.969 -15.483 -14.434 1.00 91.88 436 ARG A O 1
ATOM 3629 N N . LYS A 1 437 ? -47.078 -14.856 -15.466 1.00 89.94 437 LYS A N 1
ATOM 3630 C CA . LYS A 1 437 ? -46.489 -14.191 -14.289 1.00 89.94 437 LYS A CA 1
ATOM 3631 C C . LYS A 1 437 ? -47.389 -13.088 -13.739 1.00 89.94 437 LYS A C 1
ATOM 3633 O O . LYS A 1 437 ? -47.521 -12.966 -12.527 1.00 89.94 437 LYS A O 1
ATOM 3638 N N . GLN A 1 438 ? -48.016 -12.287 -14.600 1.00 90.19 438 GLN A N 1
ATOM 3639 C CA . GLN A 1 438 ? -48.953 -11.248 -14.168 1.00 90.19 438 GLN A CA 1
ATOM 3640 C C . GLN A 1 438 ? -50.212 -11.841 -13.528 1.00 90.19 438 GLN A C 1
ATOM 3642 O O . GLN A 1 438 ? -50.685 -11.317 -12.520 1.00 90.19 438 GLN A O 1
ATOM 3647 N N . GLN A 1 439 ? -50.758 -12.923 -14.084 1.00 91.12 439 GLN A N 1
ATOM 3648 C CA . GLN A 1 439 ? -51.911 -13.617 -13.509 1.00 91.12 439 GLN A CA 1
ATOM 3649 C C . GLN A 1 439 ? -51.571 -14.244 -12.155 1.00 91.12 439 GLN A C 1
ATOM 3651 O O . GLN A 1 439 ? -52.319 -14.056 -11.195 1.00 91.12 439 GLN A O 1
ATOM 3656 N N . ASP A 1 440 ? -50.425 -14.912 -12.048 1.00 89.69 440 ASP A N 1
ATOM 3657 C CA . ASP A 1 440 ? -49.946 -15.495 -10.795 1.00 89.69 440 ASP A CA 1
ATOM 3658 C C . ASP A 1 440 ? -49.662 -14.410 -9.753 1.00 89.69 440 ASP A C 1
ATOM 3660 O O . ASP A 1 440 ? -50.069 -14.548 -8.603 1.00 89.69 440 ASP A O 1
ATOM 3664 N N . ALA A 1 441 ? -49.074 -13.277 -10.152 1.00 89.88 441 ALA A N 1
ATOM 3665 C CA . ALA A 1 441 ? -48.872 -12.130 -9.271 1.00 89.88 441 ALA A CA 1
ATOM 3666 C C . ALA A 1 441 ? -50.200 -11.545 -8.763 1.00 89.88 441 ALA A C 1
ATOM 3668 O O . ALA A 1 441 ? -50.296 -11.183 -7.593 1.00 89.88 441 ALA A O 1
ATOM 3669 N N . ARG A 1 442 ? -51.242 -11.482 -9.605 1.00 91.75 442 ARG A N 1
ATOM 3670 C CA . ARG A 1 442 ? -52.586 -11.042 -9.185 1.00 91.75 442 ARG A CA 1
ATOM 3671 C C . ARG A 1 442 ? -53.219 -12.018 -8.196 1.00 91.75 442 ARG A C 1
ATOM 3673 O O . ARG A 1 442 ? -53.753 -11.576 -7.183 1.00 91.75 442 ARG A O 1
ATOM 3680 N N . ARG A 1 443 ? -53.133 -13.326 -8.459 1.00 91.69 443 ARG A N 1
ATOM 3681 C CA . ARG A 1 443 ? -53.627 -14.373 -7.546 1.00 91.69 443 ARG A CA 1
ATOM 3682 C C . ARG A 1 443 ? -52.884 -14.339 -6.214 1.00 91.69 443 ARG A C 1
ATOM 3684 O O . ARG A 1 443 ? -53.511 -14.371 -5.163 1.00 91.69 443 ARG A O 1
ATOM 3691 N N . HIS A 1 444 ? -51.563 -14.197 -6.264 1.00 91.50 444 HIS A N 1
ATOM 3692 C CA . HIS A 1 444 ? -50.722 -14.047 -5.084 1.00 91.50 444 HIS A CA 1
ATOM 3693 C C . HIS A 1 444 ? -51.078 -12.778 -4.304 1.00 91.50 444 HIS A C 1
ATOM 3695 O O . HIS A 1 444 ? -51.243 -12.839 -3.095 1.00 91.50 444 HIS A O 1
ATOM 3701 N N . LEU A 1 445 ? -51.270 -11.638 -4.975 1.00 91.62 445 LEU A N 1
ATOM 3702 C CA . LEU A 1 445 ? -51.700 -10.398 -4.327 1.00 91.62 445 LEU A CA 1
ATOM 3703 C C . LEU A 1 445 ? -53.046 -10.569 -3.611 1.00 91.62 445 LEU A C 1
ATOM 3705 O O . LEU A 1 445 ? -53.182 -10.125 -2.476 1.00 91.62 445 LEU A O 1
ATOM 3709 N N . GLN A 1 446 ? -54.022 -11.219 -4.248 1.00 91.44 446 GLN A N 1
ATOM 3710 C CA . GLN A 1 446 ? -55.325 -11.498 -3.639 1.00 91.44 446 GLN A CA 1
ATOM 3711 C C . GLN A 1 446 ? -55.202 -12.429 -2.427 1.00 91.44 446 GLN A C 1
ATOM 3713 O O . GLN A 1 446 ? -55.783 -12.141 -1.383 1.00 91.44 446 GLN A O 1
ATOM 3718 N N . ALA A 1 447 ? -54.399 -13.492 -2.529 1.00 91.00 447 ALA A N 1
ATOM 3719 C CA . ALA A 1 447 ? -54.124 -14.391 -1.411 1.00 91.00 447 ALA A CA 1
ATOM 3720 C C . ALA A 1 447 ? -53.439 -13.653 -0.248 1.00 91.00 447 ALA A C 1
ATOM 3722 O O . ALA A 1 447 ? -53.858 -13.792 0.895 1.00 91.00 447 ALA A O 1
ATOM 3723 N N . VAL A 1 448 ? -52.457 -12.794 -0.537 1.00 88.62 448 VAL A N 1
ATOM 3724 C CA . VAL A 1 448 ? -51.791 -11.951 0.470 1.00 88.62 448 VAL A CA 1
ATOM 3725 C C . VAL A 1 448 ? -52.770 -10.961 1.098 1.00 88.62 448 VAL A C 1
ATOM 3727 O O . VAL A 1 448 ? -52.720 -10.731 2.299 1.00 88.62 448 VAL A O 1
ATOM 3730 N N . GLN A 1 449 ? -53.690 -10.374 0.328 1.00 85.69 449 GLN A N 1
ATOM 3731 C CA . GLN A 1 449 ? -54.721 -9.488 0.876 1.00 85.69 449 GLN A CA 1
ATOM 3732 C C . GLN A 1 449 ? -55.661 -10.219 1.838 1.00 85.69 449 GLN A C 1
ATOM 3734 O O . GLN A 1 449 ? -55.978 -9.667 2.891 1.00 85.69 449 GLN A O 1
ATOM 3739 N N . GLN A 1 450 ? -56.070 -11.446 1.506 1.00 88.12 450 GLN A N 1
ATOM 3740 C CA . GLN A 1 450 ? -56.890 -12.291 2.379 1.00 88.12 450 GLN A CA 1
ATOM 3741 C C . GLN A 1 450 ? -56.121 -12.697 3.641 1.00 88.12 450 GLN A C 1
ATOM 3743 O O . GLN A 1 450 ? -56.612 -12.475 4.744 1.00 88.12 450 GLN A O 1
ATOM 3748 N N . GLN A 1 451 ? -54.875 -13.153 3.492 1.00 87.19 451 GLN A N 1
ATOM 3749 C CA . GLN A 1 451 ? -53.989 -13.460 4.619 1.00 87.19 451 GLN A CA 1
ATOM 3750 C C . GLN A 1 451 ? -53.792 -12.245 5.529 1.00 87.19 451 GLN A C 1
ATOM 3752 O O . GLN A 1 451 ? -53.951 -12.357 6.735 1.00 87.19 451 GLN A O 1
ATOM 3757 N N . MET A 1 452 ? -53.551 -11.052 4.975 1.00 80.25 452 MET A N 1
ATOM 3758 C CA . MET A 1 452 ? -53.448 -9.824 5.769 1.00 80.25 452 MET A CA 1
ATOM 3759 C C . MET A 1 452 ? -54.741 -9.501 6.524 1.00 80.25 452 MET A C 1
ATOM 3761 O O . MET A 1 452 ? -54.679 -8.931 7.610 1.00 80.25 452 MET A O 1
ATOM 3765 N N . GLN A 1 453 ? -55.916 -9.779 5.955 1.00 85.00 453 GLN A N 1
ATOM 3766 C CA . GLN A 1 453 ? -57.190 -9.555 6.643 1.00 85.00 453 GLN A CA 1
ATOM 3767 C C . GLN A 1 453 ? -57.379 -10.545 7.798 1.00 85.00 453 GLN A C 1
ATOM 3769 O O . GLN A 1 453 ? -57.715 -10.122 8.904 1.00 85.00 453 GLN A O 1
ATOM 3774 N N . GLU A 1 454 ? -57.098 -11.826 7.572 1.00 86.88 454 GLU A N 1
ATOM 3775 C CA . GLU A 1 454 ? -57.150 -12.874 8.597 1.00 86.88 454 GLU A CA 1
ATOM 3776 C C . GLU A 1 454 ? -56.129 -12.624 9.714 1.00 86.88 454 GLU A C 1
ATOM 3778 O O . GLU A 1 454 ? -56.467 -12.675 10.898 1.00 86.88 454 GLU A O 1
ATOM 3783 N N . GLU A 1 455 ? -54.900 -12.253 9.356 1.00 84.38 455 GLU A N 1
ATOM 3784 C CA . GLU A 1 455 ? -53.860 -11.870 10.307 1.00 84.38 455 GLU A CA 1
ATOM 3785 C C . GLU A 1 455 ? -54.242 -10.618 11.088 1.00 84.38 455 GLU A C 1
ATOM 3787 O O . GLU A 1 455 ? -54.000 -10.575 12.288 1.00 84.38 455 GLU A O 1
ATOM 3792 N N . LYS A 1 456 ? -54.876 -9.614 10.468 1.00 81.31 456 LYS A N 1
ATOM 3793 C CA . LYS A 1 456 ? -55.368 -8.426 11.186 1.00 81.31 456 LYS A CA 1
ATOM 3794 C C . LYS A 1 456 ? -56.432 -8.783 12.219 1.00 81.31 456 LYS A C 1
ATOM 3796 O O . LYS A 1 456 ? -56.390 -8.243 13.323 1.00 81.31 456 LYS A O 1
ATOM 3801 N N . LEU A 1 457 ? -57.363 -9.675 11.881 1.00 84.25 457 LEU A N 1
ATOM 3802 C CA . LEU A 1 457 ? -58.397 -10.141 12.808 1.00 84.25 457 LEU A CA 1
ATOM 3803 C C . LEU A 1 457 ? -57.781 -10.964 13.947 1.00 84.25 457 LEU A C 1
ATOM 3805 O O . LEU A 1 457 ? -57.986 -10.636 15.115 1.00 84.25 457 LEU A O 1
ATOM 3809 N N . SER A 1 458 ? -56.927 -11.939 13.624 1.00 82.31 458 SER A N 1
ATOM 3810 C CA . SER A 1 458 ? -56.202 -12.733 14.623 1.00 82.31 458 SER A CA 1
ATOM 3811 C C . SER A 1 458 ? -55.290 -11.865 15.499 1.00 82.31 458 SER A C 1
ATOM 3813 O O . SER A 1 458 ? -55.201 -12.072 16.707 1.00 82.31 458 SER A O 1
ATOM 3815 N N . ALA A 1 459 ? -54.630 -10.853 14.931 1.00 83.62 459 ALA A N 1
ATOM 3816 C CA . ALA A 1 459 ? -53.798 -9.910 15.670 1.00 83.62 459 ALA A CA 1
ATOM 3817 C C . ALA A 1 459 ? -54.633 -9.009 16.584 1.00 83.62 459 ALA A C 1
ATOM 3819 O O . ALA A 1 459 ? -54.183 -8.697 17.683 1.00 83.62 459 ALA A O 1
ATOM 3820 N N . ALA A 1 460 ? -55.840 -8.607 16.178 1.00 84.00 460 ALA A N 1
ATOM 3821 C CA . ALA A 1 460 ? -56.749 -7.850 17.035 1.00 84.00 460 ALA A CA 1
ATOM 3822 C C . ALA A 1 460 ? -57.217 -8.681 18.243 1.00 84.00 460 ALA A C 1
ATOM 3824 O O . ALA A 1 460 ? -57.249 -8.172 19.366 1.00 84.00 460 ALA A O 1
ATOM 3825 N N . GLU A 1 461 ? -57.516 -9.964 18.037 1.00 79.94 461 GLU A N 1
ATOM 3826 C CA . GLU A 1 461 ? -57.886 -10.897 19.108 1.00 79.94 461 GLU A CA 1
ATOM 3827 C C . GLU A 1 461 ? -56.714 -11.173 20.053 1.00 79.94 461 GLU A C 1
ATOM 3829 O O . GLU A 1 461 ? -56.839 -10.956 21.260 1.00 79.94 461 GLU A O 1
ATOM 3834 N N . LYS A 1 462 ? -55.539 -11.509 19.506 1.00 81.75 462 LYS A N 1
ATOM 3835 C CA . LYS A 1 462 ? -54.300 -11.659 20.284 1.00 81.75 462 LYS A CA 1
ATOM 3836 C C . LYS A 1 462 ? -53.965 -10.381 21.044 1.00 81.75 462 LYS A C 1
ATOM 3838 O O . LYS A 1 462 ? -53.601 -10.445 22.209 1.00 81.75 462 LYS A O 1
ATOM 3843 N N . ARG A 1 463 ? -54.148 -9.200 20.441 1.00 78.31 463 ARG A N 1
ATOM 3844 C CA . ARG A 1 463 ? -53.950 -7.910 21.121 1.00 78.31 463 ARG A CA 1
ATOM 3845 C C . ARG A 1 463 ? -54.890 -7.758 22.313 1.00 78.31 463 ARG A C 1
ATOM 3847 O O . ARG A 1 463 ? -54.461 -7.271 23.349 1.00 78.31 463 ARG A O 1
ATOM 3854 N N . ARG A 1 464 ? -56.150 -8.179 22.205 1.00 79.19 464 ARG A N 1
ATOM 3855 C CA . ARG A 1 464 ? -57.112 -8.132 23.317 1.00 79.19 464 ARG A CA 1
ATOM 3856 C C . ARG A 1 464 ? -56.735 -9.088 24.452 1.00 79.19 464 ARG A C 1
ATOM 3858 O O . ARG A 1 464 ? -56.928 -8.740 25.615 1.00 79.19 464 ARG A O 1
ATOM 3865 N N . GLU A 1 465 ? -56.216 -10.268 24.136 1.00 83.12 465 GLU A N 1
ATOM 3866 C CA . GLU A 1 465 ? -55.717 -11.224 25.133 1.00 83.12 465 GLU A CA 1
ATOM 3867 C C . GLU A 1 465 ? -54.442 -10.718 25.807 1.00 83.12 465 GLU A C 1
ATOM 3869 O O . GLU A 1 465 ? -54.384 -10.674 27.036 1.00 83.12 465 GLU A O 1
ATOM 3874 N N . LEU A 1 466 ? -53.490 -10.220 25.014 1.00 80.25 466 LEU A N 1
ATOM 3875 C CA . LEU A 1 466 ? -52.269 -9.591 25.505 1.00 80.25 466 LEU A CA 1
ATOM 3876 C C . LEU A 1 466 ? -52.581 -8.402 26.408 1.00 80.25 466 LEU A C 1
ATOM 3878 O O . LEU A 1 466 ? -51.941 -8.274 27.438 1.00 80.25 466 LEU A O 1
ATOM 3882 N N . LEU A 1 467 ? -53.575 -7.564 26.089 1.00 79.12 467 LEU A N 1
ATOM 3883 C CA . LEU A 1 467 ? -53.981 -6.451 26.957 1.00 79.12 467 LEU A CA 1
ATOM 3884 C C . LEU A 1 467 ? -54.483 -6.944 28.322 1.00 79.12 467 LEU A C 1
ATOM 3886 O O . LEU A 1 467 ? -54.013 -6.465 29.346 1.00 79.12 467 LEU A O 1
ATOM 3890 N N . LYS A 1 468 ? -55.353 -7.961 28.359 1.00 80.88 468 LYS A N 1
ATOM 3891 C CA . LYS A 1 468 ? -55.827 -8.546 29.630 1.00 80.88 468 LYS A CA 1
ATOM 3892 C C . LYS A 1 468 ? -54.699 -9.182 30.440 1.00 80.88 468 LYS A C 1
ATOM 3894 O O . LYS A 1 468 ? -54.719 -9.157 31.671 1.00 80.88 468 LYS A O 1
ATOM 3899 N N . GLU A 1 469 ? -53.747 -9.814 29.762 1.00 78.81 469 GLU A N 1
ATOM 3900 C CA . GLU A 1 469 ? -52.571 -10.377 30.414 1.00 78.81 469 GLU A CA 1
ATOM 3901 C C . GLU A 1 469 ? -51.627 -9.271 30.899 1.00 78.81 469 GLU A C 1
ATOM 3903 O O . GLU A 1 469 ? -51.111 -9.363 32.010 1.00 78.81 469 GLU A O 1
ATOM 3908 N N . THR A 1 470 ? -51.503 -8.185 30.131 1.00 73.25 470 THR A N 1
ATOM 3909 C CA . THR A 1 470 ? -50.753 -6.976 30.488 1.00 73.25 470 THR A CA 1
ATOM 3910 C C . THR A 1 470 ? -51.331 -6.350 31.750 1.00 73.25 470 THR A C 1
ATOM 3912 O O . THR A 1 470 ? -50.563 -6.078 32.661 1.00 73.25 470 THR A O 1
ATOM 3915 N N . ASP A 1 471 ? -52.653 -6.213 31.882 1.00 74.94 471 ASP A N 1
ATOM 3916 C CA . ASP A 1 471 ? -53.287 -5.658 33.089 1.00 74.94 471 ASP A CA 1
ATOM 3917 C C . ASP A 1 471 ? -52.960 -6.499 34.342 1.00 74.94 471 ASP A C 1
ATOM 3919 O O . ASP A 1 471 ? -52.535 -5.982 35.376 1.00 74.94 471 ASP A O 1
ATOM 3923 N N . ARG A 1 472 ? -53.057 -7.833 34.240 1.00 79.69 472 ARG A N 1
ATOM 3924 C CA . ARG A 1 472 ? -52.684 -8.751 35.337 1.00 79.69 472 ARG A CA 1
ATOM 3925 C C . ARG A 1 472 ? -51.191 -8.701 35.660 1.00 79.69 472 ARG A C 1
ATOM 3927 O O . ARG A 1 472 ? -50.795 -8.865 36.816 1.00 79.69 472 ARG A O 1
ATOM 3934 N N . GLN A 1 473 ? -50.349 -8.542 34.642 1.00 74.00 473 GLN A N 1
ATOM 3935 C CA . GLN A 1 473 ? -48.910 -8.380 34.815 1.00 74.00 473 GLN A CA 1
ATOM 3936 C C . GLN A 1 473 ? -48.583 -7.017 35.436 1.00 74.00 473 GLN A C 1
ATOM 3938 O O . GLN A 1 473 ? -47.712 -6.966 36.297 1.00 74.00 473 GLN A O 1
ATOM 3943 N N . GLN A 1 474 ? -49.321 -5.955 35.100 1.00 72.75 474 GLN A N 1
ATOM 3944 C CA . GLN A 1 474 ? -49.186 -4.624 35.690 1.00 72.75 474 GLN A CA 1
ATOM 3945 C C . GLN A 1 474 ? -49.508 -4.637 37.186 1.00 72.75 474 GLN A C 1
ATOM 3947 O O . GLN A 1 474 ? -48.723 -4.114 37.969 1.00 72.75 474 GLN A O 1
ATOM 3952 N N . GLU A 1 475 ? -50.588 -5.292 37.619 1.00 79.62 475 GLU A N 1
ATOM 3953 C CA . GLU A 1 475 ? -50.909 -5.416 39.052 1.00 79.62 475 GLU A CA 1
ATOM 3954 C C . GLU A 1 475 ? -49.809 -6.159 39.830 1.00 79.62 475 GLU A C 1
ATOM 3956 O O . GLU A 1 475 ? -49.378 -5.729 40.906 1.00 79.62 475 GLU A O 1
ATOM 3961 N N . LYS A 1 476 ? -49.296 -7.261 39.265 1.00 80.19 476 LYS A N 1
ATOM 3962 C CA . LYS A 1 476 ? -48.176 -8.012 39.854 1.00 80.19 476 LYS A CA 1
ATOM 3963 C C . LYS A 1 476 ? -46.884 -7.192 39.861 1.00 80.19 476 LYS A C 1
ATOM 3965 O O . LYS A 1 476 ? -46.151 -7.244 40.847 1.00 80.19 476 LYS A O 1
ATOM 3970 N N . ALA A 1 477 ? -46.613 -6.436 38.798 1.00 80.00 477 ALA A N 1
ATOM 3971 C CA . ALA A 1 477 ? -45.456 -5.555 38.692 1.00 80.00 477 ALA A CA 1
ATOM 3972 C C . ALA A 1 477 ? -45.526 -4.422 39.721 1.00 80.00 477 ALA A C 1
ATOM 3974 O O . ALA A 1 477 ? -44.540 -4.187 40.407 1.00 80.00 477 ALA A O 1
ATOM 3975 N N . GLN A 1 478 ? -46.691 -3.801 39.932 1.00 78.62 478 GLN A N 1
ATOM 3976 C CA . GLN A 1 478 ? -46.879 -2.765 40.953 1.00 78.62 478 GLN A CA 1
ATOM 3977 C C . GLN A 1 478 ? -46.609 -3.288 42.370 1.00 78.62 478 GLN A C 1
ATOM 3979 O O . GLN A 1 478 ? -45.966 -2.610 43.173 1.00 78.62 478 GLN A O 1
ATOM 3984 N N . LEU A 1 479 ? -47.082 -4.497 42.696 1.00 82.06 479 LEU A N 1
ATOM 3985 C CA . LEU A 1 479 ? -46.818 -5.105 44.003 1.00 82.06 479 LEU A CA 1
ATOM 3986 C C . LEU A 1 479 ? -45.326 -5.417 44.187 1.00 82.06 479 LEU A C 1
ATOM 3988 O O . LEU A 1 479 ? -44.764 -5.120 45.241 1.00 82.06 479 LEU A O 1
ATOM 3992 N N . LYS A 1 480 ? -44.680 -5.971 43.155 1.00 80.19 480 LYS A N 1
ATOM 3993 C CA . LYS A 1 480 ? -43.236 -6.231 43.154 1.00 80.19 480 LYS A CA 1
ATOM 3994 C C . LYS A 1 480 ? -42.419 -4.945 43.272 1.00 80.19 480 LYS A C 1
ATOM 3996 O O . LYS A 1 480 ? -41.504 -4.888 44.084 1.00 80.19 480 LYS A O 1
ATOM 4001 N N . GLN A 1 481 ? -42.781 -3.898 42.535 1.00 80.69 481 GLN A N 1
ATOM 4002 C CA . GLN A 1 481 ? -42.086 -2.611 42.536 1.00 80.69 481 GLN A CA 1
ATOM 4003 C C . GLN A 1 481 ? -42.087 -1.978 43.931 1.00 80.69 481 GLN A C 1
ATOM 4005 O O . GLN A 1 481 ? -41.048 -1.511 44.387 1.00 80.69 481 GLN A O 1
ATOM 4010 N N . LYS A 1 482 ? -43.215 -2.035 44.654 1.00 84.94 482 LYS A N 1
ATOM 4011 C CA . LYS A 1 482 ? -43.289 -1.584 46.056 1.00 84.94 482 LYS A CA 1
ATOM 4012 C C . LYS A 1 482 ? -42.335 -2.372 46.961 1.00 84.94 482 LYS A C 1
ATOM 4014 O O . LYS A 1 482 ? -41.568 -1.778 47.709 1.00 84.94 482 LYS A O 1
ATOM 4019 N N . GLN A 1 483 ? -42.322 -3.703 46.842 1.00 82.69 483 GLN A N 1
ATOM 4020 C CA . GLN A 1 483 ? -41.421 -4.559 47.628 1.00 82.69 483 GLN A CA 1
ATOM 4021 C C . GLN A 1 483 ? -39.938 -4.300 47.314 1.00 82.69 483 GLN A C 1
ATOM 4023 O O . GLN A 1 483 ? -39.098 -4.330 48.215 1.00 82.69 483 GLN A O 1
ATOM 4028 N N . ILE A 1 484 ? -39.610 -4.027 46.049 1.00 84.81 484 ILE A N 1
ATOM 4029 C CA . ILE A 1 484 ? -38.258 -3.665 45.619 1.00 84.81 484 ILE A CA 1
ATOM 4030 C C . ILE A 1 484 ? -37.872 -2.288 46.169 1.00 84.81 484 ILE A C 1
ATOM 4032 O O . ILE A 1 484 ? -36.774 -2.148 46.701 1.00 84.81 484 ILE A O 1
ATOM 4036 N N . GLN A 1 485 ? -38.755 -1.286 46.106 1.00 84.56 485 GLN A N 1
ATOM 4037 C CA . GLN A 1 485 ? -38.506 0.046 46.675 1.00 84.56 485 GLN A CA 1
ATOM 4038 C C . GLN A 1 485 ? -38.200 -0.028 48.178 1.00 84.56 485 GLN A C 1
ATOM 4040 O O . GLN A 1 485 ? -37.171 0.495 48.612 1.00 84.56 485 GLN A O 1
ATOM 4045 N N . ASP A 1 486 ? -39.000 -0.773 48.946 1.00 86.12 486 ASP A N 1
ATOM 4046 C CA . ASP A 1 486 ? -38.780 -0.979 50.384 1.00 86.12 486 ASP A CA 1
ATOM 4047 C C . ASP A 1 486 ? -37.408 -1.613 50.685 1.00 86.12 486 ASP A C 1
ATOM 4049 O O . ASP A 1 486 ? -36.760 -1.302 51.690 1.00 86.12 486 ASP A O 1
ATOM 4053 N N . LEU A 1 487 ? -36.940 -2.522 49.822 1.00 85.44 487 LEU A N 1
ATOM 4054 C CA . LEU A 1 487 ? -35.620 -3.141 49.949 1.00 85.44 487 LEU A CA 1
ATOM 4055 C C . LEU A 1 487 ? -34.485 -2.217 49.509 1.00 85.44 487 LEU A C 1
ATOM 4057 O O . LEU A 1 487 ? -33.450 -2.189 50.177 1.00 85.44 487 LEU A O 1
ATOM 4061 N N . LYS A 1 488 ? -34.673 -1.429 48.443 1.00 84.50 488 LYS A N 1
ATOM 4062 C CA . LYS A 1 488 ? -33.703 -0.410 48.017 1.00 84.50 488 LYS A CA 1
ATOM 4063 C C . LYS A 1 488 ? -33.441 0.579 49.149 1.00 84.50 488 LYS A C 1
ATOM 4065 O O . LYS A 1 488 ? -32.286 0.861 49.461 1.00 84.50 488 LYS A O 1
ATOM 4070 N N . GLU A 1 489 ? -34.488 1.042 49.829 1.00 85.44 489 GLU A N 1
ATOM 4071 C CA . GLU A 1 489 ? -34.348 1.938 50.979 1.00 85.44 489 GLU A CA 1
ATOM 4072 C C . GLU A 1 489 ? -33.582 1.303 52.146 1.00 85.44 489 GLU A C 1
ATOM 4074 O O . GLU A 1 489 ? -32.746 1.966 52.765 1.00 85.44 489 GLU A O 1
ATOM 4079 N N . LYS A 1 490 ? -33.832 0.022 52.447 1.00 86.69 490 LYS A N 1
ATOM 4080 C CA . LYS A 1 490 ? -33.082 -0.716 53.479 1.00 86.69 490 LYS A CA 1
ATOM 4081 C C . LYS A 1 490 ? -31.600 -0.832 53.116 1.00 86.69 490 LYS A C 1
ATOM 4083 O O . LYS A 1 490 ? -30.752 -0.492 53.932 1.00 86.69 490 LYS A O 1
ATOM 4088 N N . LYS A 1 491 ? -31.282 -1.193 51.871 1.00 84.38 491 LYS A N 1
ATOM 4089 C CA . LYS A 1 491 ? -29.900 -1.322 51.376 1.00 84.38 491 LYS A CA 1
ATOM 4090 C C . LYS A 1 491 ? -29.135 -0.002 51.364 1.00 84.38 491 LYS A C 1
ATOM 4092 O O . LYS A 1 491 ? -27.950 0.022 51.678 1.00 84.38 491 LYS A O 1
ATOM 4097 N N . LEU A 1 492 ? -29.800 1.105 51.038 1.00 84.38 492 LEU A N 1
ATOM 4098 C CA . LEU A 1 492 ? -29.201 2.438 51.117 1.00 84.38 492 LEU A CA 1
ATOM 4099 C C . LEU A 1 492 ? -28.904 2.839 52.570 1.00 84.38 492 LEU A C 1
ATOM 4101 O O . LEU A 1 492 ? -27.845 3.402 52.847 1.00 84.38 492 LEU A O 1
ATOM 4105 N N . LYS A 1 493 ? -29.794 2.501 53.515 1.00 85.25 493 LYS A N 1
ATOM 4106 C CA . LYS A 1 493 ? -29.542 2.687 54.956 1.00 85.25 493 LYS A CA 1
ATOM 4107 C C . LYS A 1 493 ? -28.363 1.831 55.436 1.00 85.25 493 LYS A C 1
ATOM 4109 O O . LYS A 1 493 ? -27.504 2.350 56.146 1.00 85.25 493 LYS A O 1
ATOM 4114 N N . ASP A 1 494 ? -28.271 0.580 54.991 1.00 85.62 494 ASP A N 1
ATOM 4115 C CA . ASP A 1 494 ? -27.150 -0.315 55.308 1.00 85.62 494 ASP A CA 1
ATOM 4116 C C . ASP A 1 494 ? -25.823 0.191 54.712 1.00 85.62 494 ASP A C 1
ATOM 4118 O O . ASP A 1 494 ? -24.781 0.149 55.373 1.00 85.62 494 ASP A O 1
ATOM 4122 N N . LEU A 1 495 ? -25.846 0.752 53.495 1.00 83.69 495 LEU A N 1
ATOM 4123 C CA . LEU A 1 495 ? -24.672 1.378 52.878 1.00 83.69 495 LEU A CA 1
ATOM 4124 C C . LEU A 1 495 ? -24.161 2.553 53.716 1.00 83.69 495 LEU A C 1
ATOM 4126 O O . LEU A 1 495 ? -22.960 2.638 53.965 1.00 83.69 495 LEU A O 1
ATOM 4130 N N . ARG A 1 496 ? -25.064 3.421 54.194 1.00 82.88 496 ARG A N 1
ATOM 4131 C CA . ARG A 1 496 ? -24.717 4.539 55.0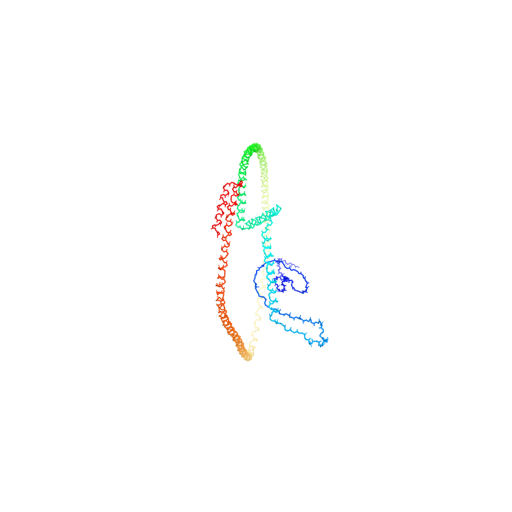89 1.00 82.88 496 ARG A CA 1
ATOM 4132 C C . ARG A 1 496 ? -24.184 4.065 56.446 1.00 82.88 496 ARG A C 1
ATOM 4134 O O . ARG A 1 496 ? -23.355 4.744 57.042 1.00 82.88 496 ARG A O 1
ATOM 4141 N N . ALA A 1 497 ? -24.647 2.914 56.939 1.00 83.81 497 ALA A N 1
ATOM 4142 C CA . ALA A 1 497 ? -24.125 2.297 58.161 1.00 83.81 497 ALA A CA 1
ATOM 4143 C C . ALA A 1 497 ? -22.725 1.683 57.963 1.00 83.81 497 ALA A C 1
ATOM 4145 O O . ALA A 1 497 ? -21.970 1.502 58.922 1.00 83.81 497 ALA A O 1
ATOM 4146 N N . THR A 1 498 ? -22.355 1.381 56.719 1.00 78.38 498 THR A N 1
ATOM 4147 C CA . THR A 1 498 ? -21.022 0.900 56.358 1.00 78.38 498 THR A CA 1
ATOM 4148 C C . THR A 1 498 ? -20.077 2.101 56.213 1.00 78.38 498 THR A C 1
ATOM 4150 O O . THR A 1 498 ? -20.509 3.182 55.834 1.00 78.38 498 THR A O 1
ATOM 4153 N N . ARG A 1 499 ? -18.775 1.958 56.516 1.00 74.62 499 ARG A N 1
ATOM 4154 C CA . ARG A 1 499 ? -17.764 3.050 56.515 1.00 74.62 499 ARG A CA 1
ATOM 4155 C C . ARG A 1 499 ? -17.426 3.612 55.113 1.00 74.62 499 ARG A C 1
ATOM 4157 O O . ARG A 1 499 ? -16.256 3.778 54.773 1.00 74.62 499 ARG A O 1
ATOM 4164 N N . VAL A 1 500 ? -18.425 3.870 54.276 1.00 82.06 500 VAL A N 1
ATOM 4165 C CA . VAL A 1 500 ? -18.296 4.498 52.961 1.00 82.06 500 VAL A CA 1
ATOM 4166 C C . VAL A 1 500 ? -18.475 6.008 53.119 1.00 82.06 500 VAL A C 1
ATOM 4168 O O . VAL A 1 500 ? -19.411 6.441 53.787 1.00 82.06 500 VAL A O 1
ATOM 4171 N N . PRO A 1 501 ? -17.607 6.837 52.516 1.00 84.19 501 PRO A N 1
ATOM 4172 C CA . PRO A 1 501 ? -17.792 8.282 52.516 1.00 84.19 501 PRO A CA 1
ATOM 4173 C C . PRO A 1 501 ? -19.147 8.694 51.925 1.00 84.19 501 PRO A C 1
ATOM 4175 O O . PRO A 1 501 ? -19.518 8.256 50.836 1.00 84.19 501 PRO A O 1
ATOM 4178 N N . GLU A 1 502 ? -19.831 9.619 52.600 1.00 83.44 502 GLU A N 1
ATOM 4179 C CA . GLU A 1 502 ? -21.190 10.086 52.278 1.00 83.44 502 GLU A CA 1
ATOM 4180 C C . GLU A 1 502 ? -21.360 10.559 50.820 1.00 83.44 502 GLU A C 1
ATOM 4182 O O . GLU A 1 502 ? -22.406 10.361 50.203 1.00 83.44 502 GLU A O 1
ATOM 4187 N N . LYS A 1 503 ? -20.296 11.107 50.217 1.00 84.62 503 LYS A N 1
ATOM 4188 C CA . LYS A 1 503 ? -20.254 11.494 48.796 1.00 84.62 503 LYS A CA 1
ATOM 4189 C C . LYS A 1 503 ? -20.644 10.341 47.858 1.00 84.62 503 LYS A C 1
ATOM 4191 O O . LYS A 1 503 ? -21.338 10.563 46.867 1.00 84.62 503 LYS A O 1
ATOM 4196 N N . HIS A 1 504 ? -20.190 9.125 48.157 1.00 84.62 504 HIS A N 1
ATOM 4197 C CA . HIS A 1 504 ? -20.450 7.940 47.338 1.00 84.62 504 HIS A CA 1
ATOM 4198 C C . HIS A 1 504 ? -21.832 7.348 47.634 1.00 84.62 504 HIS A C 1
ATOM 4200 O O . HIS A 1 504 ? -22.512 6.922 46.704 1.00 84.62 504 HIS A O 1
ATOM 4206 N N . CYS A 1 505 ? -22.312 7.433 48.879 1.00 82.56 505 CYS A N 1
ATOM 4207 C CA . CYS A 1 505 ? -23.689 7.075 49.245 1.00 82.56 505 CYS A CA 1
ATOM 4208 C C . CYS A 1 505 ? -24.714 7.930 48.478 1.00 82.56 505 CYS A C 1
ATOM 4210 O O . CYS A 1 505 ? -25.621 7.400 47.837 1.00 82.56 505 CYS A O 1
ATOM 4212 N N . GLN A 1 506 ? -24.510 9.250 48.432 1.00 84.06 506 GLN A N 1
ATOM 4213 C CA . GLN A 1 506 ? -25.361 10.173 47.672 1.00 84.06 506 GLN A CA 1
ATOM 4214 C C . GLN A 1 506 ? -25.318 9.917 46.161 1.00 84.06 506 GLN A C 1
ATOM 4216 O O . GLN A 1 506 ? -26.313 10.125 45.463 1.00 84.06 506 GLN A O 1
ATOM 4221 N N . LEU A 1 507 ? -24.178 9.460 45.634 1.00 82.81 507 LEU A N 1
ATOM 4222 C CA . LEU A 1 507 ? -24.057 9.082 44.228 1.00 82.81 507 LEU A CA 1
ATOM 4223 C C . LEU A 1 507 ? -24.897 7.838 43.910 1.00 82.81 507 LEU A C 1
ATOM 4225 O O . LEU A 1 507 ? -25.587 7.828 42.891 1.00 82.81 507 LEU A O 1
ATOM 4229 N N . VAL A 1 508 ? -24.887 6.826 44.783 1.00 85.31 508 VAL A N 1
ATOM 4230 C CA . VAL A 1 508 ? -25.739 5.631 44.646 1.00 85.31 508 VAL A CA 1
ATOM 4231 C C . VAL A 1 508 ? -27.218 6.011 44.750 1.00 85.31 508 VAL A C 1
ATOM 4233 O O . VAL A 1 508 ? -28.019 5.565 43.934 1.00 85.31 508 VAL A O 1
ATOM 4236 N N . GLU A 1 509 ? -27.591 6.909 45.661 1.00 83.25 509 GLU A N 1
ATOM 4237 C CA . GLU A 1 509 ? -28.971 7.410 45.791 1.00 83.25 509 GLU A CA 1
ATOM 4238 C C . GLU A 1 509 ? -29.453 8.195 44.569 1.00 83.25 509 GLU A C 1
ATOM 4240 O O . GLU A 1 509 ? -30.600 8.069 44.147 1.00 83.25 509 GLU A O 1
ATOM 4245 N N . ARG A 1 510 ? -28.585 9.008 43.961 1.00 83.31 510 ARG A N 1
ATOM 4246 C CA . ARG A 1 510 ? -28.921 9.705 42.712 1.00 83.31 510 ARG A CA 1
ATOM 4247 C C . ARG A 1 510 ? -29.043 8.730 41.547 1.00 83.31 510 ARG A C 1
ATOM 4249 O O . ARG A 1 510 ? -29.972 8.846 40.758 1.00 83.31 510 ARG A O 1
ATOM 4256 N N . ARG A 1 511 ? -28.133 7.757 41.441 1.00 81.19 511 ARG A N 1
ATOM 4257 C CA . ARG A 1 511 ? -28.164 6.750 40.369 1.00 81.19 511 ARG A CA 1
ATOM 4258 C C . ARG A 1 511 ? -29.378 5.832 40.473 1.00 81.19 511 ARG A C 1
ATOM 4260 O O . ARG A 1 511 ? -30.002 5.575 39.455 1.00 81.19 511 ARG A O 1
ATOM 4267 N N . THR A 1 512 ? -29.758 5.426 41.679 1.00 80.62 512 THR A N 1
ATOM 4268 C CA . THR A 1 512 ? -30.971 4.625 41.917 1.00 80.62 512 THR A CA 1
ATOM 4269 C C . THR A 1 512 ? -32.247 5.387 41.580 1.00 80.62 512 THR A C 1
ATOM 4271 O O . THR A 1 512 ? -33.115 4.828 40.918 1.00 80.62 512 THR A O 1
ATOM 4274 N N . LYS A 1 513 ? -32.341 6.670 41.959 1.00 79.69 513 LYS A N 1
ATOM 4275 C CA . LYS A 1 513 ? -33.467 7.543 41.577 1.00 79.69 513 LYS A CA 1
ATOM 4276 C C . LYS A 1 513 ? -33.549 7.769 40.067 1.00 79.69 513 LYS A C 1
ATOM 4278 O O . LYS A 1 513 ? -34.641 7.785 39.510 1.00 79.69 513 LYS A O 1
ATOM 4283 N N . ASN A 1 514 ? -32.401 7.913 39.406 1.00 76.56 514 ASN A N 1
ATOM 4284 C CA . ASN A 1 514 ? -32.347 8.075 37.956 1.00 76.56 514 ASN A CA 1
ATOM 4285 C C . ASN A 1 514 ? -32.685 6.774 37.213 1.00 76.56 514 ASN A C 1
ATOM 4287 O O . ASN A 1 514 ? -33.308 6.838 36.164 1.00 76.56 514 ASN A O 1
ATOM 4291 N N . GLN A 1 515 ? -32.316 5.608 37.753 1.00 66.00 515 GLN A N 1
ATOM 4292 C CA . GLN A 1 515 ? -32.727 4.307 37.211 1.00 66.00 515 GLN A CA 1
ATOM 4293 C C . GLN A 1 515 ? -34.242 4.122 37.327 1.00 66.00 515 GLN A C 1
ATOM 4295 O O . GLN A 1 515 ? -34.886 3.828 36.334 1.00 66.00 515 GLN A O 1
ATOM 4300 N N . SER A 1 516 ? -34.837 4.448 38.480 1.00 61.78 516 SER A N 1
ATOM 4301 C CA . SER A 1 516 ? -36.298 4.404 38.649 1.00 61.78 516 SER A CA 1
ATOM 4302 C C . SER A 1 516 ? -37.084 5.435 37.827 1.00 61.78 516 SER A C 1
ATOM 4304 O O . SER A 1 516 ? -38.307 5.416 37.871 1.00 61.78 516 SER A O 1
ATOM 4306 N N . ALA A 1 517 ? -36.406 6.378 37.166 1.00 57.19 517 ALA A N 1
ATOM 4307 C CA . ALA A 1 517 ? -37.024 7.384 36.301 1.00 57.19 517 ALA A CA 1
ATOM 4308 C C . ALA A 1 517 ? -36.837 7.085 34.801 1.00 57.19 517 ALA A C 1
ATOM 4310 O O . ALA A 1 517 ? -37.432 7.777 33.977 1.00 57.19 517 ALA A O 1
ATOM 4311 N N . ASN A 1 518 ? -35.985 6.111 34.458 1.00 49.56 518 ASN A N 1
ATOM 4312 C CA . ASN A 1 518 ? -35.694 5.697 33.082 1.00 49.56 518 ASN A CA 1
ATOM 4313 C C . ASN A 1 518 ? -36.358 4.364 32.697 1.00 49.56 518 ASN A C 1
ATOM 4315 O O . ASN A 1 518 ? -36.444 4.082 31.502 1.00 49.56 518 ASN A O 1
ATOM 4319 N N . ASP A 1 519 ? -36.794 3.582 33.686 1.00 43.75 519 ASP A N 1
ATOM 4320 C CA . ASP A 1 519 ? -37.678 2.419 33.538 1.00 43.75 519 ASP A CA 1
ATOM 4321 C C . ASP A 1 519 ? -39.140 2.849 33.733 1.00 43.75 519 ASP A C 1
ATOM 4323 O O . ASP A 1 519 ? -40.013 2.347 32.985 1.00 43.75 519 ASP A O 1
#